Protein AF-A0AA36MRW6-F1 (afdb_monomer_lite)

Organism: NCBI:txid2562239

Foldseek 3Di:
DDDDPDPPPDDDDQQFKKFFDPDDDDPQDGHGWIFGFHAQDPVQQWTFTDTPVPVPVHTDIDHVVRIDGPPPVPDDPDDPPPPPVVVVVVVVVVVPPPPPPDPVNVVVVVVVVVVVVVVVVVVVVVVVVVVPPDDDDPCVVVVVVVVVVVVVVVVVVVVVVVVVVVVVVVVVVVVVVVVVVVVVVVVVVVVVVVVVVVVVVVVVVVVVVVVVVVVVVVVVVVVVVVVVVVVVVVVVVVVVVVVVVVVVVVVVVVVVVVVVVVVVVVVVVVVVVVVVVVVVVVVVVVVVVVVVVVPDDDDDDDCPVVVVVVVVVVVVVVVVVVVVVVVVVVVVVVVVVVVVVVVVVVVVVVVVVVVVVVVVVVVVVVVVVVVVVVVVVVVVVVVVVVVVVVVVVVVVVVVVVVVVVVVVVVVVVVVVVVVVVVPPDDDDDDDDDDDDDDDDDDDDPPPPVVVVVVVVVVVVVVVVPPDPDDDDDDDDDDDDDDDDDDVVVVVVVVVVVVVVVVVVPPDDDDDDDDDDDDDDDDDDDDDDDDDDDDDDDDDDDDDDDDDDDDDDDDDDDDDDDDDDDDDDDDPPPPPDDDDDDDDDDDDDDDDDDDDDDDDDDDDDDPPPDADKAKDFPDPPPPPGGQWIWMAHDNPPPRDHVLVVPDDDDPDDDDDDTDTDRDDPDDDDDDDDDDDDDDDDDDDDDDDDDFDADPVPRHGDDPPDQADPPPRDGDDDDDDD

Radius of gyration: 59.89 Å; chains: 1; bounding box: 138×117×206 Å

Secondary structure (DSSP, 8-state):
-----PPP-----TT-EEEEPTT--BTTB-TT-EEEEEEEETTTTEEEEEETT-GGG--EEEEGGGEEE---TTSS--SSSTTTHHHHHHHHHTTS------HHHHHHHHHHHHHHHHHHHHHHHHHHHHHHS---SS-HHHHHHHHHHHHHHHHHHHHHHHHHHHHHHHHHHHHHHHHHHHHHHHHHHHHHHHHHHHHHHHHHHHHHHHHHHHHHHHHHHHHHHHHHHHHHHHHHHHHHHHHHHHHHHHHHHHHHHHHHHHHHHHHHHHHHHHHHHHHHHHHHHHHHHHHHHH------S--HHHHHHHHHHHHHHHHHHHHHHHHHHHHHHHHHHHHHHHHHHHHHHHHHHHHHHHHHHHHHHHHHHHHHHHHHHHHHHHHHHHHHHHHHHHHHHHHHHHHHHHHHHHHHHHHHHHHHHHT---PPP-----------------SHHHHHHHHHHHHHHHHTT-PPPPPPP------------SHHHHHHHHHHHHHHHHHTT---PPPP------PPP---------------------------PPPPP-----------------TT-SS--------------------------------PPPPEEEEEE-SSSSSS-SEEEEEE-SS-SSS-HHHH-----TT-------EE---SS--------PPPPPPPP--------PPBPTTT-PBPPTT-SB-TTT--B-------

InterPro domains:
  IPR026870 Zinc-ribbon domain [PF13240] (693-712)

Sequence (720 aa):
MRPDASPPDVIVRPGTVVQVLPGRQFPAFSAGDMGVVKRVDTEGRTCDVLFDHNIAAGPLPVATRHLGLVNQDISVEASDGHARRMSDRSRALESLGAMSCSPNDVLEAQLASQQYTLNSFEARLAACEAALGGDNGKSGRLVAARVAALEAAHQAEANELKRALNEAVSVSREQETLHRKHRNTGRDLEQLSTGLEQRFHSLQETARRVEDLLPNLTNAINSQERRAQDLREVVTSSSNGISEIANLLESQERRTFDLAEAVSNARRDLAQLSSRLEDSGQSIQRLSEQLRRDREPREAPSLEAQEDAIWKSLRELQELVVHESEHRAAGLREVLSVIGRDTEQLRSELSRHEAEIEGRYKADSLKIKQHIGESQARLADHEQLSERLEKRLDALSNALTAERNARIEAFVWLEEKVRDSQTGPSTPPAPSSPPRITRIEPEDNRPVVAQSLSRLKVLEARFDHRKPPAISPGVSDSVSPRQGTTGETIEKLRGQLDGLRAELRLGGQPEAAFASPRQPIVRQAEARSISPSLAQATPPVQRRIVYSQPAIPVASAAMSQVSGTTVGVDPSKNGKGDFLVSGSELSDLEPPRVIYSYPVMAQSLPAQAAPTATVGLDLNRDGRADVLVSGVDLNYDGIPDCLQSEAAPPGMQTGKVTLCTGPAKGYIRPAEFSIATFGAEARPLEPQQALRCWNCNNEILADAKFCRMCGQRCQEQTIC

pLDDT: mean 71.83, std 24.37, range [27.7, 97.94]

Structure (mmCIF, N/CA/C/O backbone):
data_AF-A0AA36MRW6-F1
#
_entry.id   AF-A0AA36MRW6-F1
#
loop_
_atom_site.group_PDB
_atom_site.id
_atom_site.type_symbol
_atom_site.label_atom_id
_atom_site.label_alt_id
_atom_site.label_comp_id
_atom_site.label_asym_id
_atom_site.label_entity_id
_atom_site.label_seq_id
_atom_site.pdbx_PDB_ins_code
_atom_site.Cartn_x
_atom_site.Cartn_y
_atom_site.Cartn_z
_atom_site.occupancy
_atom_site.B_iso_or_equiv
_atom_site.auth_seq_id
_atom_site.auth_comp_id
_atom_site.auth_asym_id
_atom_site.auth_atom_id
_atom_site.pdbx_PDB_model_num
ATOM 1 N N . MET A 1 1 ? 31.304 56.339 -18.125 1.00 41.91 1 MET A N 1
ATOM 2 C CA . MET A 1 1 ? 30.936 55.708 -16.842 1.00 41.91 1 MET A CA 1
ATOM 3 C C . MET A 1 1 ? 29.672 56.380 -16.331 1.00 41.91 1 MET A C 1
ATOM 5 O O . MET A 1 1 ? 29.742 57.529 -15.920 1.00 41.91 1 MET A O 1
ATOM 9 N N . ARG A 1 2 ? 28.517 55.723 -16.482 1.00 35.09 2 ARG A N 1
ATOM 10 C CA . ARG A 1 2 ? 27.241 56.136 -15.875 1.00 35.09 2 ARG A CA 1
ATOM 11 C C . ARG A 1 2 ? 27.018 55.242 -14.646 1.00 35.09 2 ARG A C 1
ATOM 13 O O . ARG A 1 2 ? 27.186 54.035 -14.813 1.00 35.09 2 ARG A O 1
ATOM 20 N N . PRO A 1 3 ? 26.703 55.786 -13.463 1.00 51.41 3 PRO A N 1
ATOM 21 C CA . PRO A 1 3 ? 26.332 54.979 -12.312 1.00 51.41 3 PRO A CA 1
ATOM 22 C C . PRO A 1 3 ? 24.849 54.583 -12.396 1.00 51.41 3 PRO A C 1
ATOM 24 O O . PRO A 1 3 ? 24.037 55.309 -12.968 1.00 51.41 3 PRO A O 1
ATOM 27 N N . ASP A 1 4 ? 24.545 53.425 -11.819 1.00 47.94 4 ASP A N 1
ATOM 28 C CA . ASP A 1 4 ? 23.249 53.025 -11.266 1.00 47.94 4 ASP A CA 1
ATOM 29 C C . ASP A 1 4 ? 22.038 52.970 -12.208 1.00 47.94 4 ASP A C 1
ATOM 31 O O . ASP A 1 4 ? 21.118 53.781 -12.151 1.00 47.94 4 ASP A O 1
ATOM 35 N N . ALA A 1 5 ? 21.970 51.895 -12.997 1.00 44.19 5 ALA A N 1
ATOM 36 C CA . ALA A 1 5 ? 20.691 51.230 -13.221 1.00 44.19 5 ALA A CA 1
ATOM 37 C C . ALA A 1 5 ? 20.621 50.069 -12.220 1.00 44.19 5 ALA A C 1
ATOM 39 O O . ALA A 1 5 ? 21.314 49.065 -12.393 1.00 44.19 5 ALA A O 1
ATOM 40 N N . SER A 1 6 ? 19.851 50.226 -11.141 1.00 51.59 6 SER A N 1
ATOM 41 C CA . SER A 1 6 ? 19.559 49.117 -10.233 1.00 51.59 6 SER A CA 1
ATOM 42 C C . SER A 1 6 ? 18.949 47.972 -11.049 1.00 51.59 6 SER A C 1
ATOM 44 O O . SER A 1 6 ? 18.013 48.231 -11.815 1.00 51.59 6 SER A O 1
ATOM 46 N N . PRO A 1 7 ? 19.471 46.736 -10.943 1.00 61.78 7 PRO A N 1
ATOM 47 C CA . PRO A 1 7 ? 18.901 45.605 -11.659 1.00 61.78 7 PRO A CA 1
ATOM 48 C C . PRO A 1 7 ? 17.417 45.473 -11.280 1.00 61.78 7 PRO A C 1
ATOM 50 O O . PRO A 1 7 ? 17.075 45.721 -10.121 1.00 61.78 7 PRO A O 1
ATOM 53 N N . PRO A 1 8 ? 16.534 45.149 -12.240 1.00 66.81 8 PRO A N 1
ATOM 54 C CA . PRO A 1 8 ? 15.110 44.996 -11.968 1.00 66.81 8 PRO A CA 1
ATOM 55 C C . PRO A 1 8 ? 14.915 43.986 -10.835 1.00 66.81 8 PRO A C 1
ATOM 57 O O . PRO A 1 8 ? 15.537 42.924 -10.856 1.00 66.81 8 PRO A O 1
ATOM 60 N N . ASP A 1 9 ? 14.084 44.332 -9.848 1.00 74.62 9 ASP A N 1
ATOM 61 C CA . ASP A 1 9 ? 13.780 43.465 -8.709 1.00 74.62 9 ASP A CA 1
ATOM 62 C C . ASP A 1 9 ? 13.239 42.129 -9.223 1.00 74.62 9 ASP A C 1
ATOM 64 O O . ASP A 1 9 ? 12.131 42.017 -9.751 1.00 74.62 9 ASP A O 1
ATOM 68 N N . VAL A 1 10 ? 14.072 41.103 -9.100 1.00 79.75 10 VAL A N 1
ATOM 69 C CA . VAL A 1 10 ? 13.760 39.757 -9.546 1.00 79.75 10 VAL A CA 1
ATOM 70 C C . VAL A 1 10 ? 12.795 39.129 -8.538 1.00 79.75 10 VAL A C 1
ATOM 72 O O . VAL A 1 10 ? 13.164 38.854 -7.396 1.00 79.75 10 VAL A O 1
ATOM 75 N N . ILE A 1 11 ? 11.540 38.917 -8.945 1.00 89.81 11 ILE A N 1
ATOM 76 C CA . ILE A 1 11 ? 10.490 38.368 -8.075 1.00 89.81 11 ILE A CA 1
ATOM 77 C C . ILE A 1 11 ? 10.680 36.852 -7.933 1.00 89.81 11 ILE A C 1
ATOM 79 O O . ILE A 1 11 ? 10.279 36.078 -8.800 1.00 89.81 11 ILE A O 1
ATOM 83 N N . VAL A 1 12 ? 11.263 36.422 -6.815 1.00 95.00 12 VAL A N 1
ATOM 84 C CA . VAL A 1 12 ? 11.377 35.006 -6.430 1.00 95.00 12 VAL A CA 1
ATOM 85 C C . VAL A 1 12 ? 10.043 34.524 -5.842 1.00 95.00 12 VAL A C 1
ATOM 87 O O . VAL A 1 12 ? 9.495 35.174 -4.952 1.00 95.00 12 VAL A O 1
ATOM 90 N N . ARG A 1 13 ? 9.508 33.391 -6.318 1.00 96.12 13 ARG A N 1
ATOM 91 C CA . ARG A 1 13 ? 8.266 32.773 -5.810 1.00 96.12 13 ARG A CA 1
ATOM 92 C C . ARG A 1 13 ? 8.545 31.372 -5.237 1.00 96.12 13 ARG A C 1
ATOM 94 O O . ARG A 1 13 ? 9.530 30.742 -5.623 1.00 96.12 13 ARG A O 1
ATOM 101 N N . PRO A 1 14 ? 7.696 30.842 -4.336 1.00 96.69 14 PRO A N 1
ATOM 102 C CA . PRO A 1 14 ? 7.745 29.427 -3.976 1.00 96.69 14 PRO A CA 1
ATOM 103 C C . PRO A 1 14 ? 7.627 28.541 -5.227 1.00 96.69 14 PRO A C 1
ATOM 105 O O . PRO A 1 14 ? 6.790 28.792 -6.090 1.00 96.69 14 PRO A O 1
ATOM 108 N N . GLY A 1 15 ? 8.481 27.526 -5.333 1.00 95.19 15 GLY A N 1
ATOM 109 C CA . GLY A 1 15 ? 8.610 26.637 -6.490 1.00 95.19 15 GLY A CA 1
ATOM 110 C C . GLY A 1 15 ? 9.646 27.085 -7.523 1.00 95.19 15 GLY A C 1
ATOM 111 O O . GLY A 1 15 ? 10.000 26.299 -8.397 1.00 95.19 15 GLY A O 1
ATOM 112 N N . THR A 1 16 ? 10.172 28.309 -7.430 1.00 96.50 16 THR A N 1
ATOM 113 C CA . THR A 1 16 ? 11.193 28.777 -8.369 1.00 96.50 16 THR A CA 1
ATOM 114 C C . THR A 1 16 ? 12.553 28.133 -8.085 1.00 96.50 16 THR A C 1
ATOM 116 O O . THR A 1 16 ? 12.957 27.995 -6.928 1.00 96.50 16 THR A O 1
ATOM 119 N N . VAL A 1 17 ? 13.260 27.744 -9.150 1.00 96.88 17 VAL A N 1
ATOM 120 C CA . VAL A 1 17 ? 14.628 27.215 -9.074 1.00 96.88 17 VAL A CA 1
ATOM 121 C C . VAL A 1 17 ? 15.608 28.381 -9.028 1.00 96.88 17 VAL A C 1
ATOM 123 O O . VAL A 1 17 ? 15.592 29.273 -9.880 1.00 96.88 17 VAL A O 1
ATOM 126 N N . VAL A 1 18 ? 16.458 28.374 -8.013 1.00 96.94 18 VAL A N 1
ATOM 127 C CA . VAL A 1 18 ? 17.438 29.423 -7.745 1.00 96.94 18 VAL A CA 1
ATOM 128 C C . VAL A 1 18 ? 18.834 28.825 -7.649 1.00 96.94 18 VAL A C 1
ATOM 130 O O . VAL A 1 18 ? 19.000 27.673 -7.253 1.00 96.94 18 VAL A O 1
ATOM 133 N N . GLN A 1 19 ? 19.839 29.622 -7.995 1.00 97.06 19 GLN A N 1
ATOM 134 C CA . GLN A 1 19 ? 21.252 29.284 -7.870 1.00 97.06 19 GLN A CA 1
ATOM 135 C C . GLN A 1 19 ? 21.950 30.278 -6.944 1.00 97.06 19 GLN A C 1
ATOM 137 O O . GLN A 1 19 ? 21.727 31.486 -7.037 1.00 97.06 19 GLN A O 1
ATOM 142 N N . VAL A 1 20 ? 22.815 29.794 -6.056 1.00 96.81 20 VAL A N 1
ATOM 143 C CA . VAL A 1 20 ? 23.579 30.661 -5.149 1.00 96.81 20 VAL A CA 1
ATOM 144 C C . VAL A 1 20 ? 24.609 31.464 -5.942 1.00 96.81 20 VAL A C 1
ATOM 146 O O . VAL A 1 20 ? 25.475 30.894 -6.608 1.00 96.81 20 VAL A O 1
ATOM 149 N N . LEU A 1 21 ? 24.540 32.793 -5.855 1.00 96.12 21 LEU A N 1
ATOM 150 C CA . LEU A 1 21 ? 25.468 33.690 -6.544 1.00 96.12 21 LEU A CA 1
ATOM 151 C C . LEU A 1 21 ? 26.903 33.548 -5.994 1.00 96.12 21 LEU A C 1
ATOM 153 O O . LEU A 1 21 ? 27.093 33.373 -4.785 1.00 96.12 21 LEU A O 1
ATOM 157 N N . PRO A 1 22 ? 27.937 33.678 -6.845 1.00 92.81 22 PRO A N 1
ATOM 158 C CA . PRO A 1 22 ? 29.328 33.643 -6.407 1.00 92.81 22 PRO A CA 1
ATOM 159 C C . PRO A 1 22 ? 29.681 34.847 -5.524 1.00 92.81 22 PRO A C 1
ATOM 161 O O . PRO A 1 22 ? 29.254 35.970 -5.780 1.00 92.81 22 PRO A O 1
ATOM 164 N N . GLY A 1 23 ? 30.498 34.620 -4.488 1.00 85.50 23 GLY A N 1
ATOM 165 C CA . GLY A 1 23 ? 31.085 35.697 -3.675 1.00 85.50 23 GLY A CA 1
ATOM 166 C C . GLY A 1 23 ? 31.019 35.512 -2.158 1.00 85.50 23 GLY A C 1
ATOM 167 O O . GLY A 1 23 ? 31.618 36.309 -1.437 1.00 85.50 23 GLY A O 1
ATOM 168 N N . ARG A 1 24 ? 30.330 34.481 -1.648 1.00 80.25 24 ARG A N 1
ATOM 169 C CA . ARG A 1 24 ? 30.331 34.116 -0.219 1.00 80.25 24 ARG A CA 1
ATOM 170 C C . ARG A 1 24 ? 30.311 32.600 -0.043 1.00 80.25 24 ARG A C 1
ATOM 172 O O . ARG A 1 24 ? 29.683 31.901 -0.828 1.00 80.25 24 ARG A O 1
ATOM 179 N N . GLN A 1 25 ? 31.007 32.116 0.981 1.00 80.69 25 GLN A N 1
ATOM 180 C CA . GLN A 1 25 ? 30.971 30.716 1.399 1.00 80.69 25 GLN A CA 1
ATOM 181 C C . GLN A 1 25 ? 30.011 30.594 2.581 1.00 80.69 25 GLN A C 1
ATOM 183 O O . GLN A 1 25 ? 30.135 31.348 3.549 1.00 80.69 25 GLN A O 1
ATOM 188 N N . PHE A 1 26 ? 29.060 29.669 2.496 1.00 90.38 26 PHE A N 1
ATOM 189 C CA . PHE A 1 26 ? 28.199 29.306 3.614 1.00 90.38 26 PHE A CA 1
ATOM 190 C C . PHE A 1 26 ? 28.590 27.898 4.088 1.00 90.38 26 PHE A C 1
ATOM 192 O O . PHE A 1 26 ? 28.996 27.075 3.273 1.00 90.38 26 PHE A O 1
ATOM 199 N N . PRO A 1 27 ? 28.488 27.582 5.389 1.00 92.12 27 PRO A N 1
ATOM 200 C CA . PRO A 1 27 ? 28.874 26.258 5.888 1.00 92.12 27 PRO A CA 1
ATOM 201 C C . PRO A 1 27 ? 28.028 25.109 5.322 1.00 92.12 27 PRO A C 1
ATOM 203 O O . PRO A 1 27 ? 28.481 23.971 5.305 1.00 92.12 27 PRO A O 1
ATOM 206 N N . ALA A 1 28 ? 26.794 25.403 4.903 1.00 93.00 28 ALA A N 1
ATOM 207 C CA . ALA A 1 28 ? 25.793 24.405 4.532 1.00 93.00 28 ALA A CA 1
ATOM 208 C C . ALA A 1 28 ? 25.524 24.300 3.019 1.00 93.00 28 ALA A C 1
ATOM 210 O O . ALA A 1 28 ? 24.810 23.390 2.612 1.00 93.00 28 ALA A O 1
ATOM 211 N N . PHE A 1 29 ? 26.045 25.235 2.216 1.00 94.62 29 PHE A N 1
ATOM 212 C CA . PHE A 1 29 ? 25.910 25.281 0.757 1.00 94.62 29 PHE A CA 1
ATOM 213 C C . PHE A 1 29 ? 26.985 26.206 0.162 1.00 94.62 29 PHE A C 1
ATOM 215 O O . PHE A 1 29 ? 27.462 27.146 0.804 1.00 94.62 29 PHE A O 1
ATOM 222 N N . SER A 1 30 ? 27.370 25.953 -1.078 1.00 94.69 30 SER A N 1
ATOM 223 C CA . SER A 1 30 ? 28.417 26.651 -1.816 1.00 94.69 30 SER A CA 1
ATOM 224 C C . SER A 1 30 ? 27.849 27.534 -2.929 1.00 94.69 30 SER A C 1
ATOM 226 O O . SER A 1 30 ? 26.704 27.405 -3.359 1.00 94.69 30 SER A O 1
ATOM 228 N N . ALA A 1 31 ? 28.669 28.470 -3.411 1.00 95.44 31 ALA A N 1
ATOM 229 C CA . ALA A 1 31 ? 28.350 29.234 -4.612 1.00 95.44 31 ALA A CA 1
ATOM 230 C C . ALA A 1 31 ? 28.157 28.296 -5.814 1.00 95.44 31 ALA A C 1
ATOM 232 O O . ALA A 1 31 ? 28.983 27.416 -6.045 1.00 95.44 31 ALA A O 1
ATOM 233 N N . GLY A 1 32 ? 27.101 28.524 -6.594 1.00 94.06 32 GLY A N 1
ATOM 234 C CA . GLY A 1 32 ? 26.725 27.680 -7.726 1.00 94.06 32 GLY A CA 1
ATOM 235 C C . GLY A 1 32 ? 25.723 26.576 -7.390 1.00 94.06 32 GLY A C 1
ATOM 236 O O . GLY A 1 32 ? 25.147 26.016 -8.323 1.00 94.06 32 GLY A O 1
ATOM 237 N N . ASP A 1 33 ? 25.456 26.312 -6.107 1.00 96.19 33 ASP A N 1
ATOM 238 C CA . ASP A 1 33 ? 24.472 25.306 -5.714 1.00 96.19 33 ASP A CA 1
ATOM 239 C C . ASP A 1 33 ? 23.064 25.719 -6.135 1.00 96.19 33 ASP A C 1
ATOM 241 O O . ASP A 1 33 ? 22.664 26.881 -6.004 1.00 96.19 33 ASP A O 1
ATOM 245 N N . MET A 1 34 ? 22.317 24.743 -6.646 1.00 96.50 34 MET A N 1
ATOM 246 C CA . MET A 1 34 ? 20.938 24.903 -7.086 1.00 96.50 34 MET A CA 1
ATOM 247 C C . MET A 1 34 ? 19.972 24.367 -6.033 1.00 96.50 34 MET A C 1
ATOM 249 O O . MET A 1 34 ? 20.255 23.398 -5.321 1.00 96.50 34 MET A O 1
ATOM 253 N N . GLY A 1 35 ? 18.830 25.032 -5.916 1.00 97.06 35 GLY A N 1
ATOM 254 C CA . GLY A 1 35 ? 17.765 24.602 -5.029 1.00 97.06 35 GLY A CA 1
ATOM 255 C C . GLY A 1 35 ? 16.414 25.178 -5.414 1.00 97.06 35 GLY A C 1
ATOM 256 O O . GLY A 1 35 ? 16.306 26.123 -6.198 1.00 97.06 35 GLY A O 1
ATOM 257 N N . VAL A 1 36 ? 15.365 24.600 -4.837 1.00 97.56 36 VAL A N 1
ATOM 258 C CA . VAL A 1 36 ? 13.981 25.029 -5.046 1.00 97.56 36 VAL A CA 1
ATOM 259 C C . VAL A 1 36 ? 13.516 25.824 -3.837 1.00 97.56 36 VAL A C 1
ATOM 261 O O . VAL A 1 36 ? 13.593 25.361 -2.696 1.00 97.56 36 VAL A O 1
ATOM 264 N N . VAL A 1 37 ? 12.987 27.018 -4.081 1.00 97.75 37 VAL A N 1
ATOM 265 C CA . VAL A 1 37 ? 12.434 27.868 -3.025 1.00 97.75 37 VAL A CA 1
ATOM 266 C C . VAL A 1 37 ? 11.150 27.238 -2.483 1.00 97.75 37 VAL A C 1
ATOM 268 O O . VAL A 1 37 ? 10.189 27.046 -3.221 1.00 97.75 37 VAL A O 1
ATOM 271 N N . LYS A 1 38 ? 11.101 26.911 -1.192 1.00 97.88 38 LYS A N 1
ATOM 272 C CA . LYS A 1 38 ? 9.908 26.364 -0.523 1.00 97.88 38 LYS A CA 1
ATOM 273 C C . LYS A 1 38 ? 9.026 27.454 0.075 1.00 97.88 38 LYS A C 1
ATOM 275 O O . LYS A 1 38 ? 7.806 27.335 0.028 1.00 97.88 38 LYS A O 1
ATOM 280 N N . ARG A 1 39 ? 9.628 28.518 0.610 1.00 97.31 39 ARG A N 1
ATOM 281 C CA . ARG A 1 39 ? 8.919 29.648 1.229 1.00 97.31 39 ARG A CA 1
ATOM 282 C C . ARG A 1 39 ? 9.681 30.945 0.980 1.00 97.31 39 ARG A C 1
ATOM 284 O O . ARG A 1 39 ? 10.907 30.943 0.984 1.00 97.31 39 ARG A O 1
ATOM 291 N N . VAL A 1 40 ? 8.957 32.038 0.763 1.00 97.62 40 VAL A N 1
ATOM 292 C CA . VAL A 1 40 ? 9.517 33.382 0.563 1.00 97.62 40 VAL A CA 1
ATOM 293 C C . VAL A 1 40 ? 9.014 34.269 1.694 1.00 97.62 40 VAL A C 1
ATOM 295 O O . VAL A 1 40 ? 7.806 34.388 1.875 1.00 97.62 40 VAL A O 1
ATOM 298 N N . ASP A 1 41 ? 9.931 34.874 2.441 1.00 97.00 41 ASP A N 1
ATOM 299 C CA . ASP A 1 41 ? 9.643 35.915 3.424 1.00 97.00 41 ASP A CA 1
ATOM 300 C C . ASP A 1 41 ? 9.993 37.277 2.810 1.00 97.00 41 ASP A C 1
ATOM 302 O O . ASP A 1 41 ? 11.158 37.680 2.696 1.00 97.00 41 ASP A O 1
ATOM 306 N N . THR A 1 42 ? 8.955 37.976 2.355 1.00 94.12 42 THR A N 1
ATOM 307 C CA . THR A 1 42 ? 9.081 39.284 1.707 1.00 94.12 42 THR A CA 1
ATOM 308 C C . THR A 1 42 ? 9.511 40.381 2.675 1.00 94.12 42 THR A C 1
ATOM 310 O O . THR A 1 42 ? 10.186 41.319 2.251 1.00 94.12 42 THR A O 1
ATOM 313 N N . GLU A 1 43 ? 9.160 40.267 3.959 1.00 93.69 43 GLU A N 1
ATOM 314 C CA . GLU A 1 43 ? 9.519 41.254 4.982 1.00 93.69 43 GLU A CA 1
ATOM 315 C C . GLU A 1 43 ? 10.991 41.092 5.381 1.00 93.69 43 GLU A C 1
ATOM 317 O O . GLU A 1 43 ? 11.742 42.070 5.419 1.00 93.69 43 GLU A O 1
ATOM 322 N N . GLY A 1 44 ? 11.430 39.844 5.580 1.00 93.56 44 GLY A N 1
ATOM 323 C CA . GLY A 1 44 ? 12.810 39.497 5.928 1.00 93.56 44 GLY A CA 1
ATOM 324 C C . GLY A 1 44 ? 13.813 39.555 4.768 1.00 93.56 44 GLY A C 1
ATOM 325 O O . GLY A 1 44 ? 15.024 39.519 5.000 1.00 93.56 44 GLY A O 1
ATOM 326 N N . ARG A 1 45 ? 13.343 39.655 3.513 1.00 95.62 45 ARG A N 1
ATOM 327 C CA . ARG A 1 45 ? 14.156 39.469 2.289 1.00 95.62 45 ARG A CA 1
ATOM 328 C C . ARG A 1 45 ? 14.949 38.155 2.322 1.00 95.62 45 ARG A C 1
ATOM 330 O O . ARG A 1 45 ? 16.113 38.091 1.908 1.00 95.62 45 ARG A O 1
ATOM 337 N N . THR A 1 46 ? 14.310 37.105 2.821 1.00 97.00 46 THR A N 1
ATOM 338 C CA . THR A 1 46 ? 14.855 35.752 2.960 1.00 97.00 46 THR A CA 1
ATOM 339 C C . THR A 1 46 ? 13.927 34.744 2.294 1.00 97.00 46 THR A C 1
ATOM 341 O O . THR A 1 46 ? 12.740 34.979 2.088 1.00 97.00 46 THR A O 1
ATOM 344 N N . CYS A 1 47 ? 14.482 33.619 1.874 1.00 97.56 47 CYS A N 1
ATOM 345 C CA . CYS A 1 47 ? 13.759 32.515 1.267 1.00 97.56 47 CYS A CA 1
ATOM 346 C C . CYS A 1 47 ? 14.269 31.218 1.870 1.00 97.56 47 CYS A C 1
ATOM 348 O O . CYS A 1 47 ? 15.476 31.047 2.003 1.00 97.56 47 CYS A O 1
ATOM 350 N N . ASP A 1 48 ? 13.373 30.294 2.180 1.00 97.94 48 ASP A N 1
ATOM 351 C CA . ASP A 1 48 ? 13.765 28.944 2.558 1.00 97.94 48 ASP A CA 1
ATOM 352 C C . ASP A 1 48 ? 13.976 28.133 1.284 1.00 97.94 48 ASP A C 1
ATOM 354 O O . ASP A 1 48 ? 13.024 27.854 0.550 1.00 97.94 48 ASP A O 1
ATOM 358 N N . VAL A 1 49 ? 15.228 27.789 1.000 1.00 97.69 49 VAL A N 1
ATOM 359 C CA . VAL A 1 49 ? 15.649 27.068 -0.203 1.00 97.69 49 VAL A CA 1
ATOM 360 C C . VAL A 1 49 ? 16.002 25.637 0.175 1.00 97.69 49 VAL A C 1
ATOM 362 O O . VAL A 1 49 ? 16.783 25.401 1.094 1.00 97.69 49 VAL A O 1
ATOM 365 N N . LEU A 1 50 ? 15.425 24.671 -0.536 1.00 97.62 50 LEU A N 1
ATOM 366 C CA . LEU A 1 50 ? 15.821 23.270 -0.440 1.00 97.62 50 LEU A CA 1
ATOM 367 C C . LEU A 1 50 ? 16.844 22.983 -1.543 1.00 97.62 50 LEU A C 1
ATOM 369 O O . LEU A 1 50 ? 16.475 22.952 -2.716 1.00 97.62 50 LEU A O 1
ATOM 373 N N . PHE A 1 51 ? 18.112 22.821 -1.169 1.00 97.38 51 PHE A N 1
ATOM 374 C CA . PHE A 1 51 ? 19.207 22.553 -2.106 1.00 97.38 51 PHE A CA 1
ATOM 375 C C . PHE A 1 51 ? 19.259 21.081 -2.524 1.00 97.38 51 PHE A C 1
ATOM 377 O O . PHE A 1 51 ? 19.056 20.192 -1.695 1.00 97.38 51 PHE A O 1
ATOM 384 N N . ASP A 1 52 ? 19.597 20.822 -3.790 1.00 95.56 52 ASP A N 1
ATOM 385 C CA . ASP A 1 52 ? 19.541 19.478 -4.394 1.00 95.56 52 ASP A CA 1
ATOM 386 C C . ASP A 1 52 ? 20.466 18.464 -3.699 1.00 95.56 52 ASP A C 1
ATOM 388 O O . ASP A 1 52 ? 20.135 17.288 -3.560 1.00 95.56 52 ASP A 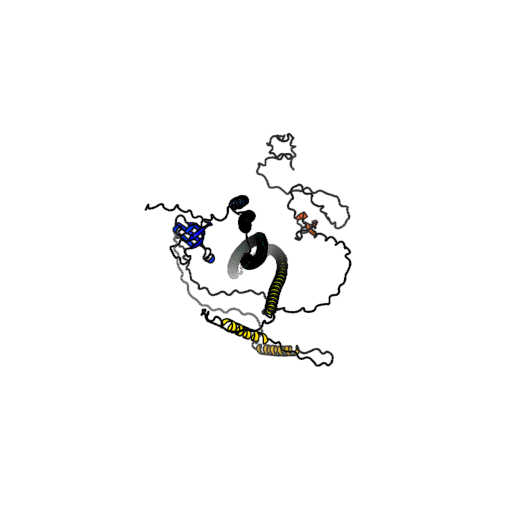O 1
ATOM 392 N N . HIS A 1 53 ? 21.614 18.924 -3.200 1.00 92.69 53 HIS A N 1
ATOM 393 C CA . HIS A 1 53 ? 22.596 18.087 -2.507 1.00 92.69 53 HIS A CA 1
ATOM 394 C C . HIS A 1 53 ? 22.304 17.918 -1.004 1.00 92.69 53 HIS A C 1
ATOM 396 O O . HIS A 1 53 ? 23.021 17.181 -0.329 1.00 92.69 53 HIS A O 1
ATOM 402 N N . ASN A 1 54 ? 21.279 18.590 -0.460 1.00 88.62 54 ASN A N 1
ATOM 403 C CA . ASN A 1 54 ? 21.022 18.639 0.981 1.00 88.62 54 ASN A CA 1
ATOM 404 C C . ASN A 1 54 ? 19.543 18.427 1.351 1.00 88.62 54 ASN A C 1
ATOM 406 O O . ASN A 1 54 ? 18.978 19.118 2.198 1.00 88.62 54 ASN A O 1
ATOM 410 N N . ILE A 1 55 ? 18.907 17.432 0.726 1.00 88.00 55 ILE A N 1
ATOM 411 C CA . ILE A 1 55 ? 17.496 17.090 0.976 1.00 88.00 55 ILE A CA 1
ATOM 412 C C . ILE A 1 55 ? 17.273 16.657 2.440 1.00 88.00 55 ILE A C 1
ATOM 414 O O . ILE A 1 55 ? 16.218 16.928 3.012 1.00 88.00 55 ILE A O 1
ATOM 418 N N . ALA A 1 56 ? 18.272 16.028 3.069 1.00 89.75 56 ALA A N 1
ATOM 419 C CA . ALA A 1 56 ? 18.165 15.489 4.426 1.00 89.75 56 ALA A CA 1
ATOM 420 C C . ALA A 1 56 ? 18.151 16.560 5.535 1.00 89.75 56 ALA A C 1
ATOM 422 O O . ALA A 1 56 ? 17.550 16.327 6.581 1.00 89.75 56 ALA A O 1
ATOM 423 N N . ALA A 1 57 ? 18.782 17.725 5.329 1.00 90.75 57 ALA A N 1
ATOM 424 C CA . ALA A 1 57 ? 18.828 18.791 6.339 1.00 90.75 57 ALA A CA 1
ATOM 425 C C . ALA A 1 57 ? 17.593 19.711 6.330 1.00 90.75 57 ALA A C 1
ATOM 427 O O . ALA A 1 57 ? 17.449 20.555 7.215 1.00 90.75 57 ALA A O 1
ATOM 428 N N . GLY A 1 58 ? 16.692 19.538 5.357 1.00 95.75 58 GLY A N 1
ATOM 429 C CA . GLY A 1 58 ? 15.511 20.379 5.184 1.00 95.75 58 GLY A CA 1
ATOM 430 C C . GLY A 1 58 ? 15.808 21.747 4.544 1.00 95.75 58 GLY A C 1
ATOM 431 O O . GLY A 1 58 ? 16.931 22.017 4.120 1.00 95.75 58 GLY A O 1
ATOM 432 N N . PRO A 1 59 ? 14.786 22.615 4.409 1.00 97.06 59 PRO A N 1
ATOM 433 C CA . PRO A 1 59 ? 14.925 23.932 3.787 1.00 97.06 59 PRO A CA 1
ATOM 434 C C . PRO A 1 59 ? 15.818 24.862 4.617 1.00 97.06 59 PRO A C 1
ATOM 436 O O . PRO A 1 59 ? 15.636 24.976 5.829 1.00 97.06 59 PRO A O 1
ATOM 439 N N . LEU A 1 60 ? 16.741 25.568 3.963 1.00 97.31 60 LEU A N 1
ATOM 440 C CA . LEU A 1 60 ? 17.657 26.511 4.604 1.00 97.31 60 LEU A CA 1
ATOM 441 C C . LEU A 1 60 ? 17.268 27.963 4.286 1.00 97.31 60 LEU A C 1
ATOM 443 O O . LEU A 1 60 ? 17.043 28.276 3.116 1.00 97.31 60 LEU A O 1
ATOM 447 N N . PRO A 1 61 ? 17.239 28.872 5.277 1.00 97.25 61 PRO A N 1
ATOM 448 C CA . PRO A 1 61 ? 16.955 30.281 5.040 1.00 97.25 61 PRO A CA 1
ATOM 449 C C . PRO A 1 61 ? 18.150 30.972 4.367 1.00 97.25 61 PRO A C 1
ATOM 451 O O . PRO A 1 61 ? 19.252 31.033 4.914 1.00 97.25 61 PRO A O 1
ATOM 454 N N . VAL A 1 62 ? 17.927 31.543 3.185 1.00 96.88 62 VAL A N 1
ATOM 455 C CA . VAL A 1 62 ? 18.927 32.253 2.378 1.00 96.88 62 VAL A CA 1
ATOM 456 C C . VAL A 1 62 ? 18.391 33.628 1.995 1.00 96.88 62 VAL A C 1
ATOM 458 O O . VAL A 1 62 ? 17.246 33.769 1.578 1.00 96.88 62 VAL A O 1
ATOM 461 N N . ALA A 1 63 ? 19.206 34.676 2.132 1.00 96.44 63 ALA A N 1
ATOM 462 C CA . ALA A 1 63 ? 18.786 36.018 1.727 1.00 96.44 63 ALA A CA 1
ATOM 463 C C . ALA A 1 63 ? 18.611 36.101 0.201 1.00 96.44 63 ALA A C 1
ATOM 465 O O . ALA A 1 63 ? 19.487 35.657 -0.541 1.00 96.44 63 ALA A O 1
ATOM 466 N N . THR A 1 64 ? 17.536 36.738 -0.271 1.00 95.38 64 THR A N 1
ATOM 467 C CA . THR A 1 64 ? 17.185 36.832 -1.705 1.00 95.38 64 THR A CA 1
ATOM 468 C C . THR A 1 64 ? 18.303 37.426 -2.561 1.00 95.38 64 THR A C 1
ATOM 470 O O . THR A 1 64 ? 18.538 36.979 -3.674 1.00 95.38 64 THR A O 1
ATOM 473 N N . ARG A 1 65 ? 19.078 38.367 -2.008 1.00 94.44 65 ARG A N 1
ATOM 474 C CA . ARG A 1 65 ? 20.261 38.972 -2.655 1.00 94.44 65 ARG A CA 1
ATOM 475 C C . ARG A 1 65 ? 21.409 37.997 -2.964 1.00 94.44 65 ARG A C 1
ATOM 477 O O . ARG A 1 65 ? 22.366 38.391 -3.620 1.00 94.44 65 ARG A O 1
ATOM 484 N N . HIS A 1 66 ? 21.379 36.781 -2.419 1.00 95.25 66 HIS A N 1
ATOM 485 C CA . HIS A 1 66 ? 22.385 35.739 -2.660 1.00 95.25 66 HIS A CA 1
ATOM 486 C C . HIS A 1 66 ? 21.904 34.678 -3.652 1.00 95.25 66 HIS A C 1
ATOM 488 O O . HIS A 1 66 ? 22.634 33.727 -3.914 1.00 95.25 66 HIS A O 1
ATOM 494 N N . LEU A 1 67 ? 20.704 34.842 -4.206 1.00 95.56 67 LEU A N 1
ATOM 495 C CA . LEU A 1 67 ? 20.081 33.908 -5.128 1.00 95.56 67 LEU A CA 1
ATOM 496 C C . LEU A 1 67 ? 19.954 34.567 -6.506 1.00 95.56 67 LEU A C 1
ATOM 498 O O . LEU A 1 67 ? 19.478 35.693 -6.625 1.00 95.56 67 LEU A O 1
ATOM 502 N N . GLY A 1 68 ? 20.388 33.865 -7.545 1.00 95.12 68 GLY A N 1
ATOM 503 C CA . GLY A 1 68 ? 20.096 34.172 -8.940 1.00 95.12 68 GLY A CA 1
ATOM 504 C C . GLY A 1 68 ? 18.988 33.255 -9.442 1.00 95.12 68 GLY A C 1
ATOM 505 O O . GLY A 1 68 ? 18.979 32.067 -9.119 1.00 95.12 68 GLY A O 1
ATOM 506 N N . LEU A 1 69 ? 18.046 33.784 -10.223 1.00 95.06 69 LEU A N 1
ATOM 507 C CA . LEU A 1 69 ? 17.093 32.933 -10.933 1.00 95.06 69 LEU A CA 1
ATOM 508 C C . LEU A 1 69 ? 17.828 32.123 -11.994 1.00 95.06 69 LEU A C 1
ATOM 510 O O . LEU A 1 69 ? 18.530 32.683 -12.837 1.00 95.06 69 LEU A O 1
ATOM 514 N N . VAL A 1 70 ? 17.626 30.810 -11.975 1.00 95.38 70 VAL A N 1
ATOM 515 C CA . VAL A 1 70 ? 18.017 29.959 -13.095 1.00 95.38 70 VAL A CA 1
ATOM 516 C C . VAL A 1 70 ? 16.880 30.062 -14.103 1.00 95.38 70 VAL A C 1
ATOM 518 O O . VAL A 1 70 ? 15.818 29.482 -13.885 1.00 95.38 70 VAL A O 1
ATOM 521 N N . ASN A 1 71 ? 17.059 30.865 -15.159 1.00 81.94 71 ASN A N 1
ATOM 522 C CA . ASN A 1 71 ? 16.059 30.991 -16.223 1.00 81.94 71 ASN A CA 1
ATOM 523 C C . ASN A 1 71 ? 15.705 29.593 -16.747 1.00 81.94 71 ASN A C 1
ATOM 525 O O . ASN A 1 71 ? 16.546 28.912 -17.331 1.00 81.94 71 ASN A O 1
ATOM 529 N N . GLN A 1 72 ? 14.451 29.182 -16.559 1.00 61.94 72 GLN A N 1
ATOM 530 C CA . GLN A 1 72 ? 13.907 27.917 -17.064 1.00 61.94 72 GLN A CA 1
ATOM 531 C C . GLN A 1 72 ? 13.619 27.948 -18.580 1.00 61.94 72 GLN A C 1
ATOM 533 O O . GLN A 1 72 ? 12.981 27.037 -19.103 1.00 61.94 72 GLN A O 1
ATOM 538 N N . ASP A 1 73 ? 14.121 28.949 -19.309 1.00 47.62 73 ASP A N 1
ATOM 539 C CA . ASP A 1 73 ? 13.814 29.220 -20.724 1.00 47.62 73 ASP A CA 1
ATOM 540 C C . ASP A 1 73 ? 14.354 28.173 -21.728 1.00 47.62 73 ASP A C 1
ATOM 542 O O . ASP A 1 73 ? 14.464 28.454 -22.918 1.00 47.62 73 ASP A O 1
ATOM 546 N N . ILE A 1 74 ? 14.698 26.953 -21.298 1.00 53.09 74 ILE A N 1
ATOM 547 C CA . ILE A 1 74 ? 15.199 25.889 -22.191 1.00 53.09 74 ILE A CA 1
ATOM 548 C C . ILE A 1 74 ? 14.276 24.661 -22.245 1.00 53.09 74 ILE A C 1
ATOM 550 O O . ILE A 1 74 ? 14.473 23.776 -23.073 1.00 53.09 74 ILE A O 1
ATOM 554 N N . SER A 1 75 ? 13.195 24.601 -21.473 1.00 47.84 75 SER A N 1
ATOM 555 C CA . SER A 1 75 ? 12.331 23.419 -21.512 1.00 47.84 75 SER A CA 1
ATOM 556 C C . SER A 1 75 ? 10.891 23.774 -21.192 1.00 47.84 75 SER A C 1
ATOM 558 O O . SER A 1 75 ? 10.580 23.927 -20.017 1.00 47.84 75 SER A O 1
ATOM 560 N N . VAL A 1 76 ? 10.054 23.909 -22.236 1.00 45.84 76 VAL A N 1
ATOM 561 C CA . VAL A 1 76 ? 8.624 23.493 -22.308 1.00 45.84 76 VAL A CA 1
ATOM 562 C C . VAL A 1 76 ? 7.875 24.061 -23.540 1.00 45.84 76 VAL A C 1
ATOM 564 O O . VAL A 1 76 ? 6.730 23.696 -23.761 1.00 45.84 76 VAL A O 1
ATOM 567 N N . GLU A 1 77 ? 8.501 24.801 -24.465 1.00 39.91 77 GLU A N 1
ATOM 568 C CA . GLU A 1 77 ? 7.857 25.110 -25.764 1.00 39.91 77 GLU A CA 1
ATOM 569 C C . GLU A 1 77 ? 8.598 24.531 -26.978 1.00 39.91 77 GLU A C 1
ATOM 571 O O . GLU A 1 77 ? 9.365 25.223 -27.642 1.00 39.91 77 GLU A O 1
ATOM 576 N N . ALA A 1 78 ? 8.339 23.254 -27.295 1.00 42.41 78 ALA A N 1
ATOM 577 C CA . ALA A 1 78 ? 8.391 22.724 -28.666 1.00 42.41 78 ALA A CA 1
ATOM 578 C C . ALA A 1 78 ? 7.831 21.288 -28.747 1.00 42.41 78 ALA A C 1
ATOM 580 O O . ALA A 1 78 ? 8.596 20.328 -28.690 1.00 42.41 78 ALA A O 1
ATOM 581 N N . SER A 1 79 ? 6.520 21.124 -28.971 1.00 43.97 79 SER A N 1
ATOM 582 C CA . SER A 1 79 ? 5.994 19.869 -29.545 1.00 43.97 79 SER A CA 1
ATOM 583 C C . SER A 1 79 ? 5.203 20.015 -30.848 1.00 43.97 79 SER A C 1
ATOM 585 O O . SER A 1 79 ? 4.868 18.986 -31.408 1.00 43.97 79 SER A O 1
ATOM 587 N N . ASP A 1 80 ? 4.984 21.217 -31.405 1.00 43.50 80 ASP A N 1
ATOM 588 C CA . ASP A 1 80 ? 4.196 21.343 -32.656 1.00 43.50 80 ASP A CA 1
ATOM 589 C C . ASP A 1 80 ? 4.807 22.216 -33.774 1.00 43.50 80 ASP A C 1
ATOM 591 O O . ASP A 1 80 ? 4.188 22.449 -34.810 1.00 43.50 80 ASP A O 1
ATOM 595 N N . GLY A 1 81 ? 6.060 22.671 -33.639 1.00 38.22 81 GLY A N 1
ATOM 596 C CA . GLY A 1 81 ? 6.660 23.614 -34.605 1.00 38.22 81 GLY A CA 1
ATOM 597 C C . GLY A 1 81 ? 7.793 23.099 -35.503 1.00 38.22 81 GLY A C 1
ATOM 598 O O . GLY A 1 81 ? 8.164 23.782 -36.459 1.00 38.22 81 GLY A O 1
ATOM 599 N N . HIS A 1 82 ? 8.398 21.938 -35.224 1.00 38.88 82 HIS A N 1
ATOM 600 C CA . HIS A 1 82 ? 9.716 21.593 -35.796 1.00 38.88 82 HIS A CA 1
ATOM 601 C C . HIS A 1 82 ? 9.703 20.722 -37.065 1.00 38.88 82 HIS A C 1
ATOM 603 O O . HIS A 1 82 ? 10.737 20.594 -37.720 1.00 38.88 82 HIS A O 1
ATOM 609 N N . ALA A 1 83 ? 8.544 20.217 -37.500 1.00 43.62 83 ALA A N 1
ATOM 610 C CA . ALA A 1 83 ? 8.442 19.435 -38.738 1.00 43.62 83 ALA A CA 1
ATOM 611 C C . ALA A 1 83 ? 8.535 20.282 -40.030 1.00 43.62 83 ALA A C 1
ATOM 613 O O . ALA A 1 83 ? 8.741 19.730 -41.107 1.00 43.62 83 ALA A O 1
ATOM 614 N N . ARG A 1 84 ? 8.440 21.622 -39.957 1.00 45.38 84 ARG A N 1
ATOM 615 C CA . ARG A 1 84 ? 8.553 22.504 -41.141 1.00 45.38 84 ARG A CA 1
ATOM 616 C C . ARG A 1 84 ? 9.917 23.176 -41.335 1.00 45.38 84 ARG A C 1
ATOM 618 O O . ARG A 1 84 ? 10.234 23.542 -42.458 1.00 45.38 84 ARG A O 1
ATOM 625 N N . ARG A 1 85 ? 10.772 23.283 -40.308 1.00 42.12 85 ARG A N 1
ATOM 626 C CA . ARG A 1 85 ? 12.061 24.010 -40.419 1.00 42.12 85 ARG A CA 1
ATOM 627 C C . ARG A 1 85 ? 13.260 23.176 -40.884 1.00 42.12 85 ARG A C 1
ATOM 629 O O . ARG A 1 85 ? 14.266 23.753 -41.285 1.00 42.12 85 ARG A O 1
ATOM 636 N N . MET A 1 86 ? 13.152 21.847 -40.901 1.00 44.19 86 MET A N 1
ATOM 637 C CA . MET A 1 86 ? 14.190 20.971 -41.473 1.00 44.19 86 MET A CA 1
ATOM 638 C C . MET A 1 86 ? 14.062 20.804 -43.000 1.00 44.19 86 MET A C 1
ATOM 640 O O . MET A 1 86 ? 15.054 20.490 -43.647 1.00 44.19 86 MET A O 1
ATOM 644 N N . SER A 1 87 ? 12.900 21.101 -43.603 1.00 49.47 87 SER A N 1
ATOM 645 C CA . SER A 1 87 ? 12.758 21.122 -45.075 1.00 49.47 87 SER A CA 1
ATOM 646 C C . SER A 1 87 ? 13.384 22.362 -45.729 1.00 49.47 87 SER A C 1
ATOM 648 O O . SER A 1 87 ? 13.926 22.262 -46.828 1.00 49.47 87 SER A O 1
ATOM 650 N N . ASP A 1 88 ? 13.403 23.511 -45.046 1.00 43.44 88 ASP A N 1
ATOM 651 C CA . ASP A 1 88 ? 13.980 24.743 -45.611 1.00 43.44 88 ASP A CA 1
ATOM 652 C C . ASP A 1 88 ? 15.508 24.818 -45.462 1.00 43.44 88 ASP A C 1
ATOM 654 O O . ASP A 1 88 ? 16.185 25.463 -46.264 1.00 43.44 88 ASP A O 1
ATOM 658 N N . ARG A 1 89 ? 16.089 24.101 -44.488 1.00 42.75 89 ARG A N 1
ATOM 659 C CA . ARG A 1 89 ? 17.549 24.041 -44.309 1.00 42.75 89 ARG A CA 1
ATOM 660 C C . ARG A 1 89 ? 18.227 23.057 -45.273 1.00 42.75 89 ARG A C 1
ATOM 662 O O . ARG A 1 89 ? 19.357 23.318 -45.678 1.00 42.75 89 ARG A O 1
ATOM 669 N N . SER A 1 90 ? 17.520 22.013 -45.718 1.00 47.62 90 SER A N 1
ATOM 670 C CA . SER A 1 90 ? 17.986 21.142 -46.808 1.00 47.62 90 SER A CA 1
ATOM 671 C C . SER A 1 90 ? 17.975 21.851 -48.170 1.00 47.62 90 SER A C 1
ATOM 673 O O . SER A 1 90 ? 18.894 21.652 -48.955 1.00 47.62 90 SER A O 1
ATOM 675 N N . ARG A 1 91 ? 17.035 22.777 -48.420 1.00 49.16 91 ARG A N 1
ATOM 676 C CA . ARG A 1 91 ? 17.026 23.593 -49.655 1.00 49.16 91 ARG A CA 1
ATOM 677 C C . ARG A 1 91 ? 18.092 24.693 -49.695 1.00 49.16 91 ARG A C 1
ATOM 679 O O . ARG A 1 91 ? 18.549 25.055 -50.773 1.00 49.16 91 ARG A O 1
ATOM 686 N N . ALA A 1 92 ? 18.522 25.216 -48.546 1.00 43.94 92 ALA A N 1
ATOM 687 C CA . ALA A 1 92 ? 19.569 26.243 -48.496 1.00 43.94 92 ALA A CA 1
ATOM 688 C C . ALA A 1 92 ? 20.992 25.680 -48.698 1.00 43.94 92 ALA A C 1
ATOM 690 O O . ALA A 1 92 ? 21.875 26.410 -49.147 1.00 43.94 92 ALA A O 1
ATOM 691 N N . LEU A 1 93 ? 21.221 24.391 -48.414 1.00 46.22 93 LEU A N 1
ATOM 692 C CA . LEU A 1 93 ? 22.511 23.727 -48.651 1.00 46.22 93 LEU A CA 1
ATOM 693 C C . LEU A 1 93 ? 22.650 23.133 -50.064 1.00 46.22 93 LEU A C 1
ATOM 695 O O . LEU A 1 93 ? 23.774 22.938 -50.518 1.00 46.22 93 LEU A O 1
ATOM 699 N N . GLU A 1 94 ? 21.553 22.954 -50.803 1.00 46.09 94 GLU A N 1
ATOM 700 C CA . GLU A 1 94 ? 21.592 22.620 -52.238 1.00 46.09 94 GLU A CA 1
ATOM 701 C C . GLU A 1 94 ? 21.982 23.822 -53.127 1.00 46.09 94 GLU A C 1
ATOM 703 O O . GLU A 1 94 ? 22.399 23.638 -54.266 1.00 46.09 94 GLU A O 1
ATOM 708 N N . SER A 1 95 ? 21.934 25.058 -52.610 1.00 42.38 95 SER A N 1
ATOM 709 C CA . SER A 1 95 ? 22.226 26.279 -53.385 1.00 42.38 95 SER A CA 1
ATOM 710 C C . SER A 1 95 ? 23.701 26.725 -53.377 1.00 42.38 95 SER A C 1
ATOM 712 O O . SER A 1 95 ? 24.033 27.701 -54.048 1.00 42.38 95 SER A O 1
ATOM 714 N N . LEU A 1 96 ? 24.594 26.056 -52.637 1.00 44.88 96 LEU A N 1
ATOM 715 C CA . LEU A 1 96 ? 26.025 26.418 -52.554 1.00 44.88 96 LEU A CA 1
ATOM 716 C C . LEU A 1 96 ? 26.970 25.382 -53.192 1.00 44.88 96 LEU A C 1
ATOM 718 O O . LEU A 1 96 ? 28.187 25.535 -53.131 1.00 44.88 96 LEU A O 1
ATOM 722 N N . GLY A 1 97 ? 26.424 24.359 -53.853 1.00 47.19 97 GLY A N 1
ATOM 723 C CA . GLY A 1 97 ? 27.177 23.331 -54.574 1.00 47.19 97 GLY A CA 1
ATOM 724 C C . GLY A 1 97 ? 27.106 23.495 -56.091 1.00 47.19 97 GLY A C 1
ATOM 725 O O . GLY A 1 97 ? 26.572 22.625 -56.765 1.00 47.19 97 GLY A O 1
ATOM 726 N N . ALA A 1 98 ? 27.613 24.598 -56.645 1.00 46.50 98 ALA A N 1
ATOM 727 C CA . ALA A 1 98 ? 27.663 24.791 -58.099 1.00 46.50 98 ALA A CA 1
ATOM 728 C C . ALA A 1 98 ? 28.926 25.543 -58.546 1.00 46.50 98 ALA A C 1
ATOM 730 O O . ALA A 1 98 ? 28.858 26.610 -59.142 1.00 46.50 98 ALA A O 1
ATOM 731 N N . MET A 1 99 ? 30.092 24.963 -58.263 1.00 48.19 99 MET A N 1
ATOM 732 C CA . MET A 1 99 ? 31.281 25.090 -59.119 1.00 48.19 99 MET A CA 1
ATOM 733 C C . MET A 1 99 ? 32.018 23.744 -59.164 1.00 48.19 99 MET A C 1
ATOM 735 O O . MET A 1 99 ? 33.223 23.661 -58.954 1.00 48.19 99 MET A O 1
ATOM 739 N N . SER A 1 100 ? 31.286 22.651 -59.391 1.00 45.34 100 SER A N 1
ATOM 740 C CA . SER A 1 100 ? 31.907 21.413 -59.855 1.00 45.34 100 SER A CA 1
ATOM 741 C C . SER A 1 100 ? 32.039 21.523 -61.369 1.00 45.34 100 SER A C 1
ATOM 743 O O . SER A 1 100 ? 31.058 21.310 -62.082 1.00 45.34 100 SER A O 1
ATOM 745 N N . CYS A 1 101 ? 33.225 21.886 -61.866 1.00 45.22 101 CYS A N 1
ATOM 746 C CA . CYS A 1 101 ? 33.561 21.589 -63.256 1.00 45.22 101 CYS A CA 1
ATOM 747 C C . CYS A 1 101 ? 33.303 20.094 -63.449 1.00 45.22 101 CYS A C 1
ATOM 749 O O . CYS A 1 101 ? 33.812 19.271 -62.680 1.00 45.22 101 CYS A O 1
ATOM 751 N N . SER A 1 102 ? 32.436 19.757 -64.399 1.00 53.97 102 SER A N 1
ATOM 752 C CA . SER A 1 102 ? 32.118 18.369 -64.684 1.00 53.97 102 SER A CA 1
ATOM 753 C C . SER A 1 102 ? 33.429 17.663 -65.047 1.00 53.97 102 SER A C 1
ATOM 755 O O . SER A 1 102 ? 34.236 18.240 -65.779 1.00 53.97 102 SER A O 1
ATOM 757 N N . PRO A 1 103 ? 33.685 16.429 -64.578 1.00 62.03 103 PRO A N 1
ATOM 758 C CA . PRO A 1 103 ? 34.844 15.649 -65.017 1.00 62.03 103 PRO A CA 1
ATOM 759 C C . PRO A 1 103 ? 34.965 15.575 -66.549 1.00 62.03 103 PRO A C 1
ATOM 761 O O . PRO A 1 103 ? 36.070 15.433 -67.068 1.00 62.03 103 PRO A O 1
ATOM 764 N N . ASN A 1 104 ? 33.845 15.736 -67.268 1.00 68.44 104 ASN A N 1
ATOM 765 C CA . ASN A 1 104 ? 33.828 15.812 -68.725 1.00 68.44 104 ASN A CA 1
ATOM 766 C C . ASN A 1 104 ? 34.468 17.095 -69.273 1.00 68.44 104 ASN A C 1
ATOM 768 O O . ASN A 1 104 ? 35.180 17.000 -70.264 1.00 68.44 104 ASN A O 1
ATOM 772 N N . ASP A 1 105 ? 34.316 18.250 -68.619 1.00 70.31 105 ASP A N 1
ATOM 773 C CA . ASP A 1 105 ? 34.871 19.527 -69.106 1.00 70.31 105 ASP A CA 1
ATOM 774 C C . ASP A 1 105 ? 36.409 19.518 -69.048 1.00 70.31 105 ASP A C 1
ATOM 776 O O . ASP A 1 105 ? 37.094 20.072 -69.909 1.00 70.31 105 ASP A O 1
ATOM 780 N N . VAL A 1 106 ? 36.971 18.833 -68.044 1.00 70.75 106 VAL A N 1
ATOM 781 C CA . VAL A 1 106 ? 38.424 18.640 -67.905 1.00 70.75 106 VAL A CA 1
ATOM 782 C C . VAL A 1 106 ? 38.953 17.675 -68.971 1.00 70.75 106 VAL A C 1
ATOM 784 O O . VAL A 1 106 ? 40.026 17.909 -69.531 1.00 70.75 106 VAL A O 1
ATOM 787 N N . LEU A 1 107 ? 38.194 16.621 -69.290 1.00 74.69 107 LEU A N 1
ATOM 788 C CA . LEU A 1 107 ? 38.557 15.659 -70.332 1.00 74.69 107 LEU A CA 1
ATOM 789 C C . LEU A 1 107 ? 38.503 16.294 -71.732 1.00 74.69 107 LEU A C 1
ATOM 791 O O . LEU A 1 107 ? 39.385 16.058 -72.557 1.00 74.69 107 LEU A O 1
ATOM 795 N N . GLU A 1 108 ? 37.498 17.134 -71.987 1.00 78.12 108 GLU A N 1
ATOM 796 C CA . GLU A 1 108 ? 37.308 17.828 -73.263 1.00 78.12 108 GLU A CA 1
ATOM 797 C C . GLU A 1 108 ? 38.405 18.879 -73.497 1.00 78.12 108 GLU A C 1
ATOM 799 O O . GLU A 1 108 ? 38.977 18.956 -74.587 1.00 78.12 108 GLU A O 1
ATOM 804 N N . ALA A 1 109 ? 38.798 19.613 -72.448 1.00 73.44 109 ALA A N 1
ATOM 805 C CA . ALA A 1 109 ? 39.934 20.531 -72.499 1.00 73.44 109 ALA A CA 1
ATOM 806 C C . ALA A 1 109 ? 41.273 19.804 -72.745 1.00 73.44 109 ALA A C 1
ATOM 808 O O . ALA A 1 109 ? 42.120 20.301 -73.495 1.00 73.44 109 ALA A O 1
ATOM 809 N N . GLN A 1 110 ? 41.470 18.613 -72.165 1.00 78.00 110 GLN A N 1
ATOM 810 C CA . GLN A 1 110 ? 42.655 17.788 -72.432 1.00 78.00 110 GLN A CA 1
ATOM 811 C C . GLN A 1 110 ? 42.685 17.254 -73.869 1.00 78.00 110 GLN A C 1
ATOM 813 O O . GLN A 1 110 ? 43.736 17.314 -74.510 1.00 78.00 110 GLN A O 1
ATOM 818 N N . LEU A 1 111 ? 41.552 16.791 -74.404 1.00 83.56 111 LEU A N 1
ATOM 819 C CA . LEU A 1 111 ? 41.454 16.334 -75.794 1.00 83.56 111 LEU A CA 1
ATOM 820 C C . LEU A 1 111 ? 41.715 17.474 -76.785 1.00 83.56 111 LEU A C 1
ATOM 822 O O . LEU A 1 111 ? 42.489 17.300 -77.724 1.00 83.56 111 LEU A O 1
ATOM 826 N N . ALA A 1 112 ? 41.160 18.666 -76.542 1.00 80.06 112 ALA A N 1
ATOM 827 C CA . ALA A 1 112 ? 41.417 19.841 -77.376 1.00 80.06 112 ALA A CA 1
ATOM 828 C C . ALA A 1 112 ? 42.905 20.245 -77.372 1.00 80.06 112 ALA A C 1
ATOM 830 O O . ALA A 1 112 ? 43.465 20.595 -78.414 1.00 80.06 112 ALA A O 1
ATOM 831 N N . SER A 1 113 ? 43.571 20.142 -76.217 1.00 82.25 113 SER A N 1
ATOM 832 C CA . SER A 1 113 ? 45.009 20.399 -76.097 1.00 82.25 113 SER A CA 1
ATOM 833 C C . SER A 1 113 ? 45.857 19.364 -76.850 1.00 82.25 113 SER A C 1
ATOM 835 O O . SER A 1 113 ? 46.802 19.751 -77.541 1.00 82.25 113 SER A O 1
ATOM 837 N N . GLN A 1 114 ? 45.505 18.074 -76.778 1.00 84.12 114 GLN A N 1
ATOM 838 C CA . GLN A 1 114 ? 46.191 17.009 -77.523 1.00 84.12 114 GLN A CA 1
ATOM 839 C C . GLN A 1 114 ? 45.973 17.117 -79.040 1.00 84.12 114 GLN A C 1
ATOM 841 O O . GLN A 1 114 ? 46.891 16.871 -79.822 1.00 84.12 114 GLN A O 1
ATOM 846 N N . GLN A 1 115 ? 44.788 17.544 -79.478 1.00 87.00 115 GLN A N 1
ATOM 847 C CA . GLN A 1 115 ? 44.509 17.758 -80.898 1.00 87.00 115 GLN A CA 1
ATOM 848 C C . GLN A 1 115 ? 45.375 18.891 -81.478 1.00 87.00 115 GLN A C 1
ATOM 850 O O . GLN A 1 115 ? 45.889 18.788 -82.592 1.00 87.00 115 GLN A O 1
ATOM 855 N N . TYR A 1 116 ? 45.582 19.968 -80.712 1.00 85.88 116 TYR A N 1
ATOM 856 C CA . TYR A 1 116 ? 46.424 21.091 -81.132 1.00 85.88 116 TYR A CA 1
ATOM 857 C C . TYR A 1 116 ? 47.900 20.697 -81.289 1.00 85.88 116 TYR A C 1
ATOM 859 O O . TYR A 1 116 ? 48.559 21.120 -82.244 1.00 85.88 116 TYR A O 1
ATOM 867 N N . THR A 1 117 ? 48.434 19.867 -80.386 1.00 83.38 117 THR A N 1
ATOM 868 C CA . THR A 1 117 ? 49.823 19.399 -80.492 1.00 83.38 117 THR A CA 1
ATOM 869 C C . THR A 1 117 ? 50.021 18.473 -81.688 1.00 83.38 117 THR A C 1
ATOM 871 O O . THR A 1 117 ? 51.012 18.638 -82.399 1.00 83.38 117 THR A O 1
ATOM 874 N N . LEU A 1 118 ? 49.072 17.578 -81.984 1.00 85.00 118 LEU A N 1
ATOM 875 C CA . LEU A 1 118 ? 49.126 16.721 -83.177 1.00 85.00 118 LEU A CA 1
ATOM 876 C C . LEU A 1 118 ? 49.136 17.534 -84.479 1.00 85.00 118 LEU A C 1
ATOM 878 O O . LEU A 1 118 ? 50.015 17.327 -85.314 1.00 85.00 118 LEU A O 1
ATOM 882 N N . ASN A 1 119 ? 48.255 18.531 -84.603 1.00 84.81 119 ASN A N 1
ATOM 883 C CA . ASN A 1 119 ? 48.222 19.412 -85.777 1.00 84.81 119 ASN A CA 1
ATOM 884 C C . ASN A 1 119 ? 49.544 20.188 -85.962 1.00 84.81 119 ASN A C 1
ATOM 886 O O . ASN A 1 119 ? 49.992 20.431 -87.083 1.00 84.81 119 ASN A O 1
ATOM 890 N N . SER A 1 120 ? 50.202 20.561 -84.860 1.00 84.88 120 SER A N 1
ATOM 891 C CA . SER A 1 120 ? 51.524 21.202 -84.885 1.00 84.88 120 SER A CA 1
ATOM 892 C C . SER A 1 120 ? 52.627 20.250 -85.370 1.00 84.88 120 SER A C 1
ATOM 894 O O . SER A 1 120 ? 53.504 20.655 -86.141 1.00 84.88 120 SER A O 1
ATOM 896 N N . PHE A 1 121 ? 52.582 18.974 -84.974 1.00 78.44 121 PHE A N 1
ATOM 897 C CA . PHE A 1 121 ? 53.521 17.962 -85.465 1.00 78.44 121 PHE A CA 1
ATOM 898 C C . PHE A 1 121 ? 53.327 17.663 -86.954 1.00 78.44 121 PHE A C 1
ATOM 900 O O . PHE A 1 121 ? 54.321 17.620 -87.680 1.00 78.44 121 PHE A O 1
ATOM 907 N N . GLU A 1 122 ? 52.084 17.539 -87.427 1.00 81.50 122 GLU A N 1
ATOM 908 C CA . GLU A 1 122 ? 51.789 17.351 -88.855 1.00 81.50 122 GLU A CA 1
ATOM 909 C C . GLU A 1 122 ? 52.316 18.515 -89.704 1.00 81.50 122 GLU A C 1
ATOM 911 O O . GLU A 1 122 ? 52.992 18.294 -90.710 1.00 81.50 122 GLU A O 1
ATOM 916 N N . ALA A 1 123 ? 52.114 19.762 -89.262 1.00 77.50 123 ALA A N 1
ATOM 917 C CA . ALA A 1 123 ? 52.635 20.937 -89.961 1.00 77.50 123 ALA A CA 1
ATOM 918 C C . ALA A 1 123 ? 54.176 20.953 -90.032 1.00 77.50 123 ALA A C 1
ATOM 920 O O . ALA A 1 123 ? 54.761 21.335 -91.049 1.00 77.50 123 ALA A O 1
ATOM 921 N N . ARG A 1 124 ? 54.857 20.512 -88.965 1.00 75.44 124 ARG A N 1
ATOM 922 C CA . ARG A 1 124 ? 56.326 20.411 -88.932 1.00 75.44 124 ARG A CA 1
ATOM 923 C C . ARG A 1 124 ? 56.853 19.276 -89.809 1.00 75.44 124 ARG A C 1
ATOM 925 O O . ARG A 1 124 ? 57.887 19.461 -90.450 1.00 75.44 124 ARG A O 1
ATOM 932 N N . LEU A 1 125 ? 56.160 18.138 -89.858 1.00 72.38 125 LEU A N 1
ATOM 933 C CA . LEU A 1 125 ? 56.501 17.020 -90.742 1.00 72.38 125 LEU A CA 1
ATOM 934 C C . LEU A 1 125 ? 56.356 17.415 -92.212 1.00 72.38 125 LEU A C 1
ATOM 936 O O . LEU A 1 125 ? 57.308 17.234 -92.966 1.00 72.38 125 LEU A O 1
ATOM 940 N N . ALA A 1 126 ? 55.255 18.071 -92.586 1.00 75.06 126 ALA A N 1
ATOM 941 C CA . ALA A 1 126 ? 55.055 18.585 -93.941 1.00 75.06 126 ALA A CA 1
ATOM 942 C C . ALA A 1 126 ? 56.161 19.577 -94.360 1.00 75.06 126 ALA A C 1
ATOM 944 O O . ALA A 1 126 ? 56.665 19.530 -95.484 1.00 75.06 126 ALA A O 1
ATOM 945 N N . ALA A 1 127 ? 56.609 20.443 -93.442 1.00 73.38 127 ALA A N 1
ATOM 946 C CA . ALA A 1 127 ? 57.730 21.352 -93.689 1.00 73.38 127 ALA A CA 1
ATOM 947 C C . ALA A 1 127 ? 59.078 20.617 -93.842 1.00 73.38 127 ALA A C 1
ATOM 949 O O . ALA A 1 127 ? 59.921 21.021 -94.646 1.00 73.38 127 ALA A O 1
ATOM 950 N N . CYS A 1 128 ? 59.298 19.533 -93.091 1.00 69.31 128 CYS A N 1
ATOM 951 C CA . CYS A 1 128 ? 60.485 18.688 -93.233 1.00 69.31 128 CYS A CA 1
ATOM 952 C C . CYS A 1 128 ? 60.481 17.881 -94.539 1.00 69.31 128 CYS A C 1
ATOM 954 O O . CYS A 1 128 ? 61.527 17.783 -95.177 1.00 69.31 128 CYS A O 1
ATOM 956 N N . GLU A 1 129 ? 59.334 17.354 -94.970 1.00 70.00 129 GLU A N 1
ATOM 957 C CA . GLU A 1 129 ? 59.195 16.650 -96.252 1.00 70.00 129 GLU A CA 1
ATOM 958 C C . GLU A 1 129 ? 59.462 17.583 -97.439 1.00 70.00 129 GLU A C 1
ATOM 960 O O . GLU A 1 129 ? 60.209 17.223 -98.351 1.00 70.00 129 GLU A O 1
ATOM 965 N N . ALA A 1 130 ? 58.970 18.825 -97.382 1.00 67.62 130 ALA A N 1
ATOM 966 C CA . ALA A 1 130 ? 59.269 19.846 -98.387 1.00 67.62 130 ALA A CA 1
ATOM 967 C C . ALA A 1 130 ? 60.772 20.183 -98.472 1.00 67.62 130 ALA A C 1
ATOM 969 O O . ALA A 1 130 ? 61.292 20.437 -99.559 1.00 67.62 130 ALA A O 1
ATOM 970 N N . ALA A 1 131 ? 61.493 20.146 -97.347 1.00 62.97 131 ALA A N 1
ATOM 971 C CA . ALA A 1 131 ? 62.933 20.408 -97.299 1.00 62.97 131 ALA A CA 1
ATOM 972 C C . ALA A 1 131 ? 63.796 19.237 -97.814 1.00 62.97 131 ALA A C 1
ATOM 974 O O . ALA A 1 131 ? 64.955 19.444 -98.172 1.00 62.97 131 ALA A O 1
ATOM 975 N N . LEU A 1 132 ? 63.253 18.015 -97.861 1.00 62.84 132 LEU A N 1
ATOM 976 C CA . LEU A 1 132 ? 63.967 16.809 -98.304 1.00 62.84 132 LEU A CA 1
ATOM 977 C C . LEU A 1 132 ? 63.850 16.541 -99.816 1.00 62.84 132 LEU A C 1
ATOM 979 O O . LEU A 1 132 ? 64.564 15.683 -100.331 1.00 62.84 132 LEU A O 1
ATOM 983 N N . GLY A 1 133 ? 63.020 17.296 -100.544 1.00 56.50 133 GLY A N 1
ATOM 984 C CA . GLY A 1 133 ? 62.855 17.183 -102.000 1.00 56.50 133 GLY A CA 1
ATOM 985 C C . GLY A 1 133 ? 64.010 17.737 -102.855 1.00 56.50 133 GLY A C 1
ATOM 986 O O . GLY A 1 133 ? 63.899 17.744 -104.079 1.00 56.50 133 GLY A O 1
ATOM 987 N N . GLY A 1 134 ? 65.105 18.212 -102.248 1.00 54.28 134 GLY A N 1
ATOM 988 C CA . GLY A 1 134 ? 66.233 18.855 -102.935 1.00 54.28 134 GLY A CA 1
ATOM 989 C C . GLY A 1 134 ? 67.532 18.035 -102.949 1.00 54.28 134 GLY A C 1
ATOM 990 O O . GLY A 1 134 ? 68.318 18.112 -102.015 1.00 54.28 134 GLY A O 1
ATOM 991 N N . ASP A 1 135 ? 67.740 17.310 -104.047 1.00 50.31 135 ASP A N 1
ATOM 992 C CA . ASP A 1 135 ? 68.993 17.039 -104.781 1.00 50.31 135 ASP A CA 1
ATOM 993 C C . ASP A 1 135 ? 70.266 16.419 -104.111 1.00 50.31 135 ASP A C 1
ATOM 995 O O . ASP A 1 135 ? 70.836 16.900 -103.135 1.00 50.31 135 ASP A O 1
ATOM 999 N N . ASN A 1 136 ? 70.790 15.389 -104.798 1.00 51.03 136 ASN A N 1
ATOM 1000 C CA . ASN A 1 136 ? 72.162 14.836 -104.847 1.00 51.03 136 ASN A CA 1
ATOM 1001 C C . ASN A 1 136 ? 72.834 14.095 -103.650 1.00 51.03 136 ASN A C 1
ATOM 1003 O O . ASN A 1 136 ? 73.596 14.625 -102.843 1.00 51.03 136 ASN A O 1
ATOM 1007 N N . GLY A 1 137 ? 72.753 12.755 -103.691 1.00 57.25 137 GLY A N 1
ATOM 1008 C CA . GLY A 1 137 ? 73.919 11.861 -103.886 1.00 57.25 137 GLY A CA 1
ATOM 1009 C C . GLY A 1 137 ? 74.913 11.569 -102.743 1.00 57.25 137 GLY A C 1
ATOM 1010 O O . GLY A 1 137 ? 75.581 10.538 -102.791 1.00 57.25 137 GLY A O 1
ATOM 1011 N N . LYS A 1 138 ? 75.022 12.395 -101.693 1.00 55.44 138 LYS A N 1
ATOM 1012 C CA . LYS A 1 138 ? 75.877 12.116 -100.502 1.00 55.44 138 LYS A CA 1
ATOM 1013 C C . LYS A 1 138 ? 75.100 12.102 -99.176 1.00 55.44 138 LYS A C 1
ATOM 1015 O O . LYS A 1 138 ? 75.686 12.068 -98.097 1.00 55.44 138 LYS A O 1
ATOM 1020 N N . SER A 1 139 ? 73.772 12.072 -99.276 1.00 53.97 139 SER A N 1
ATOM 1021 C CA . SER A 1 139 ? 72.803 12.202 -98.179 1.00 53.97 139 SER A CA 1
ATOM 1022 C C . SER A 1 139 ? 72.562 10.900 -97.385 1.00 53.97 139 SER A C 1
ATOM 1024 O O . SER A 1 139 ? 72.208 10.942 -96.211 1.00 53.97 139 SER A O 1
ATOM 1026 N N . GLY A 1 140 ? 72.845 9.723 -97.959 1.00 59.38 140 GLY A N 1
ATOM 1027 C CA . GLY A 1 140 ? 72.440 8.429 -97.379 1.00 59.38 140 GLY A CA 1
ATOM 1028 C C . GLY A 1 140 ? 72.989 8.109 -95.978 1.00 59.38 140 GLY A C 1
ATOM 1029 O O . GLY A 1 140 ? 72.273 7.530 -95.169 1.00 59.38 140 GLY A O 1
ATOM 1030 N N . ARG A 1 141 ? 74.224 8.518 -95.640 1.00 59.03 141 ARG A N 1
ATOM 1031 C CA . ARG A 1 141 ? 74.796 8.268 -94.296 1.00 59.03 141 ARG A CA 1
ATOM 1032 C C . ARG A 1 141 ? 74.278 9.228 -93.223 1.00 59.03 141 ARG A C 1
ATOM 1034 O O . ARG A 1 141 ? 74.078 8.807 -92.090 1.00 59.03 141 ARG A O 1
ATOM 1041 N N . LEU A 1 142 ? 74.052 10.496 -93.569 1.00 66.06 142 LEU A N 1
ATOM 1042 C CA . LEU A 1 142 ? 73.479 11.496 -92.659 1.00 66.06 142 LEU A CA 1
ATOM 1043 C C . LEU A 1 142 ? 71.988 11.237 -92.427 1.00 66.06 142 LEU A C 1
ATOM 1045 O O . LEU A 1 142 ? 71.525 11.339 -91.295 1.00 66.06 142 LEU A O 1
ATOM 1049 N N . VAL A 1 143 ? 71.265 10.824 -93.471 1.00 70.44 143 VAL A N 1
ATOM 1050 C CA . VAL A 1 143 ? 69.880 10.356 -93.358 1.00 70.44 143 VAL A CA 1
ATOM 1051 C C . VAL A 1 143 ? 69.818 9.100 -92.493 1.00 70.44 143 VAL A C 1
ATOM 1053 O O . VAL A 1 143 ? 69.042 9.087 -91.551 1.00 70.44 143 VAL A O 1
ATOM 1056 N N . ALA A 1 144 ? 70.686 8.104 -92.702 1.00 72.38 144 ALA A N 1
ATOM 1057 C CA . ALA A 1 144 ? 70.716 6.909 -91.852 1.00 72.38 144 ALA A CA 1
ATOM 1058 C C . ALA A 1 144 ? 71.036 7.220 -90.376 1.00 72.38 144 ALA A C 1
ATOM 1060 O O . ALA A 1 144 ? 70.376 6.694 -89.487 1.00 72.38 144 ALA A O 1
ATOM 1061 N N . ALA A 1 145 ? 71.998 8.108 -90.093 1.00 76.06 145 ALA A N 1
ATOM 1062 C CA . ALA A 1 145 ? 72.311 8.518 -88.720 1.00 76.06 145 ALA A CA 1
ATOM 1063 C C . ALA A 1 145 ? 71.167 9.313 -88.066 1.00 76.06 145 ALA A C 1
ATOM 1065 O O . ALA A 1 145 ? 70.891 9.141 -86.881 1.00 76.06 145 ALA A O 1
ATOM 1066 N N . ARG A 1 146 ? 70.476 10.164 -88.834 1.00 77.06 146 ARG A N 1
ATOM 1067 C CA . ARG A 1 146 ? 69.320 10.930 -88.353 1.00 77.06 146 ARG A CA 1
ATOM 1068 C C . ARG A 1 146 ? 68.096 10.039 -88.148 1.00 77.06 146 ARG A C 1
ATOM 1070 O O . ARG A 1 146 ? 67.397 10.234 -87.165 1.00 77.06 146 ARG A O 1
ATOM 1077 N N . VAL A 1 147 ? 67.883 9.046 -89.012 1.00 79.56 147 VAL A N 1
ATOM 1078 C CA . VAL A 1 147 ? 66.856 8.007 -88.844 1.00 79.56 147 VAL A CA 1
ATOM 1079 C C . VAL A 1 147 ? 67.149 7.180 -87.596 1.00 79.56 147 VAL A C 1
ATOM 1081 O O . VAL A 1 147 ? 66.273 7.074 -86.755 1.00 79.56 147 VAL A O 1
ATOM 1084 N N . ALA A 1 148 ? 68.383 6.717 -87.385 1.00 78.62 148 ALA A N 1
ATOM 1085 C CA . ALA A 1 148 ? 68.746 5.975 -86.175 1.00 78.62 148 ALA A CA 1
ATOM 1086 C C . ALA A 1 148 ? 68.593 6.813 -84.887 1.00 78.62 148 ALA A C 1
ATOM 1088 O O . ALA A 1 148 ? 68.144 6.305 -83.862 1.00 78.62 148 ALA A O 1
ATOM 1089 N N . ALA A 1 149 ? 68.934 8.107 -84.924 1.00 79.94 149 ALA A N 1
ATOM 1090 C CA . ALA A 1 149 ? 68.721 9.014 -83.795 1.00 79.94 149 ALA A CA 1
ATOM 1091 C C . ALA A 1 149 ? 67.228 9.281 -83.531 1.00 79.94 149 ALA A C 1
ATOM 1093 O O . ALA A 1 149 ? 66.820 9.346 -82.373 1.00 79.94 149 ALA A O 1
ATOM 1094 N N . LEU A 1 150 ? 66.414 9.404 -84.585 1.00 84.75 150 LEU A N 1
ATOM 1095 C CA . LEU A 1 150 ? 64.959 9.534 -84.478 1.00 84.75 150 LEU A CA 1
ATOM 1096 C C . LEU A 1 150 ? 64.313 8.242 -83.968 1.00 84.75 150 LEU A C 1
ATOM 1098 O O . LEU A 1 150 ? 63.460 8.307 -83.095 1.00 84.75 150 LEU A O 1
ATOM 1102 N N . GLU A 1 151 ? 64.753 7.076 -84.436 1.00 87.00 151 GLU A N 1
ATOM 1103 C CA . GLU A 1 151 ? 64.311 5.773 -83.931 1.00 87.00 151 GLU A CA 1
ATOM 1104 C C . GLU A 1 151 ? 64.661 5.606 -82.449 1.00 87.00 151 GLU A C 1
ATOM 1106 O O . GLU A 1 151 ? 63.817 5.185 -81.661 1.00 87.00 151 GLU A O 1
ATOM 1111 N N . ALA A 1 152 ? 65.872 5.994 -82.034 1.00 85.94 152 ALA A N 1
ATOM 1112 C CA . ALA A 1 152 ? 66.274 5.964 -80.630 1.00 85.94 152 ALA A CA 1
ATOM 1113 C C . ALA A 1 152 ? 65.456 6.940 -79.764 1.00 85.94 152 ALA A C 1
ATOM 1115 O O . ALA A 1 152 ? 65.053 6.578 -78.658 1.00 85.94 152 ALA A O 1
ATOM 1116 N N . ALA A 1 153 ? 65.178 8.150 -80.263 1.00 87.12 153 ALA A N 1
ATOM 1117 C CA . ALA A 1 153 ? 64.330 9.127 -79.581 1.00 87.12 153 ALA A CA 1
ATOM 1118 C C . ALA A 1 153 ? 62.879 8.632 -79.460 1.00 87.12 153 ALA A C 1
ATOM 1120 O O . ALA A 1 153 ? 62.336 8.614 -78.359 1.00 87.12 153 ALA A O 1
ATOM 1121 N N . HIS A 1 154 ? 62.289 8.122 -80.546 1.00 88.50 154 HIS A N 1
ATOM 1122 C CA . HIS A 1 154 ? 60.953 7.522 -80.532 1.00 88.50 154 HIS A CA 1
ATOM 1123 C C . HIS A 1 154 ? 60.879 6.321 -79.585 1.00 88.50 154 HIS A C 1
ATOM 1125 O O . HIS A 1 154 ? 59.889 6.149 -78.879 1.00 88.50 154 HIS A O 1
ATOM 1131 N N . GLN A 1 155 ? 61.924 5.493 -79.523 1.00 90.94 155 GLN A N 1
ATOM 1132 C CA . GLN A 1 155 ? 61.966 4.365 -78.597 1.00 90.94 155 GLN A CA 1
ATOM 1133 C C . GLN A 1 155 ? 62.058 4.829 -77.134 1.00 90.94 155 GLN A C 1
ATOM 1135 O O . GLN A 1 155 ? 61.450 4.210 -76.257 1.00 90.94 155 GLN A O 1
ATOM 1140 N N . ALA A 1 156 ? 62.795 5.907 -76.851 1.00 89.38 156 ALA A N 1
ATOM 1141 C CA . ALA A 1 156 ? 62.855 6.510 -75.521 1.00 89.38 156 ALA A CA 1
ATOM 1142 C C . ALA A 1 156 ? 61.495 7.095 -75.107 1.00 89.38 156 ALA A C 1
ATOM 1144 O O . ALA A 1 156 ? 61.009 6.766 -74.025 1.00 89.38 156 ALA A O 1
ATOM 1145 N N . GLU A 1 157 ? 60.843 7.853 -75.991 1.00 93.19 157 GLU A N 1
ATOM 1146 C CA . GLU A 1 157 ? 59.491 8.386 -75.777 1.00 93.19 157 GLU A CA 1
ATOM 1147 C C . GLU A 1 157 ? 58.465 7.259 -75.591 1.00 93.19 157 GLU A C 1
ATOM 1149 O O . GLU A 1 157 ? 57.659 7.295 -74.663 1.00 93.19 157 GLU A O 1
ATOM 1154 N N . ALA A 1 158 ? 58.532 6.192 -76.392 1.00 90.62 158 ALA A N 1
ATOM 1155 C CA . ALA A 1 158 ? 57.663 5.027 -76.237 1.00 90.62 158 ALA A CA 1
ATOM 1156 C C . ALA A 1 158 ? 57.863 4.328 -74.882 1.00 90.62 158 ALA A C 1
ATOM 1158 O O . ALA A 1 158 ? 56.903 3.838 -74.284 1.00 90.62 158 ALA A O 1
ATOM 1159 N N . ASN A 1 159 ? 59.097 4.271 -74.377 1.00 92.56 159 ASN A N 1
ATOM 1160 C CA . ASN A 1 159 ? 59.385 3.715 -73.057 1.00 92.56 159 ASN A CA 1
ATOM 1161 C C . ASN A 1 159 ? 58.900 4.632 -71.924 1.00 92.56 159 ASN A C 1
ATOM 1163 O O . ASN A 1 159 ? 58.406 4.132 -70.912 1.00 92.56 159 ASN A O 1
ATOM 1167 N N . GLU A 1 160 ? 59.005 5.951 -72.085 1.00 94.44 160 GLU A N 1
ATOM 1168 C CA . GLU A 1 160 ? 58.484 6.930 -71.129 1.00 94.44 160 GLU A CA 1
ATOM 1169 C C . GLU A 1 160 ? 56.953 6.900 -71.075 1.00 94.44 160 GLU A C 1
ATOM 1171 O O . GLU A 1 160 ? 56.391 6.773 -69.989 1.00 94.44 160 GLU A O 1
ATOM 1176 N N . LEU A 1 161 ? 56.276 6.865 -72.228 1.00 93.56 161 LEU A N 1
ATOM 1177 C CA . LEU A 1 161 ? 54.823 6.696 -72.312 1.00 93.56 161 LEU A CA 1
ATOM 1178 C C . LEU A 1 161 ? 54.363 5.371 -71.695 1.00 93.56 161 LEU A C 1
ATOM 1180 O O . LEU A 1 161 ? 53.360 5.340 -70.987 1.00 93.56 161 LEU A O 1
ATOM 1184 N N . LYS A 1 162 ? 55.108 4.275 -71.896 1.00 94.12 162 LYS A N 1
ATOM 1185 C CA . LYS A 1 162 ? 54.827 2.998 -71.218 1.00 94.12 162 LYS A CA 1
ATOM 1186 C C . LYS A 1 162 ? 54.981 3.103 -69.701 1.00 94.12 162 LYS A C 1
ATOM 1188 O O . LYS A 1 162 ? 54.158 2.544 -68.980 1.00 94.12 162 LYS A O 1
ATOM 1193 N N . ARG A 1 163 ? 56.011 3.800 -69.203 1.00 95.19 163 ARG A N 1
ATOM 1194 C CA . ARG A 1 163 ? 56.185 4.038 -67.761 1.00 95.19 163 ARG A CA 1
ATOM 1195 C C . ARG A 1 163 ? 55.029 4.877 -67.212 1.00 95.19 163 ARG A C 1
ATOM 1197 O O . ARG A 1 163 ? 54.411 4.450 -66.243 1.00 95.19 163 ARG A O 1
ATOM 1204 N N . ALA A 1 164 ? 54.690 5.984 -67.869 1.00 93.81 164 ALA A N 1
ATOM 1205 C CA . ALA A 1 164 ? 53.579 6.849 -67.484 1.00 93.81 164 ALA A CA 1
ATOM 1206 C C . ALA A 1 164 ? 52.235 6.099 -67.492 1.00 93.81 164 ALA A C 1
ATOM 1208 O O . ALA A 1 164 ? 51.446 6.236 -66.561 1.00 93.81 164 ALA A O 1
ATOM 1209 N N . LEU A 1 165 ? 51.991 5.239 -68.489 1.00 94.12 165 LEU A N 1
ATOM 1210 C CA . LEU A 1 165 ? 50.801 4.387 -68.537 1.00 94.12 165 LEU A CA 1
ATOM 1211 C C . LEU A 1 165 ? 50.769 3.396 -67.365 1.00 94.12 165 LEU A C 1
ATOM 1213 O O . LEU A 1 165 ? 49.728 3.226 -66.735 1.00 94.12 165 LEU A O 1
ATOM 1217 N N . ASN A 1 166 ? 51.898 2.763 -67.038 1.00 95.06 166 ASN A N 1
ATOM 1218 C CA . ASN A 1 166 ? 51.983 1.846 -65.900 1.00 95.06 166 ASN A CA 1
ATOM 1219 C C . ASN A 1 166 ? 51.767 2.564 -64.556 1.00 95.06 166 ASN A C 1
ATOM 1221 O O . ASN A 1 166 ? 51.076 2.029 -63.689 1.00 95.06 166 ASN A O 1
ATOM 1225 N N . GLU A 1 167 ? 52.308 3.773 -64.387 1.00 95.38 167 GLU A N 1
ATOM 1226 C CA . GLU A 1 167 ? 52.072 4.617 -63.208 1.00 95.38 167 GLU A CA 1
ATOM 1227 C C . GLU A 1 167 ? 50.600 5.030 -63.106 1.00 95.38 167 GLU A C 1
ATOM 1229 O O . GLU A 1 167 ? 49.991 4.861 -62.050 1.00 95.38 167 GLU A O 1
ATOM 1234 N N . ALA A 1 168 ? 49.981 5.462 -64.208 1.00 92.62 168 ALA A N 1
ATOM 1235 C CA . ALA A 1 168 ? 48.558 5.793 -64.248 1.00 92.62 168 ALA A CA 1
ATOM 1236 C C . ALA A 1 168 ? 47.672 4.584 -63.893 1.00 92.62 168 ALA A C 1
ATOM 1238 O O . ALA A 1 168 ? 46.721 4.712 -63.120 1.00 92.62 168 ALA A O 1
ATOM 1239 N N . VAL A 1 169 ? 48.010 3.387 -64.388 1.00 95.06 169 VAL A N 1
ATOM 1240 C CA . VAL A 1 169 ? 47.320 2.138 -64.021 1.00 95.06 169 VAL A CA 1
ATOM 1241 C C . VAL A 1 169 ? 47.521 1.803 -62.538 1.00 95.06 169 VAL A C 1
ATOM 1243 O O . VAL A 1 169 ? 46.581 1.345 -61.888 1.00 95.06 169 VAL A O 1
ATOM 1246 N N . SER A 1 170 ? 48.710 2.044 -61.976 1.00 95.00 170 SER A N 1
ATOM 1247 C CA . SER A 1 170 ? 48.978 1.860 -60.542 1.00 95.00 170 SER A CA 1
ATOM 1248 C C . SER A 1 170 ? 48.115 2.784 -59.685 1.00 95.00 170 SER A C 1
ATOM 1250 O O . SER A 1 170 ? 47.416 2.312 -58.789 1.00 95.00 170 SER A O 1
ATOM 1252 N N . VAL A 1 171 ? 48.093 4.081 -60.005 1.00 94.19 171 VAL A N 1
ATOM 1253 C CA . VAL A 1 171 ? 47.275 5.081 -59.301 1.00 94.19 171 VAL A CA 1
ATOM 1254 C C . VAL A 1 171 ? 45.787 4.748 -59.420 1.00 94.19 171 VAL A C 1
ATOM 1256 O O . VAL A 1 171 ? 45.063 4.813 -58.430 1.00 94.19 171 VAL A O 1
ATOM 1259 N N . SER A 1 172 ? 45.326 4.310 -60.596 1.00 94.69 172 SER A N 1
ATOM 1260 C CA . SER A 1 172 ? 43.939 3.876 -60.797 1.00 94.69 172 SER A CA 1
ATOM 1261 C C . SER A 1 172 ? 43.567 2.688 -59.897 1.00 94.69 172 SER A C 1
ATOM 1263 O O . SER A 1 172 ? 42.512 2.698 -59.260 1.00 94.69 172 SER A O 1
ATOM 1265 N N . ARG A 1 173 ? 44.459 1.698 -59.746 1.00 95.50 173 ARG A N 1
ATOM 1266 C CA . ARG A 1 173 ? 44.253 0.574 -58.814 1.00 95.50 173 ARG A CA 1
ATOM 1267 C C . ARG A 1 173 ? 44.229 1.032 -57.359 1.00 95.50 173 ARG A C 1
ATOM 1269 O O . ARG A 1 173 ? 43.365 0.594 -56.603 1.00 95.50 173 ARG A O 1
ATOM 1276 N N . GLU A 1 174 ? 45.140 1.912 -56.954 1.00 95.19 174 GLU A N 1
ATOM 1277 C CA . GLU A 1 174 ? 45.138 2.479 -55.601 1.00 95.19 174 GLU A CA 1
ATOM 1278 C C . GLU A 1 174 ? 43.836 3.237 -55.320 1.00 95.19 174 GLU A C 1
ATOM 1280 O O . GLU A 1 174 ? 43.199 3.005 -54.288 1.00 95.19 174 GLU A O 1
ATOM 1285 N N . GLN A 1 175 ? 43.371 4.049 -56.271 1.00 94.31 175 GLN A N 1
ATOM 1286 C CA . GLN A 1 175 ? 42.100 4.757 -56.183 1.00 94.31 175 GLN A CA 1
ATOM 1287 C C . GLN A 1 175 ? 40.916 3.786 -56.050 1.00 94.31 175 GLN A C 1
ATOM 1289 O O . GLN A 1 175 ? 40.050 3.987 -55.195 1.00 94.31 175 GLN A O 1
ATOM 1294 N N . GLU A 1 176 ? 40.889 2.686 -56.809 1.00 95.88 176 GLU A N 1
ATOM 1295 C CA . GLU A 1 176 ? 39.882 1.636 -56.624 1.00 95.88 176 GLU A CA 1
ATOM 1296 C C . GLU A 1 176 ? 39.937 1.015 -55.224 1.00 95.88 176 GLU A C 1
ATOM 1298 O O . GLU A 1 176 ? 38.889 0.790 -54.609 1.00 95.88 176 GLU A O 1
ATOM 1303 N N . THR A 1 177 ? 41.132 0.741 -54.689 1.00 96.38 177 THR A N 1
ATOM 1304 C CA . THR A 1 177 ? 41.259 0.184 -53.333 1.00 96.38 177 THR A CA 1
ATOM 1305 C C . THR A 1 177 ? 40.774 1.161 -52.265 1.00 96.38 177 THR A C 1
ATOM 1307 O O . THR A 1 177 ? 40.087 0.741 -51.333 1.00 96.38 177 THR A O 1
ATOM 1310 N N . LEU A 1 178 ? 41.055 2.459 -52.413 1.00 95.12 178 LEU A N 1
ATOM 1311 C CA . LEU A 1 178 ? 40.552 3.501 -51.519 1.00 95.12 178 LEU A CA 1
ATOM 1312 C C . LEU A 1 178 ? 39.032 3.630 -51.615 1.00 95.12 178 LEU A C 1
ATOM 1314 O O . LEU A 1 178 ? 38.365 3.648 -50.583 1.00 95.12 178 LEU A O 1
ATOM 1318 N N . HIS A 1 179 ? 38.458 3.605 -52.820 1.00 94.75 179 HIS A N 1
ATOM 1319 C CA . HIS A 1 179 ? 37.004 3.596 -52.988 1.00 94.75 179 HIS A CA 1
ATOM 1320 C C . HIS A 1 179 ? 36.351 2.359 -52.364 1.00 94.75 179 HIS A C 1
ATOM 1322 O O . HIS A 1 179 ? 35.296 2.477 -51.740 1.00 94.75 179 HIS A O 1
ATOM 1328 N N . ARG A 1 180 ? 36.966 1.174 -52.475 1.00 95.62 180 ARG A N 1
ATOM 1329 C CA . ARG A 1 180 ? 36.479 -0.036 -51.789 1.00 95.62 180 ARG A CA 1
ATOM 1330 C C . ARG A 1 180 ? 36.549 0.115 -50.270 1.00 95.62 180 ARG A C 1
ATOM 1332 O O . ARG A 1 180 ? 35.571 -0.205 -49.601 1.00 95.62 180 ARG A O 1
ATOM 1339 N N . LYS A 1 181 ? 37.652 0.651 -49.732 1.00 95.44 181 LYS A N 1
ATOM 1340 C CA . LYS A 1 181 ? 37.788 0.938 -48.295 1.00 95.44 181 LYS A CA 1
ATOM 1341 C C . LYS A 1 181 ? 36.721 1.923 -47.821 1.00 95.44 181 LYS A C 1
ATOM 1343 O O . LYS A 1 181 ? 36.039 1.616 -46.856 1.00 95.44 181 LYS A O 1
ATOM 1348 N N . HIS A 1 182 ? 36.516 3.035 -48.527 1.00 94.81 182 HIS A N 1
ATOM 1349 C CA . HIS A 1 182 ? 35.483 4.020 -48.189 1.00 94.81 182 HIS A CA 1
ATOM 1350 C C . HIS A 1 182 ? 34.065 3.446 -48.248 1.00 94.81 182 HIS A C 1
ATOM 1352 O O . HIS A 1 182 ? 33.256 3.730 -47.368 1.00 94.81 182 HIS A O 1
ATOM 1358 N N . ARG A 1 183 ? 33.758 2.595 -49.236 1.00 96.19 183 ARG A N 1
ATOM 1359 C CA . ARG A 1 183 ? 32.464 1.893 -49.286 1.00 96.19 183 ARG A CA 1
ATOM 1360 C C . ARG A 1 183 ? 32.279 0.945 -48.105 1.00 96.19 183 ARG A C 1
ATOM 1362 O O . ARG A 1 183 ? 31.186 0.887 -47.558 1.00 96.19 183 ARG A O 1
ATOM 1369 N N . ASN A 1 184 ? 33.322 0.219 -47.709 1.00 95.44 184 ASN A N 1
ATOM 1370 C CA . ASN A 1 184 ? 33.247 -0.677 -46.557 1.00 95.44 184 ASN A CA 1
ATOM 1371 C C . ASN A 1 184 ? 33.074 0.109 -45.252 1.00 95.44 184 ASN A C 1
ATOM 1373 O O . ASN A 1 184 ? 32.131 -0.166 -44.524 1.00 95.44 184 ASN A O 1
ATOM 1377 N N . THR A 1 185 ? 33.871 1.159 -45.021 1.00 95.38 185 THR A N 1
ATOM 1378 C CA . THR A 1 185 ? 33.704 2.019 -43.836 1.00 95.38 185 THR A CA 1
ATOM 1379 C C . THR A 1 185 ? 32.339 2.704 -43.807 1.00 95.38 185 THR A C 1
ATOM 1381 O O . THR A 1 185 ? 31.777 2.889 -42.735 1.00 95.38 185 THR A O 1
ATOM 1384 N N . GLY A 1 186 ? 31.782 3.060 -44.972 1.00 96.38 186 GLY A N 1
ATOM 1385 C CA . GLY A 1 186 ? 30.417 3.581 -45.078 1.00 96.38 186 GLY A CA 1
ATOM 1386 C C . GLY A 1 186 ? 29.374 2.574 -44.588 1.00 96.38 186 GLY A C 1
ATOM 1387 O O . GLY A 1 186 ? 28.555 2.917 -43.743 1.00 96.38 186 GLY A O 1
ATOM 1388 N N . ARG A 1 187 ? 29.459 1.313 -45.034 1.00 96.62 187 ARG A N 1
ATOM 1389 C CA . ARG A 1 187 ? 28.564 0.239 -44.563 1.00 96.62 187 ARG A CA 1
ATOM 1390 C C . ARG A 1 187 ? 28.724 -0.044 -43.072 1.00 96.62 187 ARG A C 1
ATOM 1392 O O . ARG A 1 187 ? 27.725 -0.253 -42.396 1.00 96.62 187 ARG A O 1
ATOM 1399 N N . ASP A 1 188 ? 29.952 -0.036 -42.559 1.00 94.69 188 ASP A N 1
ATOM 1400 C CA . ASP A 1 188 ? 30.209 -0.258 -41.133 1.00 94.69 188 ASP A CA 1
ATOM 1401 C C . ASP A 1 188 ? 29.574 0.859 -40.285 1.00 94.69 188 ASP A C 1
ATOM 1403 O O . ASP A 1 188 ? 28.954 0.590 -39.256 1.00 94.69 188 ASP A O 1
ATOM 1407 N N . LEU A 1 189 ? 29.657 2.116 -40.739 1.00 94.00 189 LEU A N 1
ATOM 1408 C CA . LEU A 1 189 ? 29.000 3.249 -40.082 1.00 94.00 189 LEU A CA 1
ATOM 1409 C C . LEU A 1 189 ? 27.469 3.170 -40.166 1.00 94.00 189 LEU A C 1
ATOM 1411 O O . LEU A 1 189 ? 26.801 3.445 -39.172 1.00 94.00 189 LEU A O 1
ATOM 1415 N N . GLU A 1 190 ? 26.903 2.754 -41.300 1.00 96.19 190 GLU A N 1
ATOM 1416 C CA . GLU A 1 190 ? 25.457 2.518 -41.440 1.00 96.19 190 GLU A CA 1
ATOM 1417 C C . GLU A 1 190 ? 24.970 1.398 -40.504 1.00 96.19 190 GLU A C 1
ATOM 1419 O O . GLU A 1 190 ? 23.936 1.531 -39.843 1.00 96.19 190 GLU A O 1
ATOM 1424 N N . GLN A 1 191 ? 25.736 0.312 -40.372 1.00 95.69 191 GLN A N 1
ATOM 1425 C CA . GLN A 1 191 ? 25.441 -0.770 -39.427 1.00 95.69 191 GLN A CA 1
ATOM 1426 C C . GLN A 1 191 ? 25.512 -0.299 -37.970 1.00 95.69 191 GLN A C 1
ATOM 1428 O O . GLN A 1 191 ? 24.654 -0.648 -37.159 1.00 95.69 191 GLN A O 1
ATOM 1433 N N . LEU A 1 192 ? 26.498 0.531 -37.624 1.00 96.44 192 LEU A N 1
ATOM 1434 C CA . LEU A 1 192 ? 26.579 1.123 -36.288 1.00 96.44 192 LEU A CA 1
ATOM 1435 C C . LEU A 1 192 ? 25.415 2.084 -36.019 1.00 96.44 192 LEU A C 1
ATOM 1437 O O . LEU A 1 192 ? 24.849 2.046 -34.928 1.00 96.44 192 LEU A O 1
ATOM 1441 N N . SER A 1 193 ? 25.023 2.899 -37.002 1.00 96.25 193 SER A N 1
ATOM 1442 C CA . SER A 1 193 ? 23.882 3.816 -36.885 1.00 96.25 193 SER A CA 1
ATOM 1443 C C . SER A 1 193 ? 22.581 3.055 -36.644 1.00 96.25 193 SER A C 1
ATOM 1445 O O . SER A 1 193 ? 21.883 3.318 -35.668 1.00 96.25 193 SER A O 1
ATOM 1447 N N . THR A 1 194 ? 22.298 2.043 -37.465 1.00 96.56 194 THR A N 1
ATOM 1448 C CA . THR A 1 194 ? 21.100 1.201 -37.310 1.00 96.56 194 THR A CA 1
ATOM 1449 C C . THR A 1 194 ? 21.101 0.437 -35.982 1.00 96.56 194 THR A C 1
ATOM 1451 O O . THR A 1 194 ? 20.066 0.334 -35.323 1.00 96.56 194 THR A O 1
ATOM 1454 N N . GLY A 1 195 ? 22.264 -0.035 -35.520 1.00 95.62 195 GLY A N 1
ATOM 1455 C CA . GLY A 1 195 ? 22.406 -0.644 -34.196 1.00 95.62 195 GLY A CA 1
ATOM 1456 C C . GLY A 1 195 ? 22.124 0.328 -33.042 1.00 95.62 195 GLY A C 1
ATOM 1457 O O . GLY A 1 195 ? 21.514 -0.058 -32.041 1.00 95.62 195 GLY A O 1
ATOM 1458 N N . LEU A 1 196 ? 22.530 1.596 -33.164 1.00 94.88 196 LEU A N 1
ATOM 1459 C CA . LEU A 1 196 ? 22.225 2.635 -32.176 1.00 94.88 196 LEU A CA 1
ATOM 1460 C C . LEU A 1 196 ? 20.741 3.020 -32.182 1.00 94.88 196 LEU A C 1
ATOM 1462 O O . LEU A 1 196 ? 20.159 3.159 -31.108 1.00 94.88 196 LEU A O 1
ATOM 1466 N N . GLU A 1 197 ? 20.111 3.123 -33.351 1.00 96.62 197 GLU A N 1
ATOM 1467 C CA . GLU A 1 197 ? 18.672 3.392 -33.484 1.00 96.62 197 GLU A CA 1
ATOM 1468 C C . GLU A 1 197 ? 17.823 2.293 -32.834 1.00 96.62 197 GLU A C 1
ATOM 1470 O O . GLU A 1 197 ? 16.898 2.582 -32.074 1.00 96.62 197 GLU A O 1
ATOM 1475 N N . GLN A 1 198 ? 18.180 1.022 -33.043 1.00 96.31 198 GLN A N 1
ATOM 1476 C CA . GLN A 1 198 ? 17.506 -0.105 -32.391 1.00 96.31 198 GLN A CA 1
ATOM 1477 C C . GLN A 1 198 ? 17.641 -0.053 -30.864 1.00 96.31 198 GLN A C 1
ATOM 1479 O O . GLN A 1 198 ? 16.666 -0.273 -30.143 1.00 96.31 198 GLN A O 1
ATOM 1484 N N . ARG A 1 199 ? 18.834 0.280 -30.351 1.00 96.25 199 ARG A N 1
ATOM 1485 C CA . ARG A 1 199 ? 19.049 0.456 -28.906 1.00 96.25 199 ARG A CA 1
ATOM 1486 C C . ARG A 1 199 ? 18.247 1.628 -28.354 1.00 96.25 199 ARG A C 1
ATOM 1488 O O . ARG A 1 199 ? 17.677 1.501 -27.274 1.00 96.25 199 ARG A O 1
ATOM 1495 N N . PHE A 1 200 ? 18.168 2.736 -29.087 1.00 96.44 200 PHE A N 1
ATOM 1496 C CA . PHE A 1 200 ? 17.366 3.889 -28.692 1.00 96.44 200 PHE A CA 1
ATOM 1497 C C . PHE A 1 200 ? 15.877 3.535 -28.620 1.00 96.44 200 PHE A C 1
ATOM 1499 O O . PHE A 1 200 ? 15.231 3.841 -27.621 1.00 96.44 200 PHE A O 1
ATOM 1506 N N . HIS A 1 201 ? 15.350 2.807 -29.607 1.00 95.56 201 HIS A N 1
ATOM 1507 C CA . HIS A 1 201 ? 13.975 2.310 -29.561 1.00 95.56 201 HIS A CA 1
ATOM 1508 C C . HIS A 1 201 ? 13.727 1.355 -28.391 1.00 95.56 201 HIS A C 1
ATOM 1510 O O . HIS A 1 201 ? 12.719 1.499 -27.701 1.00 95.56 201 HIS A O 1
ATOM 1516 N N . SER A 1 202 ? 14.655 0.436 -28.108 1.00 93.81 202 SER A N 1
ATOM 1517 C CA . SER A 1 202 ? 14.543 -0.446 -26.942 1.00 93.81 202 SER A CA 1
ATOM 1518 C C . SER A 1 202 ? 14.533 0.341 -25.629 1.00 93.81 202 SER A C 1
ATOM 1520 O O . SER A 1 202 ? 13.726 0.040 -24.753 1.00 93.81 202 SER A O 1
ATOM 1522 N N . LEU A 1 203 ? 15.393 1.356 -25.489 1.00 94.81 203 LEU A N 1
ATOM 1523 C CA . LEU A 1 203 ? 15.411 2.223 -24.309 1.00 94.81 203 LEU A CA 1
ATOM 1524 C C . LEU A 1 203 ? 14.108 3.018 -24.184 1.00 94.81 203 LEU A C 1
ATOM 1526 O O . LEU A 1 203 ? 13.536 3.088 -23.098 1.00 94.81 203 LEU A O 1
ATOM 1530 N N . GLN A 1 204 ? 13.596 3.554 -25.290 1.00 97.06 204 GLN A N 1
ATOM 1531 C CA . GLN A 1 204 ? 12.328 4.276 -25.317 1.00 97.06 204 GLN A CA 1
ATOM 1532 C C . GLN A 1 204 ? 11.145 3.378 -24.926 1.00 97.06 204 GLN A C 1
ATOM 1534 O O . GLN A 1 204 ? 10.264 3.811 -24.187 1.00 97.06 204 GLN A O 1
ATOM 1539 N N . GLU A 1 205 ? 11.127 2.120 -25.366 1.00 97.06 205 GLU A N 1
ATOM 1540 C CA . GLU A 1 205 ? 10.104 1.158 -24.956 1.00 97.06 205 GLU A CA 1
ATOM 1541 C C . GLU A 1 205 ? 10.207 0.828 -23.460 1.00 97.06 205 GLU A C 1
ATOM 1543 O O . GLU A 1 205 ? 9.190 0.788 -22.768 1.00 97.06 205 GLU A O 1
ATOM 1548 N N . THR A 1 206 ? 11.421 0.650 -22.925 1.00 95.50 206 THR A N 1
ATOM 1549 C CA . THR A 1 206 ? 11.598 0.448 -21.478 1.00 95.50 206 THR A CA 1
ATOM 1550 C C . THR A 1 206 ? 11.180 1.668 -20.663 1.00 95.50 206 THR A C 1
ATOM 1552 O O . THR A 1 206 ? 10.544 1.499 -19.627 1.00 95.50 206 THR A O 1
ATOM 1555 N N . ALA A 1 207 ? 11.459 2.883 -21.146 1.00 94.94 207 ALA A N 1
ATOM 1556 C CA . ALA A 1 207 ? 11.026 4.118 -20.502 1.00 94.94 207 ALA A CA 1
ATOM 1557 C C . ALA A 1 207 ? 9.495 4.210 -20.456 1.00 94.94 207 ALA A C 1
ATOM 1559 O O . ALA A 1 207 ? 8.944 4.434 -19.384 1.00 94.94 207 ALA A O 1
ATOM 1560 N N . ARG A 1 208 ? 8.806 3.909 -21.567 1.00 96.12 208 ARG A N 1
ATOM 1561 C CA . ARG A 1 208 ? 7.333 3.850 -21.605 1.00 96.12 208 ARG A CA 1
ATOM 1562 C C . ARG A 1 208 ? 6.760 2.821 -20.633 1.00 96.12 208 ARG A C 1
ATOM 1564 O O . ARG A 1 208 ? 5.823 3.120 -19.910 1.00 96.12 208 ARG A O 1
ATOM 1571 N N . ARG A 1 209 ? 7.361 1.629 -20.540 1.00 95.94 209 ARG A N 1
ATOM 1572 C CA . ARG A 1 209 ? 6.932 0.613 -19.560 1.00 95.94 209 ARG A CA 1
ATOM 1573 C C . ARG A 1 209 ? 7.082 1.102 -18.119 1.00 95.94 209 ARG A C 1
ATOM 1575 O O . ARG A 1 209 ? 6.243 0.787 -17.284 1.00 95.94 209 ARG A O 1
ATOM 1582 N N . VAL A 1 210 ? 8.143 1.850 -17.813 1.00 95.62 210 VAL A N 1
ATOM 1583 C CA . VAL A 1 210 ? 8.320 2.463 -16.487 1.00 95.62 210 VAL A CA 1
ATOM 1584 C C . VAL A 1 210 ? 7.279 3.562 -16.258 1.00 95.62 210 VAL A C 1
ATOM 1586 O O . VAL A 1 210 ? 6.678 3.597 -15.187 1.00 95.62 210 VAL A O 1
ATOM 1589 N N . GLU A 1 211 ? 7.016 4.404 -17.259 1.00 96.94 211 GLU A N 1
ATOM 1590 C CA . GLU A 1 211 ? 5.958 5.422 -17.215 1.00 96.94 211 GLU A CA 1
ATOM 1591 C C . GLU A 1 211 ? 4.574 4.805 -16.970 1.00 96.94 211 GLU A C 1
ATOM 1593 O O . GLU A 1 211 ? 3.832 5.336 -16.153 1.00 96.94 211 GLU A O 1
ATOM 1598 N N . ASP A 1 212 ? 4.258 3.654 -17.566 1.00 94.25 212 ASP A N 1
ATOM 1599 C CA . ASP A 1 212 ? 2.987 2.945 -17.351 1.00 94.25 212 ASP A CA 1
ATOM 1600 C C . ASP A 1 212 ? 2.884 2.307 -15.949 1.00 94.25 212 ASP A C 1
ATOM 1602 O O . ASP A 1 212 ? 1.792 2.159 -15.391 1.00 94.25 212 ASP A O 1
ATOM 1606 N N . LEU A 1 213 ? 4.013 1.931 -15.338 1.00 96.31 213 LEU A N 1
ATOM 1607 C CA . LEU A 1 213 ? 4.047 1.336 -13.996 1.00 96.31 213 LEU A CA 1
ATOM 1608 C C . LEU A 1 213 ? 3.924 2.375 -12.871 1.00 96.31 213 LEU A C 1
ATOM 1610 O O . LEU A 1 213 ? 3.390 2.058 -11.803 1.00 96.31 213 LEU A O 1
ATOM 1614 N N . LEU A 1 214 ? 4.385 3.609 -13.087 1.00 96.38 214 LEU A N 1
ATOM 1615 C CA . LEU A 1 214 ? 4.351 4.674 -12.076 1.00 96.38 214 LEU A CA 1
ATOM 1616 C C . LEU A 1 214 ? 2.923 5.029 -11.595 1.00 96.38 214 LEU A C 1
ATOM 1618 O O . LEU A 1 214 ? 2.725 5.123 -10.378 1.00 96.38 214 LEU A O 1
ATOM 1622 N N . PRO A 1 215 ? 1.902 5.169 -12.466 1.00 94.50 215 PRO A N 1
ATOM 1623 C CA . PRO A 1 215 ? 0.514 5.362 -12.050 1.00 94.50 215 PRO A CA 1
ATOM 1624 C C . PRO A 1 215 ? -0.021 4.205 -11.207 1.00 94.50 215 PRO A C 1
ATOM 1626 O O . PRO A 1 215 ? -0.698 4.437 -10.208 1.00 94.50 215 PRO A O 1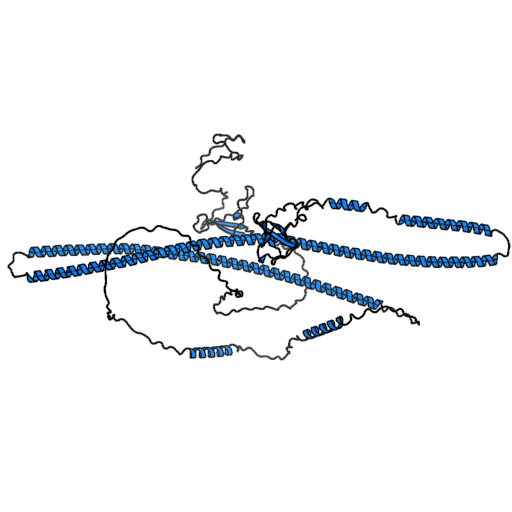
ATOM 1629 N N . ASN A 1 216 ? 0.325 2.961 -11.553 1.00 92.88 216 ASN A N 1
ATOM 1630 C CA . ASN A 1 216 ? -0.113 1.784 -10.801 1.00 92.88 216 ASN A CA 1
ATOM 1631 C C . ASN A 1 216 ? 0.478 1.769 -9.387 1.00 92.88 216 ASN A C 1
ATOM 1633 O O . ASN A 1 216 ? -0.247 1.533 -8.421 1.00 92.88 216 ASN A O 1
ATOM 1637 N N . LEU A 1 217 ? 1.769 2.093 -9.248 1.00 94.19 217 LEU A N 1
ATOM 1638 C CA . LEU A 1 217 ? 2.407 2.252 -7.938 1.00 94.19 217 LEU A CA 1
ATOM 1639 C C . LEU A 1 217 ? 1.796 3.410 -7.144 1.00 94.19 217 LEU A C 1
ATOM 1641 O O . LEU A 1 217 ? 1.528 3.260 -5.954 1.00 94.19 217 LEU A O 1
ATOM 1645 N N . THR A 1 218 ? 1.509 4.534 -7.798 1.00 95.62 218 THR A N 1
ATOM 1646 C CA . THR A 1 218 ? 0.860 5.691 -7.163 1.00 95.62 218 THR A CA 1
ATOM 1647 C C . THR A 1 218 ? -0.534 5.327 -6.644 1.00 95.62 218 THR A C 1
ATOM 1649 O O . THR A 1 218 ? -0.870 5.621 -5.499 1.00 95.62 218 THR A O 1
ATOM 1652 N N . ASN A 1 219 ? -1.331 4.609 -7.438 1.00 93.38 219 ASN A N 1
ATOM 1653 C CA . ASN A 1 219 ? -2.648 4.121 -7.030 1.00 93.38 219 ASN A CA 1
ATOM 1654 C C . ASN A 1 219 ? -2.556 3.112 -5.877 1.00 93.38 219 ASN A C 1
ATOM 1656 O O . ASN A 1 219 ? -3.362 3.169 -4.946 1.00 93.38 219 ASN A O 1
ATOM 1660 N N . ALA A 1 220 ? -1.557 2.225 -5.896 1.00 92.12 220 ALA A N 1
ATOM 1661 C CA . ALA A 1 220 ? -1.310 1.284 -4.809 1.00 92.12 220 ALA A CA 1
ATOM 1662 C C . ALA A 1 220 ? -0.929 2.000 -3.502 1.00 92.12 220 ALA A C 1
ATOM 1664 O O . ALA A 1 220 ? -1.448 1.645 -2.443 1.00 92.12 220 ALA A O 1
ATOM 1665 N N . ILE A 1 221 ? -0.083 3.035 -3.569 1.00 94.56 221 ILE A N 1
ATOM 1666 C CA . ILE A 1 221 ? 0.283 3.869 -2.415 1.00 94.56 221 ILE A CA 1
ATOM 1667 C C . ILE A 1 221 ? -0.946 4.612 -1.882 1.00 94.56 221 ILE A C 1
ATOM 1669 O O . ILE A 1 221 ? -1.227 4.524 -0.691 1.00 94.56 221 ILE A O 1
ATOM 1673 N N . ASN A 1 222 ? -1.737 5.245 -2.750 1.00 94.69 222 ASN A N 1
ATOM 1674 C CA . ASN A 1 222 ? -2.963 5.941 -2.347 1.00 94.69 222 ASN A CA 1
ATOM 1675 C C . ASN A 1 222 ? -3.986 4.983 -1.707 1.00 94.69 222 ASN A C 1
ATOM 1677 O O . ASN A 1 222 ? -4.670 5.339 -0.751 1.00 94.69 222 ASN A O 1
ATOM 1681 N N . SER A 1 223 ? -4.087 3.746 -2.202 1.00 93.12 223 SER A N 1
ATOM 1682 C CA . SER A 1 223 ? -4.920 2.702 -1.593 1.00 93.12 223 SER A CA 1
ATOM 1683 C C . SER A 1 223 ? -4.399 2.280 -0.214 1.00 93.12 223 SER A C 1
ATOM 1685 O O . SER A 1 223 ? -5.187 2.108 0.716 1.00 93.12 223 SER A O 1
ATOM 1687 N N . GLN A 1 224 ? -3.079 2.138 -0.049 1.00 93.50 224 GLN A N 1
ATOM 1688 C CA . GLN A 1 224 ? -2.468 1.882 1.260 1.00 93.50 224 GLN A CA 1
ATOM 1689 C C . GLN A 1 224 ? -2.693 3.043 2.235 1.00 93.50 224 GLN A C 1
ATOM 1691 O O . GLN A 1 224 ? -2.993 2.799 3.399 1.00 93.50 224 GLN A O 1
ATOM 1696 N N . GLU A 1 225 ? -2.608 4.288 1.770 1.00 97.12 225 GLU A N 1
ATOM 1697 C CA . GLU A 1 225 ? -2.852 5.472 2.593 1.00 97.12 225 GLU A CA 1
ATOM 1698 C C . GLU A 1 225 ? -4.306 5.544 3.075 1.00 97.12 225 GLU A C 1
ATOM 1700 O O . GLU A 1 225 ? -4.534 5.755 4.265 1.00 97.12 225 GLU A O 1
ATOM 1705 N N . ARG A 1 226 ? -5.283 5.255 2.201 1.00 94.62 226 ARG A N 1
ATOM 1706 C CA . ARG A 1 226 ? -6.700 5.144 2.597 1.00 94.62 226 ARG A CA 1
ATOM 1707 C C . ARG A 1 226 ? -6.915 4.050 3.639 1.00 94.62 226 ARG A C 1
ATOM 1709 O O . ARG A 1 226 ? -7.471 4.327 4.691 1.00 94.62 226 ARG A O 1
ATOM 1716 N N . ARG A 1 227 ? -6.374 2.845 3.419 1.00 94.75 227 ARG A N 1
ATOM 1717 C CA . ARG A 1 227 ? -6.453 1.759 4.415 1.00 94.75 227 ARG A CA 1
ATOM 1718 C C . ARG A 1 227 ? -5.810 2.139 5.747 1.00 94.75 227 ARG A C 1
ATOM 1720 O O . ARG A 1 227 ? -6.328 1.792 6.803 1.00 94.75 227 ARG A O 1
ATOM 1727 N N . ALA A 1 228 ? -4.682 2.847 5.716 1.00 91.00 228 ALA A N 1
ATOM 1728 C CA . ALA A 1 228 ? -4.032 3.337 6.925 1.00 91.00 228 ALA A CA 1
ATOM 1729 C C . ALA A 1 228 ? -4.886 4.392 7.646 1.00 91.00 228 ALA A C 1
ATOM 1731 O O . ALA A 1 228 ? -4.890 4.428 8.876 1.00 91.00 228 ALA A O 1
ATOM 1732 N N . GLN A 1 229 ? -5.612 5.233 6.907 1.00 96.12 229 GLN A N 1
ATOM 1733 C CA . GLN A 1 229 ? -6.555 6.192 7.471 1.00 96.12 229 GLN A CA 1
ATOM 1734 C C . GLN A 1 229 ? -7.770 5.495 8.097 1.00 96.12 229 GLN A C 1
ATOM 1736 O O . GLN A 1 229 ? -8.066 5.770 9.258 1.00 96.12 229 GLN A O 1
ATOM 1741 N N . ASP A 1 230 ? -8.375 4.526 7.411 1.00 93.81 230 ASP A N 1
ATOM 1742 C CA . ASP A 1 230 ? -9.488 3.729 7.943 1.00 93.81 230 ASP A CA 1
ATOM 1743 C C . ASP A 1 230 ? -9.081 3.013 9.244 1.00 93.81 230 ASP A C 1
ATOM 1745 O O . ASP A 1 230 ? -9.797 3.039 10.245 1.00 93.81 230 ASP A O 1
ATOM 1749 N N . LEU A 1 231 ? -7.875 2.432 9.283 1.00 94.12 231 LEU A N 1
ATOM 1750 C CA . LEU A 1 231 ? -7.334 1.814 10.499 1.00 94.12 231 LEU A CA 1
ATOM 1751 C C . LEU A 1 231 ? -7.134 2.827 11.633 1.00 94.12 231 LEU A C 1
ATOM 1753 O O . LEU A 1 231 ? -7.398 2.499 12.790 1.00 94.12 231 LEU A O 1
ATOM 1757 N N . ARG A 1 232 ? -6.692 4.057 11.337 1.00 96.12 232 ARG A N 1
ATOM 1758 C CA . ARG A 1 232 ? -6.599 5.116 12.356 1.00 96.12 232 ARG A CA 1
ATOM 1759 C C . ARG A 1 232 ? -7.976 5.473 12.909 1.00 96.12 232 ARG A C 1
ATOM 1761 O O . ARG A 1 232 ? -8.085 5.643 14.118 1.00 96.12 232 ARG A O 1
ATOM 1768 N N . GLU A 1 233 ? -9.005 5.548 12.069 1.00 95.25 233 GLU A N 1
ATOM 1769 C CA . GLU A 1 233 ? -10.385 5.818 12.499 1.00 95.25 233 GLU A CA 1
ATOM 1770 C C . GLU A 1 233 ? -10.952 4.694 13.381 1.00 95.25 233 GLU A C 1
ATOM 1772 O O . GLU A 1 233 ? -11.589 4.954 14.403 1.00 95.25 233 GLU A O 1
ATOM 1777 N N . VAL A 1 234 ? -10.648 3.433 13.063 1.00 94.75 234 VAL A N 1
ATOM 1778 C CA . VAL A 1 234 ? -11.016 2.291 13.917 1.00 94.75 234 VAL A CA 1
ATOM 1779 C C . VAL A 1 234 ? -10.298 2.351 15.269 1.00 94.75 234 VAL A C 1
ATOM 1781 O O . VAL A 1 234 ? -10.915 2.104 16.310 1.00 94.75 234 VAL A O 1
ATOM 1784 N N . VAL A 1 235 ? -9.010 2.708 15.290 1.00 96.25 235 VAL A N 1
ATOM 1785 C CA . VAL A 1 235 ? -8.236 2.844 16.535 1.00 96.25 235 VAL A CA 1
ATOM 1786 C C . VAL A 1 235 ? -8.755 4.001 17.391 1.00 96.25 235 VAL A C 1
ATOM 1788 O O . VAL A 1 235 ? -8.895 3.835 18.602 1.00 96.25 235 VAL A O 1
ATOM 1791 N N . THR A 1 236 ? -9.088 5.152 16.800 1.00 95.00 236 THR A N 1
ATOM 1792 C CA . THR A 1 236 ? -9.657 6.282 17.552 1.00 95.00 236 THR A CA 1
ATOM 1793 C C . THR A 1 236 ? -11.046 5.952 18.091 1.00 95.00 236 THR A C 1
ATOM 1795 O O . THR A 1 236 ? -11.318 6.222 19.260 1.00 95.00 236 THR A O 1
ATOM 1798 N N . SER A 1 237 ? -11.897 5.291 17.301 1.00 94.00 237 SER A N 1
ATOM 1799 C CA . SER A 1 237 ? -13.197 4.786 17.761 1.00 94.00 237 SER A CA 1
ATOM 1800 C C . SER A 1 237 ? -13.045 3.806 18.932 1.00 94.00 237 SER A C 1
ATOM 1802 O O . SER A 1 237 ? -13.701 3.962 19.963 1.00 94.00 237 SER A O 1
ATOM 1804 N N . SER A 1 238 ? -12.102 2.864 18.834 1.00 93.69 238 SER A N 1
ATOM 1805 C CA . SER A 1 238 ? -11.811 1.899 19.902 1.00 93.69 238 SER A CA 1
ATOM 1806 C C . SER A 1 238 ? -11.278 2.581 21.167 1.00 93.69 238 SER A C 1
ATOM 1808 O O . SER A 1 238 ? -11.698 2.247 22.272 1.00 93.69 238 SER A O 1
ATOM 1810 N N . SER A 1 239 ? -10.399 3.578 21.024 1.00 95.12 239 SER A N 1
ATOM 1811 C CA . SER A 1 239 ? -9.880 4.378 22.142 1.00 95.12 239 SER A CA 1
ATOM 1812 C C . SER A 1 239 ? -10.988 5.151 22.860 1.00 95.12 239 SER A C 1
ATOM 1814 O O . SER A 1 239 ? -10.970 5.262 24.088 1.00 95.12 239 SER A O 1
ATOM 1816 N N . ASN A 1 240 ? -11.971 5.664 22.117 1.00 93.31 240 ASN A N 1
ATOM 1817 C CA . ASN A 1 240 ? -13.136 6.327 22.698 1.00 93.31 240 ASN A CA 1
ATOM 1818 C C . ASN A 1 240 ? -14.014 5.326 23.461 1.00 93.31 240 ASN A C 1
ATOM 1820 O O . ASN A 1 240 ? -14.383 5.600 24.599 1.00 93.31 240 ASN A O 1
ATOM 1824 N N . GLY A 1 241 ? -14.266 4.141 22.891 1.00 93.81 241 GLY A N 1
ATOM 1825 C CA . GLY A 1 241 ? -15.013 3.074 23.565 1.00 93.81 241 GLY A CA 1
ATOM 1826 C C . GLY A 1 241 ? -14.343 2.588 24.857 1.00 93.81 241 GLY A C 1
ATOM 1827 O O . GLY A 1 241 ? -15.004 2.438 25.881 1.00 93.81 241 GLY A O 1
ATOM 1828 N N . ILE A 1 242 ? -13.015 2.421 24.861 1.00 94.19 242 ILE A N 1
ATOM 1829 C CA . ILE A 1 242 ? -12.253 2.080 26.078 1.00 94.19 242 ILE A CA 1
ATOM 1830 C C . ILE A 1 242 ? -12.381 3.190 27.130 1.00 94.19 242 ILE A C 1
ATOM 1832 O O . ILE A 1 242 ? -12.530 2.900 28.316 1.00 94.19 242 ILE A O 1
ATOM 1836 N N . SER A 1 243 ? -12.359 4.454 26.702 1.00 95.06 243 SER A N 1
ATOM 1837 C CA . SER A 1 243 ? -12.519 5.604 27.601 1.00 95.06 243 SER A CA 1
ATOM 1838 C C . SER A 1 243 ? -13.926 5.657 28.212 1.00 95.06 243 SER A C 1
ATOM 1840 O O . SER A 1 243 ? -14.079 5.975 29.389 1.00 95.06 243 SER A O 1
ATOM 1842 N N . GLU A 1 244 ? -14.961 5.297 27.449 1.00 95.56 244 GLU A N 1
ATOM 1843 C CA . GLU A 1 244 ? -16.336 5.176 27.946 1.00 95.56 244 GLU A CA 1
ATOM 1844 C C . GLU A 1 244 ? -16.475 4.039 28.969 1.00 95.56 244 GLU A C 1
ATOM 1846 O O . GLU A 1 244 ? -17.039 4.246 30.044 1.00 95.56 244 GLU A O 1
ATOM 1851 N N . ILE A 1 245 ? -15.881 2.871 28.694 1.00 94.44 245 ILE A N 1
ATOM 1852 C CA . ILE A 1 245 ? -15.833 1.752 29.647 1.00 94.44 245 ILE A CA 1
ATOM 1853 C C . ILE A 1 245 ? -15.100 2.164 30.930 1.00 94.44 245 ILE A C 1
ATOM 1855 O O . ILE A 1 245 ? -15.577 1.863 32.022 1.00 94.44 245 ILE A O 1
ATOM 1859 N N . ALA A 1 246 ? -13.983 2.888 30.825 1.00 94.56 246 ALA A N 1
ATOM 1860 C CA . ALA A 1 246 ? -13.256 3.394 31.987 1.00 94.56 246 ALA A CA 1
ATOM 1861 C C . ALA A 1 246 ? -14.126 4.329 32.848 1.00 94.56 246 ALA A C 1
ATOM 1863 O O . ALA A 1 246 ? -14.182 4.160 34.064 1.00 94.56 246 ALA A O 1
ATOM 1864 N N . ASN A 1 247 ? -14.878 5.243 32.225 1.00 94.69 247 ASN A N 1
ATOM 1865 C CA . ASN A 1 247 ? -15.808 6.130 32.933 1.00 94.69 247 ASN A CA 1
ATOM 1866 C C . ASN A 1 247 ? -16.964 5.361 33.599 1.00 94.69 247 ASN A C 1
ATOM 1868 O O . ASN A 1 247 ? -17.388 5.703 34.706 1.00 94.69 247 ASN A O 1
ATOM 1872 N N . LEU A 1 248 ? -17.487 4.316 32.947 1.00 95.56 248 LEU A N 1
ATOM 1873 C CA . LEU A 1 248 ? -18.519 3.450 33.524 1.00 95.56 248 LEU A CA 1
ATOM 1874 C C . LEU A 1 248 ? -17.990 2.672 34.732 1.00 95.56 248 LEU A C 1
ATOM 1876 O O . LEU A 1 248 ? -18.687 2.586 35.744 1.00 95.56 248 LEU A O 1
ATOM 1880 N N . LEU A 1 249 ? -16.765 2.149 34.649 1.00 94.12 249 LEU A N 1
ATOM 1881 C CA . LEU A 1 249 ? -16.104 1.476 35.766 1.00 94.12 249 LEU A CA 1
ATOM 1882 C C . LEU A 1 249 ? -15.861 2.439 36.931 1.00 94.12 249 LEU A C 1
ATOM 1884 O O . LEU A 1 249 ? -16.197 2.097 38.060 1.00 94.12 249 LEU A O 1
ATOM 1888 N N . GLU A 1 250 ? -15.391 3.661 36.668 1.00 96.94 250 GLU A N 1
ATOM 1889 C CA . GLU A 1 250 ? -15.229 4.689 37.705 1.00 96.94 250 GLU A CA 1
ATOM 1890 C C . GLU A 1 250 ? -16.580 5.056 38.350 1.00 96.94 250 GLU A C 1
ATOM 1892 O O . GLU A 1 250 ? -16.689 5.213 39.568 1.00 96.94 250 GLU A O 1
ATOM 1897 N N . SER A 1 251 ? -17.654 5.143 37.556 1.00 95.19 251 SER A N 1
ATOM 1898 C CA . SER A 1 251 ? -19.005 5.365 38.082 1.00 95.19 251 SER A CA 1
ATOM 1899 C C . SER A 1 251 ? -19.493 4.197 38.942 1.00 95.19 251 SER A C 1
ATOM 1901 O O . SER A 1 251 ? -20.098 4.431 39.992 1.00 95.19 251 SER A O 1
ATOM 1903 N N . GLN A 1 252 ? -19.230 2.949 38.538 1.00 94.75 252 GLN A N 1
ATOM 1904 C CA . GLN A 1 252 ? -19.562 1.778 39.348 1.00 94.75 252 GLN A CA 1
ATOM 1905 C C . GLN A 1 252 ? -18.755 1.738 40.644 1.00 94.75 252 GLN A C 1
ATOM 1907 O O . GLN A 1 252 ? -19.341 1.494 41.696 1.00 94.75 252 GLN A O 1
ATOM 1912 N N . GLU A 1 253 ? -17.460 2.046 40.601 1.00 96.69 253 GLU A N 1
ATOM 1913 C CA . GLU A 1 253 ? -16.607 2.110 41.788 1.00 96.69 253 GLU A CA 1
ATOM 1914 C C . GLU A 1 253 ? -17.156 3.125 42.802 1.00 96.69 253 GLU A C 1
ATOM 1916 O O . GLU A 1 253 ? -17.366 2.783 43.968 1.00 96.69 253 GLU A O 1
ATOM 1921 N N . ARG A 1 254 ? -17.540 4.326 42.345 1.00 95.56 254 ARG A N 1
ATOM 1922 C CA . ARG A 1 254 ? -18.208 5.331 43.194 1.00 95.56 254 ARG A CA 1
ATOM 1923 C C . ARG A 1 254 ? -19.515 4.812 43.797 1.00 95.56 254 ARG A C 1
ATOM 1925 O O . ARG A 1 254 ? -19.711 4.929 45.000 1.00 95.56 254 ARG A O 1
ATOM 1932 N N . ARG A 1 255 ? -20.377 4.158 43.010 1.00 94.31 255 ARG A N 1
ATOM 1933 C CA . ARG A 1 255 ? -21.623 3.562 43.536 1.00 94.31 255 ARG A CA 1
ATOM 1934 C C . ARG A 1 255 ? -21.353 2.476 44.575 1.00 94.31 255 ARG A C 1
ATOM 1936 O O . ARG A 1 255 ? -22.079 2.395 45.561 1.00 94.31 255 ARG A O 1
ATOM 1943 N N . THR A 1 256 ? -20.336 1.635 44.371 1.00 93.12 256 THR A N 1
ATOM 1944 C CA . THR A 1 256 ? -19.962 0.607 45.357 1.00 93.12 256 THR A CA 1
ATOM 1945 C C . THR A 1 256 ? -19.435 1.222 46.648 1.00 93.12 256 THR A C 1
ATOM 1947 O O . THR A 1 256 ? -19.749 0.719 47.726 1.00 93.12 256 THR A O 1
ATOM 1950 N N . PHE A 1 257 ? -18.705 2.336 46.552 1.00 96.62 257 PHE A N 1
ATOM 1951 C CA . PHE A 1 257 ? -18.264 3.113 47.703 1.00 96.62 257 PHE A CA 1
ATOM 1952 C C . PHE A 1 257 ? -19.455 3.709 48.470 1.00 96.62 257 PHE A C 1
ATOM 1954 O O . PHE A 1 257 ? -19.566 3.485 49.676 1.00 96.62 257 PHE A O 1
ATOM 1961 N N . ASP A 1 258 ? -20.396 4.358 47.776 1.00 94.44 258 ASP A N 1
ATOM 1962 C CA . ASP A 1 258 ? -21.610 4.929 48.379 1.00 94.44 258 ASP A CA 1
ATOM 1963 C C . ASP A 1 258 ? -22.467 3.848 49.071 1.00 94.44 258 ASP A C 1
ATOM 1965 O O . ASP A 1 258 ? -22.975 4.041 50.177 1.00 94.44 258 ASP A O 1
ATOM 1969 N N . LEU A 1 259 ? -22.597 2.667 48.452 1.00 93.25 259 LEU A N 1
ATOM 1970 C CA . LEU A 1 259 ? -23.271 1.503 49.041 1.00 93.25 259 LEU A CA 1
ATOM 1971 C C . LEU A 1 259 ? -22.552 0.992 50.294 1.00 93.25 259 LEU A C 1
ATOM 1973 O O . LEU A 1 259 ? -23.206 0.686 51.292 1.00 93.25 259 LEU A O 1
ATOM 1977 N N . ALA A 1 260 ? -21.221 0.903 50.269 1.00 92.12 260 ALA A N 1
ATOM 1978 C CA . ALA A 1 260 ? -20.438 0.496 51.431 1.00 92.12 260 ALA A CA 1
ATOM 1979 C C . ALA A 1 260 ? -20.598 1.489 52.596 1.00 92.12 260 ALA A C 1
ATOM 1981 O O . ALA A 1 260 ? -20.750 1.072 53.750 1.00 92.12 260 ALA A O 1
ATOM 1982 N N . GLU A 1 261 ? -20.634 2.792 52.304 1.00 97.25 261 GLU A N 1
ATOM 1983 C CA . GLU A 1 261 ? -20.913 3.835 53.291 1.00 97.25 261 GLU A CA 1
ATOM 1984 C C . GLU A 1 261 ? -22.337 3.715 53.855 1.00 97.25 261 GLU A C 1
ATOM 1986 O O . GLU A 1 261 ? -22.519 3.705 55.076 1.00 97.25 261 GLU A O 1
ATOM 1991 N N . ALA A 1 262 ? -23.343 3.526 52.997 1.00 92.88 262 ALA A N 1
ATOM 1992 C CA . ALA A 1 262 ? -24.729 3.325 53.414 1.00 92.88 262 ALA A CA 1
ATOM 1993 C C . ALA A 1 262 ? -24.894 2.090 54.318 1.00 92.88 262 ALA A C 1
ATOM 1995 O O . ALA A 1 262 ? -25.560 2.165 55.352 1.00 92.88 262 ALA A O 1
ATOM 1996 N N . VAL A 1 263 ? -24.240 0.969 53.991 1.00 93.44 263 VAL A N 1
ATOM 1997 C CA . VAL A 1 263 ? -24.234 -0.247 54.825 1.00 93.44 263 VAL A CA 1
ATOM 1998 C C . VAL A 1 263 ? -23.541 0.001 56.167 1.00 93.44 263 VAL A C 1
ATOM 2000 O O . VAL A 1 263 ? -24.025 -0.455 57.206 1.00 93.44 263 VAL A O 1
ATOM 2003 N N . SER A 1 264 ? -22.432 0.743 56.178 1.00 95.31 264 SER A N 1
ATOM 2004 C CA . SER A 1 264 ? -21.736 1.135 57.410 1.00 95.31 264 SER A CA 1
ATOM 2005 C C . SER A 1 264 ? -22.625 1.998 58.314 1.00 95.31 264 SER A C 1
ATOM 2007 O O . SER A 1 264 ? -22.699 1.767 59.525 1.00 95.31 264 SER A O 1
ATOM 2009 N N . ASN A 1 265 ? -23.367 2.940 57.724 1.00 94.19 265 ASN A N 1
ATOM 2010 C CA . ASN A 1 265 ? -24.336 3.775 58.430 1.00 94.19 265 ASN A CA 1
ATOM 2011 C C . ASN A 1 265 ? -25.500 2.944 58.984 1.00 94.19 265 ASN A C 1
ATOM 2013 O O . ASN A 1 265 ? -25.753 3.000 60.185 1.00 94.19 265 ASN A O 1
ATOM 2017 N N . ALA A 1 266 ? -26.105 2.072 58.174 1.00 90.50 266 ALA A N 1
ATOM 2018 C CA . ALA A 1 266 ? -27.167 1.170 58.622 1.00 90.50 266 ALA A CA 1
ATOM 2019 C C . ALA A 1 266 ? -26.709 0.251 59.770 1.00 90.50 266 ALA A C 1
ATOM 2021 O O . ALA A 1 266 ? -27.445 0.022 60.730 1.00 90.50 266 ALA A O 1
ATOM 2022 N N . ARG A 1 267 ? -25.466 -0.246 59.722 1.00 95.31 267 ARG A N 1
ATOM 2023 C CA . ARG A 1 267 ? -24.881 -1.039 60.812 1.00 95.31 267 ARG A CA 1
ATOM 2024 C C . ARG A 1 267 ? -24.723 -0.220 62.096 1.00 95.31 267 ARG A C 1
ATOM 2026 O O . ARG A 1 267 ? -24.937 -0.757 63.182 1.00 95.31 267 ARG A O 1
ATOM 2033 N N . ARG A 1 268 ? -24.357 1.061 61.986 1.00 95.56 268 ARG A N 1
ATOM 2034 C CA . ARG A 1 268 ? -24.262 1.981 63.129 1.00 95.56 268 ARG A CA 1
ATOM 2035 C C . ARG A 1 268 ? -25.639 2.253 63.737 1.00 95.56 268 ARG A C 1
ATOM 2037 O O . ARG A 1 268 ? -25.769 2.192 64.956 1.00 95.56 268 ARG A O 1
ATOM 2044 N N . ASP A 1 269 ? -26.655 2.465 62.909 1.00 93.06 269 ASP A N 1
ATOM 2045 C CA . ASP A 1 269 ? -28.034 2.686 63.358 1.00 93.06 269 ASP A CA 1
ATOM 2046 C C . ASP A 1 269 ? -28.610 1.440 64.045 1.00 93.06 269 ASP A C 1
ATOM 2048 O O . ASP A 1 269 ? -29.216 1.539 65.111 1.00 93.06 269 ASP A O 1
ATOM 2052 N N . LEU A 1 270 ? -28.348 0.244 63.501 1.00 92.69 270 LEU A N 1
ATOM 2053 C CA . LEU A 1 270 ? -28.713 -1.023 64.145 1.00 92.69 270 LEU A CA 1
ATOM 2054 C C . LEU A 1 270 ? -28.026 -1.197 65.504 1.00 92.69 270 LEU A C 1
ATOM 2056 O O . LEU A 1 270 ? -28.669 -1.637 66.456 1.00 92.69 270 LEU A O 1
ATOM 2060 N N . ALA A 1 271 ? -26.749 -0.823 65.624 1.00 93.50 271 ALA A N 1
ATOM 2061 C CA . ALA A 1 271 ? -26.045 -0.859 66.904 1.00 93.50 271 ALA A CA 1
ATOM 2062 C C . ALA A 1 271 ? -26.665 0.109 67.930 1.00 93.50 271 ALA A C 1
ATOM 2064 O O . ALA A 1 271 ? -26.831 -0.260 69.091 1.00 93.50 271 ALA A O 1
ATOM 2065 N N . GLN A 1 272 ? -27.072 1.311 67.504 1.00 95.25 272 GLN A N 1
ATOM 2066 C CA . GLN A 1 272 ? -27.782 2.270 68.363 1.00 95.25 272 GLN A CA 1
ATOM 2067 C C . GLN A 1 272 ? -29.177 1.776 68.770 1.00 95.25 272 GLN A C 1
ATOM 2069 O O . GLN A 1 272 ? -29.606 1.978 69.904 1.00 95.25 272 GLN A O 1
ATOM 2074 N N . LEU A 1 273 ? -29.913 1.124 67.868 1.00 94.19 273 LEU A N 1
ATOM 2075 C CA . LEU A 1 273 ? -31.206 0.522 68.202 1.00 94.19 273 LEU A CA 1
ATOM 2076 C C . LEU A 1 273 ? -31.043 -0.630 69.197 1.00 94.19 273 LEU A C 1
ATOM 2078 O O . LEU A 1 273 ? -31.808 -0.705 70.157 1.00 94.19 273 LEU A O 1
ATOM 2082 N N . SER A 1 274 ? -30.024 -1.476 69.010 1.00 95.31 274 SER A N 1
ATOM 2083 C CA . SER A 1 274 ? -29.683 -2.548 69.950 1.00 95.31 274 SER A CA 1
ATOM 2084 C C . SER A 1 274 ? -29.415 -1.994 71.348 1.00 95.31 274 SER A C 1
ATOM 2086 O O . SER A 1 274 ? -30.010 -2.473 72.310 1.00 95.31 274 SER A O 1
ATOM 2088 N N . SER A 1 275 ? -28.609 -0.931 71.471 1.00 94.44 275 SER A N 1
ATOM 2089 C CA . SER A 1 275 ? -28.324 -0.329 72.780 1.00 94.44 275 SER A CA 1
ATOM 2090 C C . SER A 1 275 ? -29.575 0.271 73.431 1.00 94.44 275 SER A C 1
ATOM 2092 O O . SER A 1 275 ? -29.786 0.102 74.626 1.00 94.44 275 SER A O 1
ATOM 2094 N N . ARG A 1 276 ? -30.467 0.909 72.656 1.00 93.62 276 ARG A N 1
ATOM 2095 C CA . ARG A 1 276 ? -31.744 1.432 73.183 1.00 93.62 276 ARG A CA 1
ATOM 2096 C C . ARG A 1 276 ? -32.680 0.322 73.662 1.00 93.62 276 ARG A C 1
ATOM 2098 O O . ARG A 1 276 ? -33.397 0.518 74.643 1.00 93.62 276 ARG A O 1
ATOM 2105 N N . LEU A 1 277 ? -32.698 -0.824 72.980 1.00 91.88 277 LEU A N 1
ATOM 2106 C CA . LEU A 1 277 ? -33.468 -1.995 73.407 1.00 91.88 277 LEU A CA 1
ATOM 2107 C C . LEU A 1 277 ? -32.890 -2.607 74.686 1.00 91.88 277 LEU A C 1
ATOM 2109 O O . LEU A 1 277 ? -33.658 -2.956 75.579 1.00 91.88 277 LEU A O 1
ATOM 2113 N N . GLU A 1 278 ? -31.565 -2.681 74.812 1.00 94.06 278 GLU A N 1
ATOM 2114 C CA . GLU A 1 278 ? -30.897 -3.105 76.048 1.00 94.06 278 GLU A CA 1
ATOM 2115 C C . GLU A 1 278 ? -31.216 -2.157 77.215 1.00 94.06 278 GLU A C 1
ATOM 2117 O O . GLU A 1 278 ? -31.613 -2.619 78.286 1.00 94.06 278 GLU A O 1
ATOM 2122 N N . ASP A 1 279 ? -31.143 -0.839 77.000 1.00 91.56 279 ASP A N 1
ATOM 2123 C CA . ASP A 1 279 ? -31.512 0.177 77.995 1.00 91.56 279 ASP A CA 1
ATOM 2124 C C . ASP A 1 279 ? -32.987 0.061 78.412 1.00 91.56 279 ASP A C 1
ATOM 2126 O O . ASP A 1 279 ? -33.325 0.131 79.599 1.00 91.56 279 ASP A O 1
ATOM 2130 N N . SER A 1 280 ? -33.885 -0.148 77.442 1.00 91.50 280 SER A N 1
ATOM 2131 C CA . SER A 1 280 ? -35.310 -0.375 77.698 1.00 91.50 280 SER A CA 1
ATOM 2132 C C . SER A 1 280 ? -35.536 -1.660 78.497 1.00 91.50 280 SER A C 1
ATOM 2134 O O . SER A 1 280 ? -36.262 -1.637 79.491 1.00 91.50 280 SER A O 1
ATOM 2136 N N . GLY A 1 281 ? -34.850 -2.751 78.141 1.00 90.38 281 GLY A N 1
ATOM 2137 C CA . GLY A 1 281 ? -34.880 -4.017 78.871 1.00 90.38 281 GLY A CA 1
ATOM 2138 C C . GLY A 1 281 ? -34.409 -3.872 80.320 1.00 90.38 281 GLY A C 1
ATOM 2139 O O . GLY A 1 281 ? -35.072 -4.366 81.234 1.00 90.38 281 GLY A O 1
ATOM 2140 N N . GLN A 1 282 ? -33.329 -3.123 80.562 1.00 92.06 282 GLN A N 1
ATOM 2141 C CA . GLN A 1 282 ? -32.872 -2.801 81.918 1.00 92.06 282 GLN A CA 1
ATOM 2142 C C . GLN A 1 282 ? -33.894 -1.958 82.690 1.00 92.06 282 GLN A C 1
ATOM 2144 O O . GLN A 1 282 ? -34.102 -2.181 83.882 1.00 92.06 282 GLN A O 1
ATOM 2149 N N . SER A 1 283 ? -34.541 -0.989 82.037 1.00 91.81 283 SER A N 1
ATOM 2150 C CA . SER A 1 283 ? -35.590 -0.170 82.656 1.00 91.81 283 SER A CA 1
ATOM 2151 C C . SER A 1 283 ? -36.800 -1.017 83.072 1.00 91.81 283 SER A C 1
ATOM 2153 O O . SER A 1 283 ? -37.276 -0.902 84.201 1.00 91.81 283 SER A O 1
ATOM 2155 N N . ILE A 1 284 ? -37.240 -1.937 82.204 1.00 88.62 284 ILE A N 1
ATOM 2156 C CA . ILE A 1 284 ? -38.307 -2.903 82.505 1.00 88.62 284 ILE A CA 1
ATOM 2157 C C . ILE A 1 284 ? -37.902 -3.805 83.674 1.00 88.62 284 ILE A C 1
ATOM 2159 O O . ILE A 1 284 ? -38.700 -3.998 84.589 1.00 88.62 284 ILE A O 1
ATOM 2163 N N . GLN A 1 285 ? -36.663 -4.310 83.701 1.00 89.88 285 GLN A N 1
ATOM 2164 C CA . GLN A 1 285 ? -36.163 -5.090 84.838 1.00 89.88 285 GLN A CA 1
ATOM 2165 C C . GLN A 1 285 ? -36.213 -4.289 86.143 1.00 89.88 285 GLN A C 1
ATOM 2167 O O . GLN A 1 285 ? -36.734 -4.795 87.135 1.00 89.88 285 GLN A O 1
ATOM 2172 N N . ARG A 1 286 ? -35.758 -3.027 86.146 1.00 89.62 286 ARG A N 1
ATOM 2173 C CA . ARG A 1 286 ? -35.837 -2.153 87.331 1.00 89.62 286 ARG A CA 1
ATOM 2174 C C . ARG A 1 286 ? -37.278 -1.966 87.799 1.00 89.62 286 ARG A C 1
ATOM 2176 O O . ARG A 1 286 ? -37.534 -2.144 88.984 1.00 89.62 286 ARG A O 1
ATOM 2183 N N . LEU A 1 287 ? -38.206 -1.667 86.887 1.00 87.19 287 LEU A N 1
ATOM 2184 C CA . LEU A 1 287 ? -39.634 -1.543 87.201 1.00 87.19 287 LEU A CA 1
ATOM 2185 C C . LEU A 1 287 ? -40.212 -2.850 87.754 1.00 87.19 287 LEU A C 1
ATOM 2187 O O . LEU A 1 287 ? -40.968 -2.815 88.720 1.00 87.19 287 LEU A O 1
ATOM 2191 N N . SER A 1 288 ? -39.835 -4.001 87.190 1.00 85.88 288 SER A N 1
ATOM 2192 C CA . SER A 1 288 ? -40.285 -5.313 87.670 1.00 85.88 288 SER A CA 1
ATOM 2193 C C . SER A 1 288 ? -39.784 -5.616 89.086 1.00 85.88 288 SER A C 1
ATOM 2195 O O . SER A 1 288 ? -40.547 -6.096 89.922 1.00 85.88 288 SER A O 1
ATOM 2197 N N . GLU A 1 289 ? -38.534 -5.259 89.391 1.00 85.00 289 GLU A N 1
ATOM 2198 C CA . GLU A 1 289 ? -37.940 -5.400 90.720 1.00 85.00 289 GLU A CA 1
ATOM 2199 C C . GLU A 1 289 ? -38.616 -4.453 91.727 1.00 85.00 289 GLU A C 1
ATOM 2201 O O . GLU A 1 289 ? -38.840 -4.819 92.880 1.00 85.00 289 GLU A O 1
ATOM 2206 N N . GLN A 1 290 ? -38.982 -3.247 91.283 1.00 84.81 290 GLN A N 1
ATOM 2207 C CA . GLN A 1 290 ? -39.696 -2.243 92.072 1.00 84.81 290 GLN A CA 1
ATOM 2208 C C . GLN A 1 290 ? -41.121 -2.708 92.408 1.00 84.81 290 GLN A C 1
ATOM 2210 O O . GLN A 1 290 ? -41.486 -2.759 93.577 1.00 84.81 290 GLN A O 1
ATOM 2215 N N . LEU A 1 291 ? -41.873 -3.187 91.410 1.00 82.06 291 LEU A N 1
ATOM 2216 C CA . LEU A 1 291 ? -43.185 -3.824 91.586 1.00 82.06 291 LEU A CA 1
ATOM 2217 C C . LEU A 1 291 ? -43.119 -5.054 92.499 1.00 82.06 291 LEU A C 1
ATOM 2219 O O . LEU A 1 291 ? -44.024 -5.284 93.296 1.00 82.06 291 LEU A O 1
ATOM 2223 N N . ARG A 1 292 ? -42.047 -5.849 92.406 1.00 81.50 292 ARG A N 1
ATOM 2224 C CA . ARG A 1 292 ? -41.829 -7.006 93.282 1.00 81.50 292 ARG A CA 1
ATOM 2225 C C . ARG A 1 292 ? -41.560 -6.588 94.732 1.00 81.50 292 ARG A C 1
ATOM 2227 O O . ARG A 1 292 ? -41.947 -7.327 95.633 1.00 81.50 292 ARG A O 1
ATOM 2234 N N . ARG A 1 293 ? -40.925 -5.434 94.964 1.00 77.56 293 ARG A N 1
ATOM 2235 C CA . ARG A 1 293 ? -40.723 -4.860 96.308 1.00 77.56 293 ARG A CA 1
ATOM 2236 C C . ARG A 1 293 ? -41.990 -4.227 96.879 1.00 77.56 293 ARG A C 1
ATOM 2238 O O . ARG A 1 293 ? -42.230 -4.387 98.068 1.00 77.56 293 ARG A O 1
ATOM 2245 N N . ASP A 1 294 ? -42.802 -3.583 96.046 1.00 69.44 294 ASP A N 1
ATOM 2246 C CA . ASP A 1 294 ? -44.048 -2.923 96.467 1.00 69.44 294 ASP A CA 1
ATOM 2247 C C . ASP A 1 294 ? -45.218 -3.906 96.674 1.00 69.44 294 ASP A C 1
ATOM 2249 O O . ASP A 1 294 ? -46.289 -3.524 97.148 1.00 69.44 294 ASP A O 1
ATOM 2253 N N . ARG A 1 295 ? -45.027 -5.193 96.354 1.00 54.94 295 ARG A N 1
ATOM 2254 C CA . ARG A 1 295 ? -46.012 -6.259 96.572 1.00 54.94 295 ARG A CA 1
ATOM 2255 C C . ARG A 1 295 ? -46.047 -6.681 98.049 1.00 54.94 295 ARG A C 1
ATOM 2257 O O . ARG A 1 295 ? -45.634 -7.783 98.401 1.00 54.94 295 ARG A O 1
ATOM 2264 N N . GLU A 1 296 ? -46.561 -5.810 98.915 1.00 49.88 296 GLU A N 1
ATOM 2265 C CA . GLU A 1 296 ? -47.086 -6.217 100.225 1.00 49.88 296 GLU A CA 1
ATOM 2266 C C . GLU A 1 296 ? -48.416 -6.984 100.060 1.00 49.88 296 GLU A C 1
ATOM 2268 O O . GLU A 1 296 ? -49.211 -6.674 99.166 1.00 49.88 296 GLU A O 1
ATOM 2273 N N . PRO A 1 297 ? -48.695 -7.993 100.908 1.00 46.53 297 PRO A N 1
ATOM 2274 C CA . PRO A 1 297 ? -49.898 -8.806 100.806 1.00 46.53 297 PRO A CA 1
ATOM 2275 C C . PRO A 1 297 ? -51.102 -8.021 101.340 1.00 46.53 297 PRO A C 1
ATOM 2277 O O . PRO A 1 297 ? -51.360 -7.993 102.542 1.00 46.53 297 PRO A O 1
ATOM 2280 N N . ARG A 1 298 ? -51.859 -7.378 100.448 1.00 44.03 298 ARG A N 1
ATOM 2281 C CA . ARG A 1 298 ? -53.185 -6.828 100.759 1.00 44.03 298 ARG A CA 1
ATOM 2282 C C . ARG A 1 298 ? -54.259 -7.529 99.940 1.00 44.03 298 ARG A C 1
ATOM 2284 O O . ARG A 1 298 ? -54.131 -7.687 98.730 1.00 44.03 298 ARG A O 1
ATOM 2291 N N . GLU A 1 299 ? -55.282 -7.977 100.661 1.00 42.38 299 GLU A N 1
ATOM 2292 C CA . GLU A 1 299 ? -56.405 -8.785 100.192 1.00 42.38 299 GLU A CA 1
ATOM 2293 C C . GLU A 1 299 ? -57.140 -8.132 99.014 1.00 42.38 299 GLU A C 1
ATOM 2295 O O . GLU A 1 299 ? -57.465 -6.943 99.020 1.00 42.38 299 GLU A O 1
ATOM 2300 N N . ALA A 1 300 ? -57.346 -8.950 97.984 1.00 45.03 300 ALA A N 1
ATOM 2301 C CA . ALA A 1 300 ? -57.853 -8.591 96.670 1.00 45.03 300 ALA A CA 1
ATOM 2302 C C . ALA A 1 300 ? -59.383 -8.456 96.626 1.00 45.03 300 ALA A C 1
ATOM 2304 O O . ALA A 1 300 ? -60.101 -9.101 97.394 1.00 45.03 300 ALA A O 1
ATOM 2305 N N . PRO A 1 301 ? -59.884 -7.761 95.592 1.00 45.69 301 PRO A N 1
ATOM 2306 C CA . PRO A 1 301 ? -60.914 -8.382 94.767 1.00 45.69 301 PRO A CA 1
ATOM 2307 C C . PRO A 1 301 ? -60.578 -8.386 93.258 1.00 45.69 301 PRO A C 1
ATOM 2309 O O . PRO A 1 301 ? -60.018 -7.440 92.714 1.00 45.69 301 PRO A O 1
ATOM 2312 N N . SER A 1 302 ? -60.944 -9.504 92.616 1.00 53.53 302 SER A N 1
ATOM 2313 C CA . SER A 1 302 ? -61.168 -9.764 91.175 1.00 53.53 302 SER A CA 1
ATOM 2314 C C . SER A 1 302 ? -60.140 -9.279 90.128 1.00 53.53 302 SER A C 1
ATOM 2316 O O . SER A 1 302 ? -60.513 -8.644 89.141 1.00 53.53 302 SER A O 1
ATOM 2318 N N . LEU A 1 303 ? -58.863 -9.644 90.291 1.00 55.53 303 LEU A N 1
ATOM 2319 C CA . LEU A 1 303 ? -57.773 -9.419 89.318 1.00 55.53 303 LEU A CA 1
ATOM 2320 C C . LEU A 1 303 ? -57.791 -10.347 88.081 1.00 55.53 303 LEU A C 1
ATOM 2322 O O . LEU A 1 303 ? -57.154 -10.026 87.080 1.00 55.53 303 LEU A O 1
ATOM 2326 N N . GLU A 1 304 ? -58.537 -11.457 88.106 1.00 59.94 304 GLU A N 1
ATOM 2327 C CA . GLU A 1 304 ? -58.522 -12.463 87.023 1.00 59.94 304 GLU A CA 1
ATOM 2328 C C . GLU A 1 304 ? -58.995 -11.901 85.670 1.00 59.94 304 GLU A C 1
ATOM 2330 O O . GLU A 1 304 ? -58.380 -12.159 84.639 1.00 59.94 304 GLU A O 1
ATOM 2335 N N . ALA A 1 305 ? -60.016 -11.034 85.659 1.00 61.72 305 ALA A N 1
ATOM 2336 C CA . ALA A 1 305 ? -60.516 -10.439 84.414 1.00 61.72 305 ALA A CA 1
ATOM 2337 C C . ALA A 1 305 ? -59.511 -9.469 83.760 1.00 61.72 305 ALA A C 1
ATOM 2339 O O . ALA A 1 305 ? -59.530 -9.270 82.543 1.00 61.72 305 ALA A O 1
ATOM 2340 N N . GLN A 1 306 ? -58.635 -8.851 84.558 1.00 71.38 306 GLN A N 1
ATOM 2341 C CA . GLN A 1 306 ? -57.615 -7.933 84.057 1.00 71.38 306 GLN A CA 1
ATOM 2342 C C . GLN A 1 306 ? -56.392 -8.691 83.530 1.00 71.38 306 GLN A C 1
ATOM 2344 O O . GLN A 1 306 ? -55.831 -8.290 82.510 1.00 71.38 306 GLN A O 1
ATOM 2349 N N . GLU A 1 307 ? -56.008 -9.802 84.165 1.00 75.75 307 GLU A N 1
ATOM 2350 C CA . GLU A 1 307 ? -54.955 -10.681 83.644 1.00 75.75 307 GLU A CA 1
ATOM 2351 C C . GLU A 1 307 ? -55.354 -11.284 82.291 1.00 75.75 307 GLU A C 1
ATOM 2353 O O . GLU A 1 307 ? -54.554 -11.242 81.356 1.00 75.75 307 GLU A O 1
ATOM 2358 N N . ASP A 1 308 ? -56.605 -11.722 82.125 1.00 77.69 308 ASP A N 1
ATOM 2359 C CA . ASP A 1 308 ? -57.096 -12.244 80.842 1.00 77.69 308 ASP A CA 1
ATOM 2360 C C . ASP A 1 308 ? -57.074 -11.189 79.722 1.00 77.69 308 ASP A C 1
ATOM 2362 O O . ASP A 1 308 ? -56.692 -11.484 78.585 1.00 77.69 308 ASP A O 1
ATOM 2366 N N . ALA A 1 309 ? -57.422 -9.934 80.029 1.00 77.50 309 ALA A N 1
ATOM 2367 C CA . ALA A 1 309 ? -57.355 -8.834 79.065 1.00 77.50 309 ALA A CA 1
ATOM 2368 C C . ALA A 1 309 ? -55.907 -8.499 78.655 1.00 77.50 309 ALA A C 1
ATOM 2370 O O . ALA A 1 309 ? -55.636 -8.208 77.483 1.00 77.50 309 ALA A O 1
ATOM 2371 N N . ILE A 1 310 ? -54.962 -8.579 79.596 1.00 81.88 310 ILE A N 1
ATOM 2372 C CA . ILE A 1 310 ? -53.532 -8.382 79.326 1.00 81.88 310 ILE A CA 1
ATOM 2373 C C . ILE A 1 310 ? -52.992 -9.530 78.470 1.00 81.88 310 ILE A C 1
ATOM 2375 O O . ILE A 1 310 ? -52.355 -9.282 77.451 1.00 81.88 310 ILE A O 1
ATOM 2379 N N . TRP A 1 311 ? -53.290 -10.785 78.810 1.00 89.06 311 TRP A N 1
ATOM 2380 C CA . TRP A 1 311 ? -52.849 -11.934 78.014 1.00 89.06 311 TRP A CA 1
ATOM 2381 C C . TRP A 1 311 ? -53.436 -11.937 76.605 1.00 89.06 311 TRP A C 1
ATOM 2383 O O . TRP A 1 311 ? -52.744 -12.304 75.653 1.00 89.06 311 TRP A O 1
ATOM 2393 N N . LYS A 1 312 ? -54.687 -11.493 76.454 1.00 89.62 312 LYS A N 1
ATOM 2394 C CA . LYS A 1 312 ? -55.322 -11.348 75.144 1.00 89.62 312 LYS A CA 1
ATOM 2395 C C . LYS A 1 312 ? -54.634 -10.279 74.295 1.00 89.62 312 LYS A C 1
ATOM 2397 O O . LYS A 1 312 ? -54.254 -10.567 73.165 1.00 89.62 312 LYS A O 1
ATOM 2402 N N . SER A 1 313 ? -54.411 -9.088 74.849 1.00 85.81 313 SER A N 1
ATOM 2403 C CA . SER A 1 313 ? -53.723 -8.004 74.132 1.00 85.81 313 SER A CA 1
ATOM 2404 C C . SER A 1 313 ? -52.271 -8.357 73.790 1.00 85.81 313 SER A C 1
ATOM 2406 O O . SER A 1 313 ? -51.806 -8.039 72.699 1.00 85.81 313 SER A O 1
ATOM 2408 N N . LEU A 1 314 ? -51.565 -9.094 74.654 1.00 88.88 314 LEU A N 1
ATOM 2409 C CA . LEU A 1 314 ? -50.205 -9.571 74.380 1.00 88.88 314 LEU A CA 1
ATOM 2410 C C . LEU A 1 314 ? -50.171 -10.596 73.234 1.00 88.88 314 LEU A C 1
ATOM 2412 O O . LEU A 1 314 ? -49.247 -10.580 72.422 1.00 88.88 314 LEU A O 1
ATOM 2416 N N . ARG A 1 315 ? -51.201 -11.447 73.133 1.00 92.31 315 ARG A N 1
ATOM 2417 C CA . ARG A 1 315 ? -51.360 -12.409 72.035 1.00 92.31 315 ARG A CA 1
ATOM 2418 C C . ARG A 1 315 ? -51.680 -11.714 70.710 1.00 92.31 315 ARG A C 1
ATOM 2420 O O . ARG A 1 315 ? -51.030 -12.012 69.717 1.00 92.31 315 ARG A O 1
ATOM 2427 N N . GLU A 1 316 ? -52.593 -10.742 70.714 1.00 90.38 316 GLU A N 1
ATOM 2428 C CA . GLU A 1 316 ? -52.905 -9.918 69.533 1.00 90.38 316 GLU A CA 1
ATOM 2429 C C . GLU A 1 316 ? -51.663 -9.154 69.033 1.00 90.38 316 GLU A C 1
ATOM 2431 O O . GLU A 1 316 ? -51.400 -9.087 67.832 1.00 90.38 316 GLU A O 1
ATOM 2436 N N . LEU A 1 317 ? -50.842 -8.626 69.946 1.00 90.19 317 LEU A N 1
ATOM 2437 C CA . LEU A 1 317 ? -49.608 -7.916 69.598 1.00 90.19 317 LEU A CA 1
ATOM 2438 C C . LEU A 1 317 ? -48.535 -8.873 69.052 1.00 90.19 317 LEU A C 1
ATOM 2440 O O . LEU A 1 317 ? -47.837 -8.534 68.098 1.00 90.19 317 LEU A O 1
ATOM 2444 N N . GLN A 1 318 ? -48.434 -10.086 69.604 1.00 94.44 318 GLN A N 1
ATOM 2445 C CA . GLN A 1 318 ? -47.565 -11.134 69.071 1.00 94.44 318 GLN A CA 1
ATOM 2446 C C . GLN A 1 318 ? -47.996 -11.566 67.661 1.00 94.44 318 GLN A C 1
ATOM 2448 O O . GLN A 1 318 ? -47.140 -11.691 66.787 1.00 94.44 318 GLN A O 1
ATOM 2453 N N . GLU A 1 319 ? -49.297 -11.741 67.414 1.00 93.38 319 GLU A N 1
ATOM 2454 C CA . GLU A 1 319 ? -49.839 -12.053 66.085 1.00 93.38 319 GLU A CA 1
ATOM 2455 C C . GLU A 1 319 ? -49.534 -10.940 65.075 1.00 93.38 319 GLU A C 1
ATOM 2457 O O . GLU A 1 319 ? -49.055 -11.229 63.981 1.00 93.38 319 GLU A O 1
ATOM 2462 N N . LEU A 1 320 ? -49.705 -9.667 65.453 1.00 93.25 320 LEU A N 1
ATOM 2463 C CA . LEU A 1 320 ? -49.345 -8.529 64.600 1.00 93.25 320 LEU A CA 1
ATOM 2464 C C . LEU A 1 320 ? -47.848 -8.494 64.266 1.00 93.25 320 LEU A C 1
ATOM 2466 O O . LEU A 1 320 ? -47.487 -8.259 63.115 1.00 93.25 320 LEU A O 1
ATOM 2470 N N . VAL A 1 321 ? -46.970 -8.749 65.243 1.00 93.44 321 VAL A N 1
ATOM 2471 C CA . VAL A 1 321 ? -45.515 -8.792 65.012 1.00 93.44 321 VAL A CA 1
ATOM 2472 C C . VAL A 1 321 ? -45.139 -9.942 64.081 1.00 93.44 321 VAL A C 1
ATOM 2474 O O . VAL A 1 321 ? -44.325 -9.749 63.176 1.00 93.44 321 VAL A O 1
ATOM 2477 N N . VAL A 1 322 ? -45.738 -11.123 64.266 1.00 95.62 322 VAL A N 1
ATOM 2478 C CA . VAL A 1 322 ? -45.530 -12.261 63.362 1.00 95.62 322 VAL A CA 1
ATOM 2479 C C . VAL A 1 322 ? -45.989 -11.891 61.955 1.00 95.62 322 VAL A C 1
ATOM 2481 O O . VAL A 1 322 ? -45.206 -12.033 61.018 1.00 95.62 322 VAL A O 1
ATOM 2484 N N . HIS A 1 323 ? -47.184 -11.321 61.807 1.00 92.62 323 HIS A N 1
ATOM 2485 C CA . HIS A 1 323 ? -47.738 -11.003 60.496 1.00 92.62 323 HIS A CA 1
ATOM 2486 C C . HIS A 1 323 ? -46.936 -9.918 59.760 1.00 92.62 323 HIS A C 1
ATOM 2488 O O . HIS A 1 323 ? -46.631 -10.061 58.576 1.00 92.62 323 HIS A O 1
ATOM 2494 N N . GLU A 1 324 ? -46.491 -8.881 60.472 1.00 92.75 324 GLU A N 1
ATOM 2495 C CA . GLU A 1 324 ? -45.594 -7.851 59.935 1.00 92.75 324 GLU A CA 1
ATOM 2496 C C . GLU A 1 324 ? -44.230 -8.444 59.535 1.00 92.75 324 GLU A C 1
ATOM 2498 O O . GLU A 1 324 ? -43.680 -8.109 58.483 1.00 92.75 324 GLU A O 1
ATOM 2503 N N . SER A 1 325 ? -43.677 -9.363 60.337 1.00 91.31 325 SER A N 1
ATOM 2504 C CA . SER A 1 325 ? -42.411 -10.032 60.012 1.00 91.31 325 SER A CA 1
ATOM 2505 C C . SER A 1 325 ? -42.527 -10.930 58.775 1.00 91.31 325 SER A C 1
ATOM 2507 O O . SER A 1 325 ? -41.637 -10.921 57.922 1.00 91.31 325 SER A O 1
ATOM 2509 N N . GLU A 1 326 ? -43.647 -11.640 58.623 1.00 93.62 326 GLU A N 1
ATOM 2510 C CA . GLU A 1 326 ? -43.953 -12.450 57.445 1.00 93.62 326 GLU A CA 1
ATOM 2511 C C . GLU A 1 326 ? -44.142 -11.580 56.203 1.00 93.62 326 GLU A C 1
ATOM 2513 O O . GLU A 1 326 ? -43.623 -11.921 55.137 1.00 93.62 326 GLU A O 1
ATOM 2518 N N . HIS A 1 327 ? -44.818 -10.436 56.343 1.00 93.44 327 HIS A N 1
ATOM 2519 C CA . HIS A 1 327 ? -45.010 -9.481 55.257 1.00 93.44 327 HIS A CA 1
ATOM 2520 C C . HIS A 1 327 ? -43.673 -8.890 54.782 1.00 93.44 327 HIS A C 1
ATOM 2522 O O . HIS A 1 327 ? -43.381 -8.899 53.585 1.00 93.44 327 HIS A O 1
ATOM 2528 N N . ARG A 1 328 ? -42.789 -8.484 55.705 1.00 93.06 328 ARG A N 1
ATOM 2529 C CA . ARG A 1 328 ? -41.427 -8.027 55.367 1.00 93.06 328 ARG A CA 1
ATOM 2530 C C . ARG A 1 328 ? -40.583 -9.128 54.732 1.00 93.06 328 ARG A C 1
ATOM 2532 O O . ARG A 1 328 ? -39.871 -8.871 53.762 1.00 93.06 328 ARG A O 1
ATOM 2539 N N . ALA A 1 329 ? -40.671 -10.356 55.243 1.00 93.25 329 ALA A N 1
ATOM 2540 C CA . ALA A 1 329 ? -39.977 -11.499 54.659 1.00 93.25 329 ALA A CA 1
ATOM 2541 C C . ALA A 1 329 ? -40.483 -11.808 53.240 1.00 93.25 329 ALA A C 1
ATOM 2543 O O . ALA A 1 329 ? -39.687 -12.161 52.370 1.00 93.25 329 ALA A O 1
ATOM 2544 N N . ALA A 1 330 ? -41.785 -11.653 52.984 1.00 92.75 330 ALA A N 1
ATOM 2545 C CA . ALA A 1 330 ? -42.357 -11.774 51.647 1.00 92.75 330 ALA A CA 1
ATOM 2546 C C . ALA A 1 330 ? -41.826 -10.682 50.704 1.00 92.75 330 ALA A C 1
ATOM 2548 O O . ALA A 1 330 ? -41.341 -11.020 49.626 1.00 92.75 330 ALA A O 1
ATOM 2549 N N . GLY A 1 331 ? -41.807 -9.419 51.143 1.00 92.88 331 GLY A N 1
ATOM 2550 C CA . GLY A 1 331 ? -41.247 -8.312 50.360 1.00 92.88 331 GLY A CA 1
ATOM 2551 C C . GLY A 1 331 ? -39.764 -8.505 50.018 1.00 92.88 331 GLY A C 1
ATOM 2552 O O . GLY A 1 331 ? -39.357 -8.314 48.875 1.00 92.88 331 GLY A O 1
ATOM 2553 N N . LEU A 1 332 ? -38.945 -8.977 50.966 1.00 92.19 332 LEU A N 1
ATOM 2554 C CA . LEU A 1 332 ? -37.533 -9.286 50.703 1.00 92.19 332 LEU A CA 1
ATOM 2555 C C . LEU A 1 332 ? -37.355 -10.422 49.687 1.00 92.19 332 LEU A C 1
ATOM 2557 O O . LEU A 1 332 ? -36.470 -10.340 48.835 1.00 92.19 332 LEU A O 1
ATOM 2561 N N . ARG A 1 333 ? -38.190 -11.469 49.740 1.00 94.56 333 ARG A N 1
ATOM 2562 C CA . ARG A 1 333 ? -38.159 -12.553 48.743 1.00 94.56 333 ARG A CA 1
ATOM 2563 C C . ARG A 1 333 ? -38.507 -12.050 47.343 1.00 94.56 333 ARG A C 1
ATOM 2565 O O . ARG A 1 333 ? -37.893 -12.501 46.380 1.00 94.56 333 ARG A O 1
ATOM 2572 N N . GLU A 1 334 ? -39.448 -11.119 47.226 1.00 95.19 334 GLU A N 1
ATOM 2573 C CA . GLU A 1 334 ? -39.807 -10.510 45.944 1.00 95.19 334 GLU A CA 1
ATOM 2574 C C . GLU A 1 334 ? -38.654 -9.675 45.373 1.00 95.19 334 GLU A C 1
ATOM 2576 O O . GLU A 1 334 ? -38.259 -9.885 44.226 1.00 95.19 334 GLU A O 1
ATOM 2581 N N . VAL A 1 335 ? -38.038 -8.811 46.187 1.00 94.56 335 VAL A N 1
ATOM 2582 C CA . VAL A 1 335 ? -36.880 -8.002 45.766 1.00 94.56 335 VAL A CA 1
ATOM 2583 C C . VAL A 1 335 ? -35.702 -8.889 45.350 1.00 94.56 335 VAL A C 1
ATOM 2585 O O . VAL A 1 335 ? -35.117 -8.675 44.289 1.00 94.56 335 VAL A O 1
ATOM 2588 N N . LEU A 1 336 ? -35.381 -9.928 46.129 1.00 92.25 336 LEU A N 1
ATOM 2589 C CA . LEU A 1 336 ? -34.326 -10.884 45.774 1.00 92.25 336 LEU A CA 1
ATOM 2590 C C . LEU A 1 336 ? -34.651 -11.664 44.491 1.00 92.25 336 LEU A C 1
ATOM 2592 O O . LEU A 1 336 ? -33.742 -11.966 43.722 1.00 92.25 336 LEU A O 1
ATOM 2596 N N . SER A 1 337 ? -35.926 -11.960 44.229 1.00 95.00 337 SER A N 1
ATOM 2597 C CA . SER A 1 337 ? -36.372 -12.600 42.985 1.00 95.00 337 SER A CA 1
ATOM 2598 C C . SER A 1 337 ? -36.215 -11.684 41.767 1.00 95.00 337 SER A C 1
ATOM 2600 O O . SER A 1 337 ? -35.786 -12.138 40.707 1.00 95.00 337 SER A O 1
ATOM 2602 N N . VAL A 1 338 ? -36.520 -10.389 41.901 1.00 94.06 338 VAL A N 1
ATOM 2603 C CA . VAL A 1 338 ? -36.289 -9.396 40.835 1.00 94.06 338 VAL A CA 1
ATOM 2604 C C . VAL A 1 338 ? -34.793 -9.265 40.546 1.00 94.06 338 VAL A C 1
ATOM 2606 O O . VAL A 1 338 ? -34.383 -9.467 39.409 1.00 94.06 338 VAL A O 1
ATOM 2609 N N . ILE A 1 339 ? -33.965 -9.067 41.578 1.00 92.88 339 ILE A N 1
ATOM 2610 C CA . ILE A 1 339 ? -32.501 -8.991 41.424 1.00 92.88 339 ILE A CA 1
ATOM 2611 C C . ILE A 1 339 ? -31.943 -10.291 40.820 1.00 92.88 339 ILE A C 1
ATOM 2613 O O . ILE A 1 339 ? -31.062 -10.259 39.962 1.00 92.88 339 ILE A O 1
ATOM 2617 N N . GLY A 1 340 ? -32.467 -11.451 41.224 1.00 94.62 340 GLY A N 1
ATOM 2618 C CA . GLY A 1 340 ? -32.096 -12.747 40.655 1.00 94.62 340 GLY A CA 1
ATOM 2619 C C . GLY A 1 340 ? -32.403 -12.856 39.158 1.00 94.62 340 GLY A C 1
ATOM 2620 O O . GLY A 1 340 ? -31.578 -13.355 38.399 1.00 94.62 340 GLY A O 1
ATOM 2621 N N . ARG A 1 341 ? -33.556 -12.344 38.712 1.00 94.88 341 ARG A N 1
ATOM 2622 C CA . ARG A 1 341 ? -33.910 -12.306 37.284 1.00 94.88 341 ARG A CA 1
ATOM 2623 C C . ARG A 1 341 ? -33.025 -11.346 36.495 1.00 94.88 341 ARG A C 1
ATOM 2625 O O . ARG A 1 341 ? -32.512 -11.743 35.455 1.00 94.88 341 ARG A O 1
ATOM 2632 N N . ASP A 1 342 ? -32.792 -10.142 37.009 1.00 91.19 342 ASP A N 1
ATOM 2633 C CA . ASP A 1 342 ? -31.970 -9.135 36.326 1.00 91.19 342 ASP A CA 1
ATOM 2634 C C . ASP A 1 342 ? -30.505 -9.588 36.214 1.00 91.19 342 ASP A C 1
ATOM 2636 O O . ASP A 1 342 ? -29.864 -9.413 35.179 1.00 91.19 342 ASP A O 1
ATOM 2640 N N . THR A 1 343 ? -29.971 -10.233 37.256 1.00 92.00 343 THR A N 1
ATOM 2641 C CA . THR A 1 343 ? -28.609 -10.793 37.223 1.00 92.00 343 THR A CA 1
ATOM 2642 C C . THR A 1 343 ? -28.471 -11.935 36.219 1.00 92.00 343 THR A C 1
ATOM 2644 O O . THR A 1 343 ? -27.452 -12.013 35.533 1.00 92.00 343 THR A O 1
ATOM 2647 N N . GLU A 1 344 ? -29.481 -12.794 36.084 1.00 93.75 344 GLU A N 1
ATOM 2648 C CA . GLU A 1 344 ? -29.472 -13.862 35.081 1.00 93.75 344 GLU A CA 1
ATOM 2649 C C . GLU A 1 344 ? -29.636 -13.311 33.656 1.00 93.75 344 GLU A C 1
ATOM 2651 O O . GLU A 1 344 ? -28.943 -13.755 32.738 1.00 93.75 344 GLU A O 1
ATOM 2656 N N . GLN A 1 345 ? -30.466 -12.279 33.474 1.00 94.75 345 GLN A N 1
ATOM 2657 C CA . GLN A 1 345 ? -30.576 -11.569 32.200 1.00 94.75 345 GLN A CA 1
ATOM 2658 C C . GLN A 1 345 ? -29.229 -10.960 31.791 1.00 94.75 345 GLN A C 1
ATOM 2660 O O . GLN A 1 345 ? -28.759 -11.224 30.684 1.00 94.75 345 GLN A O 1
ATOM 2665 N N . LEU A 1 346 ? -28.563 -10.227 32.690 1.00 92.19 346 LEU A N 1
ATOM 2666 C CA . LEU A 1 346 ? -27.249 -9.635 32.420 1.00 92.19 346 LEU A CA 1
ATOM 2667 C C . LEU A 1 346 ? -26.193 -10.693 32.079 1.00 92.19 346 LEU A C 1
ATOM 2669 O O . LEU A 1 346 ? -25.391 -10.480 31.172 1.00 92.19 346 LEU A O 1
ATOM 2673 N N . ARG A 1 347 ? -26.202 -11.855 32.748 1.00 92.88 347 ARG A N 1
ATOM 2674 C CA . ARG A 1 347 ? -25.323 -12.976 32.372 1.00 92.88 347 ARG A CA 1
ATOM 2675 C C . ARG A 1 347 ? -25.607 -13.467 30.958 1.00 92.88 347 ARG A C 1
ATOM 2677 O O . ARG A 1 347 ? -24.666 -13.663 30.196 1.00 92.88 347 ARG A O 1
ATOM 2684 N N . SER A 1 348 ? -26.879 -13.638 30.598 1.00 94.50 348 SER A N 1
ATOM 2685 C CA . SER A 1 348 ? -27.260 -14.102 29.260 1.00 94.50 348 SER A CA 1
ATOM 2686 C C . SER A 1 348 ? -26.859 -13.112 28.158 1.00 94.50 348 SER A C 1
ATOM 2688 O O . SER A 1 348 ? -26.360 -13.523 27.110 1.00 94.50 348 SER A O 1
ATOM 2690 N N . GLU A 1 349 ? -26.995 -11.807 28.412 1.00 93.25 349 GLU A N 1
ATOM 2691 C CA . GLU A 1 349 ? -26.564 -10.749 27.495 1.00 93.25 349 GLU A CA 1
ATOM 2692 C C . GLU A 1 349 ? -25.040 -10.728 27.348 1.00 93.25 349 GLU A C 1
ATOM 2694 O O . GLU A 1 349 ? -24.532 -10.649 26.228 1.00 93.25 349 GLU A O 1
ATOM 2699 N N . LEU A 1 350 ? -24.305 -10.876 28.454 1.00 92.25 350 LEU A N 1
ATOM 2700 C CA . LEU A 1 350 ? -22.844 -10.916 28.445 1.00 92.25 350 LEU A CA 1
ATOM 2701 C C . LEU A 1 350 ? -22.315 -12.143 27.689 1.00 92.25 350 LEU A C 1
ATOM 2703 O O . LEU A 1 350 ? -21.442 -11.997 26.835 1.00 92.25 350 LEU A O 1
ATOM 2707 N N . SER A 1 351 ? -22.902 -13.326 27.904 1.00 95.38 351 SER A N 1
ATOM 2708 C CA . SER A 1 351 ? -22.577 -14.531 27.127 1.00 95.38 351 SER A CA 1
ATOM 2709 C C . SER A 1 351 ? -22.902 -14.376 25.639 1.00 95.38 351 SER A C 1
ATOM 2711 O O . SER A 1 351 ? -22.161 -14.871 24.790 1.00 95.38 351 SER A O 1
ATOM 2713 N N . ARG A 1 352 ? -23.981 -13.663 25.290 1.00 95.25 352 ARG A N 1
ATOM 2714 C CA . ARG A 1 352 ? -24.307 -13.364 23.888 1.00 95.25 352 ARG A CA 1
ATOM 2715 C C . ARG A 1 352 ? -23.258 -12.452 23.250 1.00 95.25 352 ARG A C 1
ATOM 2717 O O . ARG A 1 352 ? -22.828 -12.723 22.131 1.00 95.25 352 ARG A O 1
ATOM 2724 N N . HIS A 1 353 ? -22.837 -11.400 23.951 1.00 90.31 353 HIS A N 1
ATOM 2725 C CA . HIS A 1 353 ? -21.795 -10.492 23.471 1.00 90.31 353 HIS A CA 1
ATOM 2726 C C . HIS A 1 353 ? -20.436 -11.183 23.333 1.00 90.31 353 HIS A C 1
ATOM 2728 O O . HIS A 1 353 ? -19.739 -10.952 22.348 1.00 90.31 353 HIS A O 1
ATOM 2734 N N . GLU A 1 354 ? -20.082 -12.069 24.262 1.00 95.19 354 GLU A N 1
ATOM 2735 C CA . GLU A 1 354 ? -18.868 -12.881 24.170 1.00 95.19 354 GLU A CA 1
ATOM 2736 C C . GLU A 1 354 ? -18.872 -13.757 22.907 1.00 95.19 354 GLU A C 1
ATOM 2738 O O . GLU A 1 354 ? -17.923 -13.711 22.123 1.00 95.19 354 GLU A O 1
ATOM 2743 N N . ALA A 1 355 ? -19.974 -14.468 22.644 1.00 93.56 355 ALA A N 1
ATOM 2744 C CA . ALA A 1 355 ? -20.119 -15.290 21.442 1.00 93.56 355 ALA A CA 1
ATOM 2745 C C . ALA A 1 355 ? -20.070 -14.460 20.143 1.00 93.56 355 ALA A C 1
ATOM 2747 O O . ALA A 1 355 ? -19.488 -14.892 19.145 1.00 93.56 355 ALA A O 1
ATOM 2748 N N . GLU A 1 356 ? -20.652 -13.257 20.142 1.00 94.56 356 GLU A N 1
ATOM 2749 C CA . GLU A 1 356 ? -20.606 -12.347 18.995 1.00 94.56 356 GLU A CA 1
ATOM 2750 C C . GLU A 1 356 ? -19.178 -11.851 18.715 1.00 94.56 356 GLU A C 1
ATOM 2752 O O . GLU A 1 356 ? -18.726 -11.879 17.566 1.00 94.56 356 GLU A O 1
ATOM 2757 N N . ILE A 1 357 ? -18.445 -11.438 19.755 1.00 88.38 357 ILE A N 1
ATOM 2758 C CA . ILE A 1 357 ? -17.049 -10.992 19.640 1.00 88.38 357 ILE A CA 1
ATOM 2759 C C . ILE A 1 357 ? -16.160 -12.143 19.163 1.00 88.38 357 ILE A C 1
ATOM 2761 O O . ILE A 1 357 ? -15.347 -11.950 18.257 1.00 88.38 357 ILE A O 1
ATOM 2765 N N . GLU A 1 358 ? -16.335 -13.350 19.707 1.00 94.25 358 GLU A N 1
ATOM 2766 C CA . GLU A 1 358 ? -15.586 -14.532 19.274 1.00 94.25 358 GLU A CA 1
ATOM 2767 C C . GLU A 1 358 ? -15.879 -14.877 17.802 1.00 94.25 358 GLU A C 1
ATOM 2769 O O . GLU A 1 358 ? -14.965 -15.207 17.040 1.00 94.25 358 GLU A O 1
ATOM 2774 N N . GLY A 1 359 ? -17.138 -14.744 17.372 1.00 93.19 359 GLY A N 1
ATOM 2775 C CA . GLY A 1 359 ? -17.547 -14.913 15.978 1.00 93.19 359 GLY A CA 1
ATOM 2776 C C . GLY A 1 359 ? -16.866 -13.917 15.037 1.00 93.19 359 GLY A C 1
ATOM 2777 O O . GLY A 1 359 ? -16.286 -14.324 14.026 1.00 93.19 359 GLY A O 1
ATOM 2778 N N . ARG A 1 360 ? -16.865 -12.624 15.393 1.00 88.44 360 ARG A N 1
ATOM 2779 C CA . ARG A 1 360 ? -16.175 -11.573 14.622 1.00 88.44 360 ARG A CA 1
ATOM 2780 C C . ARG A 1 360 ? -14.669 -11.820 14.560 1.00 88.44 360 ARG A C 1
ATOM 2782 O O . ARG A 1 360 ? -14.095 -11.797 13.475 1.00 88.44 360 ARG A O 1
ATOM 2789 N N . TYR A 1 361 ? -14.046 -12.159 15.689 1.00 91.88 361 TYR A N 1
ATOM 2790 C CA . TYR A 1 361 ? -12.618 -12.472 15.748 1.00 91.88 361 TYR A CA 1
ATOM 2791 C C . TYR A 1 361 ? -12.242 -13.655 14.844 1.00 91.88 361 TYR A C 1
ATOM 2793 O O . TYR A 1 361 ? -11.253 -13.589 14.112 1.00 91.88 361 TYR A O 1
ATOM 2801 N N . LYS A 1 362 ? -13.040 -14.732 14.838 1.00 95.31 362 LYS A N 1
ATOM 2802 C CA . LYS A 1 362 ? -12.819 -15.882 13.944 1.00 95.31 362 LYS A CA 1
ATOM 2803 C C . LYS A 1 362 ? -12.959 -15.493 12.473 1.00 95.31 362 LYS A C 1
ATOM 2805 O O . LYS A 1 362 ? -12.120 -15.898 11.668 1.00 95.31 362 LYS A O 1
ATOM 2810 N N . ALA A 1 363 ? -13.973 -14.701 12.125 1.00 91.19 363 ALA A N 1
ATOM 2811 C CA . ALA A 1 363 ? -14.177 -14.231 10.758 1.00 91.19 363 ALA A CA 1
ATOM 2812 C C . ALA A 1 363 ? -13.007 -13.359 10.272 1.00 91.19 363 ALA A C 1
ATOM 2814 O O . ALA A 1 363 ? -12.472 -13.589 9.187 1.00 91.19 363 ALA A O 1
ATOM 2815 N N . ASP A 1 364 ? -12.550 -12.414 11.091 1.00 87.50 364 ASP A N 1
ATOM 2816 C CA . ASP A 1 364 ? -11.431 -11.542 10.731 1.00 87.50 364 ASP A CA 1
ATOM 2817 C C . ASP A 1 364 ? -10.096 -12.300 10.706 1.00 87.50 364 ASP A C 1
ATOM 2819 O O . ASP A 1 364 ? -9.278 -12.084 9.812 1.00 87.50 364 ASP A O 1
ATOM 2823 N N . SER A 1 365 ? -9.898 -13.277 11.599 1.00 91.56 365 SER A N 1
ATOM 2824 C CA . SER A 1 365 ? -8.743 -14.183 11.546 1.00 91.56 365 SER A CA 1
ATOM 2825 C C . SER A 1 365 ? -8.686 -14.969 10.229 1.00 91.56 365 SER A C 1
ATOM 2827 O O . SER A 1 365 ? -7.606 -15.129 9.655 1.00 91.56 365 SER A O 1
ATOM 2829 N N . LEU A 1 366 ? -9.832 -15.430 9.714 1.00 94.44 366 LEU A N 1
ATOM 2830 C CA . LEU A 1 366 ? -9.907 -16.107 8.416 1.00 94.44 366 LEU A CA 1
ATOM 2831 C C . LEU A 1 366 ? -9.579 -15.160 7.255 1.00 94.44 366 LEU A C 1
ATOM 2833 O O . LEU A 1 366 ? -8.776 -15.532 6.400 1.00 94.44 366 LEU A O 1
ATOM 2837 N N . LYS A 1 367 ? -10.105 -13.927 7.257 1.00 90.75 367 LYS A N 1
ATOM 2838 C CA . LYS A 1 367 ? -9.771 -12.908 6.242 1.00 90.75 367 LYS A CA 1
ATOM 2839 C C . LYS A 1 367 ? -8.278 -12.583 6.223 1.00 90.75 367 LYS A C 1
ATOM 2841 O O . LYS A 1 367 ? -7.671 -12.508 5.160 1.00 90.75 367 LYS A O 1
ATOM 2846 N N . ILE A 1 368 ? -7.661 -12.436 7.397 1.00 89.31 368 ILE A N 1
ATOM 2847 C CA . ILE A 1 368 ? -6.218 -12.181 7.505 1.00 89.31 368 ILE A CA 1
ATOM 2848 C C . ILE A 1 368 ? -5.421 -13.367 6.951 1.00 89.31 368 ILE A C 1
ATOM 2850 O O . ILE A 1 368 ? -4.483 -13.164 6.184 1.00 89.31 368 ILE A O 1
ATOM 2854 N N . LYS A 1 369 ? -5.801 -14.609 7.282 1.00 93.62 369 LYS A N 1
ATOM 2855 C CA . LYS A 1 369 ? -5.152 -15.808 6.724 1.00 93.62 369 LYS A CA 1
ATOM 2856 C C . LYS A 1 369 ? -5.278 -15.876 5.205 1.00 93.62 369 LYS A C 1
ATOM 2858 O O . LYS A 1 369 ? -4.299 -16.207 4.543 1.00 93.62 369 LYS A O 1
ATOM 2863 N N . GLN A 1 370 ? -6.445 -15.534 4.663 1.00 94.62 370 GLN A N 1
ATOM 2864 C CA . GLN A 1 370 ? -6.662 -15.464 3.222 1.00 94.62 370 GLN A CA 1
ATOM 2865 C C . GLN A 1 370 ? -5.741 -14.423 2.571 1.00 94.62 370 GLN A C 1
ATOM 2867 O O . GLN A 1 370 ? -5.018 -14.759 1.637 1.00 94.62 370 GLN A O 1
ATOM 2872 N N . HIS A 1 371 ? -5.675 -13.201 3.107 1.00 88.38 371 HIS A N 1
ATOM 2873 C CA . HIS A 1 371 ? -4.774 -12.167 2.589 1.00 88.38 371 HIS A CA 1
ATOM 2874 C C . HIS A 1 371 ? -3.295 -12.548 2.687 1.00 88.38 371 HIS A C 1
ATOM 2876 O O . HIS A 1 371 ? -2.523 -12.247 1.775 1.00 88.38 371 HIS A O 1
ATOM 2882 N N . ILE A 1 372 ? -2.885 -13.236 3.758 1.00 90.31 372 ILE A N 1
ATOM 2883 C CA . ILE A 1 372 ? -1.523 -13.771 3.864 1.00 90.31 372 ILE A CA 1
ATOM 2884 C C . ILE A 1 372 ? -1.278 -14.798 2.752 1.00 90.31 372 ILE A C 1
ATOM 2886 O O . ILE A 1 372 ? -0.271 -14.681 2.057 1.00 90.31 372 ILE A O 1
ATOM 2890 N N . GLY A 1 373 ? -2.206 -15.732 2.518 1.00 93.69 373 GLY A N 1
ATOM 2891 C CA . GLY A 1 373 ? -2.108 -16.699 1.421 1.00 93.69 373 GLY A CA 1
ATOM 2892 C C . GLY A 1 373 ? -2.011 -16.037 0.041 1.00 93.69 373 GLY A C 1
ATOM 2893 O O . GLY A 1 373 ? -1.128 -16.374 -0.744 1.00 93.69 373 GLY A O 1
ATOM 2894 N N . GLU A 1 374 ? -2.842 -15.030 -0.235 1.00 92.44 374 GLU A N 1
ATOM 2895 C CA . GLU A 1 374 ? -2.793 -14.256 -1.485 1.00 92.44 374 GLU A CA 1
ATOM 2896 C C . GLU A 1 374 ? -1.474 -13.488 -1.644 1.00 92.44 374 GLU A C 1
ATOM 2898 O O . GLU A 1 374 ? -0.931 -13.399 -2.744 1.00 92.44 374 GLU A O 1
ATOM 2903 N N . SER A 1 375 ? -0.948 -12.913 -0.559 1.00 85.69 375 SER A N 1
ATOM 2904 C CA . SER A 1 375 ? 0.334 -12.202 -0.597 1.00 85.69 375 SER A CA 1
ATOM 2905 C C . SER A 1 375 ? 1.509 -13.153 -0.846 1.00 85.69 375 SER A C 1
ATOM 2907 O O . SER A 1 375 ? 2.396 -12.827 -1.631 1.00 85.69 375 SER A O 1
ATOM 2909 N N . GLN A 1 376 ? 1.483 -14.355 -0.260 1.00 93.06 376 GLN A N 1
ATOM 2910 C CA . GLN A 1 376 ? 2.471 -15.405 -0.512 1.00 93.06 376 GLN A CA 1
ATOM 2911 C C . GLN A 1 376 ? 2.414 -15.920 -1.952 1.00 93.06 376 GLN A C 1
ATOM 2913 O O . GLN A 1 376 ? 3.465 -16.090 -2.562 1.00 93.06 376 GLN A O 1
ATOM 2918 N N . ALA A 1 377 ? 1.218 -16.098 -2.523 1.00 93.06 377 ALA A N 1
ATOM 2919 C CA . ALA A 1 377 ? 1.066 -16.471 -3.930 1.00 93.06 377 ALA A CA 1
ATOM 2920 C C . ALA A 1 377 ? 1.697 -15.422 -4.865 1.00 93.06 377 ALA A C 1
ATOM 2922 O O . ALA A 1 377 ? 2.490 -15.769 -5.734 1.00 93.06 377 ALA A O 1
ATOM 2923 N N . ARG A 1 378 ? 1.448 -14.127 -4.618 1.00 90.06 378 ARG A N 1
ATOM 2924 C CA . ARG A 1 378 ? 2.078 -13.041 -5.393 1.00 90.06 378 ARG A CA 1
ATOM 2925 C C . ARG A 1 378 ? 3.600 -13.025 -5.258 1.00 90.06 378 ARG A C 1
ATOM 2927 O O . ARG A 1 378 ? 4.294 -12.757 -6.233 1.00 90.06 378 ARG A O 1
ATOM 2934 N N . LEU A 1 379 ? 4.129 -13.283 -4.060 1.00 90.00 379 LEU A N 1
ATOM 2935 C CA . LEU A 1 379 ? 5.576 -13.375 -3.852 1.00 90.00 379 LEU A CA 1
ATOM 2936 C C . LEU A 1 379 ? 6.184 -14.550 -4.627 1.00 90.00 379 LEU A C 1
ATOM 2938 O O . LEU A 1 379 ? 7.211 -14.359 -5.270 1.00 90.00 379 LEU A O 1
ATOM 2942 N N . ALA A 1 380 ? 5.524 -15.711 -4.639 1.00 93.88 380 ALA A N 1
ATOM 2943 C CA . ALA A 1 380 ? 5.956 -16.861 -5.430 1.00 93.88 380 ALA A CA 1
ATOM 2944 C C . ALA A 1 380 ? 5.955 -16.556 -6.941 1.00 93.88 380 ALA A C 1
ATOM 2946 O O . ALA A 1 380 ? 6.904 -16.906 -7.641 1.00 93.88 380 ALA A O 1
ATOM 2947 N N . ASP A 1 381 ? 4.947 -15.838 -7.446 1.00 92.94 381 ASP A N 1
ATOM 2948 C CA . ASP A 1 381 ? 4.903 -15.412 -8.852 1.00 92.94 381 ASP A CA 1
ATOM 2949 C C . ASP A 1 381 ? 6.042 -14.435 -9.196 1.00 92.94 381 ASP A C 1
ATOM 2951 O O . ASP A 1 381 ? 6.668 -14.532 -10.258 1.00 92.94 381 ASP A O 1
ATOM 2955 N N . HIS A 1 382 ? 6.349 -13.495 -8.295 1.00 88.50 382 HIS A N 1
ATOM 2956 C CA . HIS A 1 382 ? 7.480 -12.581 -8.459 1.00 88.50 382 HIS A CA 1
ATOM 2957 C C . HIS A 1 382 ? 8.827 -13.309 -8.437 1.00 88.50 382 HIS A C 1
ATOM 2959 O O . HIS A 1 382 ? 9.706 -12.974 -9.234 1.00 88.50 382 HIS A O 1
ATOM 2965 N N . GLU A 1 383 ? 8.984 -14.312 -7.576 1.00 95.62 383 GLU A N 1
ATOM 2966 C CA . GLU A 1 383 ? 10.177 -15.156 -7.511 1.00 95.62 383 GLU A CA 1
ATOM 2967 C C . GLU A 1 383 ? 10.365 -15.945 -8.816 1.00 95.62 383 GLU A C 1
ATOM 2969 O O . GLU A 1 383 ? 11.433 -15.880 -9.424 1.00 95.62 383 GLU A O 1
ATOM 2974 N N . GLN A 1 384 ? 9.298 -16.553 -9.349 1.00 96.50 384 GLN A N 1
ATOM 2975 C CA . GLN A 1 384 ? 9.330 -17.219 -10.658 1.00 96.50 384 GLN A CA 1
ATOM 2976 C C . GLN A 1 384 ? 9.698 -16.264 -11.802 1.00 96.50 384 GLN A C 1
ATOM 2978 O O . GLN A 1 384 ? 10.445 -16.624 -12.719 1.00 96.50 384 GLN A O 1
ATOM 2983 N N . LEU A 1 385 ? 9.179 -15.032 -11.778 1.00 94.62 385 LEU A N 1
ATOM 2984 C CA . LEU A 1 385 ? 9.526 -14.021 -12.775 1.00 94.62 385 LEU A CA 1
ATOM 2985 C C . LEU A 1 385 ? 10.993 -13.590 -12.652 1.00 94.62 385 LEU A C 1
ATOM 2987 O O . LEU A 1 385 ? 11.658 -13.424 -13.678 1.00 94.62 385 LEU A O 1
ATOM 2991 N N . SER A 1 386 ? 11.505 -13.458 -11.427 1.00 93.25 386 SER A N 1
ATOM 2992 C CA . SER A 1 386 ? 12.914 -13.169 -11.156 1.00 93.25 386 SER A CA 1
ATOM 2993 C C . SER A 1 386 ? 13.819 -14.276 -11.694 1.00 93.25 386 SER A C 1
ATOM 2995 O O . SER A 1 386 ? 14.709 -13.987 -12.492 1.00 93.25 386 SER A O 1
ATOM 2997 N N . GLU A 1 387 ? 13.532 -15.544 -11.384 1.00 96.50 387 GLU A N 1
ATOM 2998 C CA . GLU A 1 387 ? 14.279 -16.688 -11.927 1.00 96.50 387 GLU A CA 1
ATOM 2999 C C . GLU A 1 387 ? 14.263 -16.714 -13.461 1.00 96.50 387 GLU A C 1
ATOM 3001 O O . GLU A 1 387 ? 15.247 -17.062 -14.118 1.00 96.50 387 GLU A O 1
ATOM 3006 N N . ARG A 1 388 ? 13.132 -16.350 -14.078 1.00 96.38 388 ARG A N 1
ATOM 3007 C CA . ARG A 1 388 ? 13.022 -16.287 -15.539 1.00 96.38 388 ARG A CA 1
ATOM 3008 C C . ARG A 1 388 ? 13.893 -15.180 -16.128 1.00 96.38 388 ARG A C 1
ATOM 3010 O O . ARG A 1 388 ? 14.452 -15.364 -17.211 1.00 96.38 388 ARG A O 1
ATOM 3017 N N . LEU A 1 389 ? 13.979 -14.029 -15.465 1.00 92.19 389 LEU A N 1
ATOM 3018 C CA . LEU A 1 389 ? 14.858 -12.936 -15.878 1.00 92.19 389 LEU A CA 1
ATOM 3019 C C . LEU A 1 389 ? 16.330 -13.302 -15.685 1.00 92.19 389 LEU A C 1
ATOM 3021 O O . LEU A 1 389 ? 17.121 -13.044 -16.588 1.00 92.19 389 LEU A O 1
ATOM 3025 N N . GLU A 1 390 ? 16.674 -13.965 -14.585 1.00 96.50 390 GLU A N 1
ATOM 3026 C CA . GLU A 1 390 ? 18.024 -14.466 -14.313 1.00 96.50 390 GLU A CA 1
ATOM 3027 C C . GLU A 1 390 ? 18.480 -15.448 -15.400 1.00 96.50 390 GLU A C 1
ATOM 3029 O O . GLU A 1 390 ? 19.482 -15.202 -16.068 1.00 96.50 390 GLU A O 1
ATOM 3034 N N . LYS A 1 391 ? 17.652 -16.445 -15.742 1.00 96.94 391 LYS A N 1
ATOM 3035 C CA . LYS A 1 391 ? 17.921 -17.376 -16.859 1.00 96.94 391 LYS A CA 1
ATOM 3036 C C . LYS A 1 391 ? 18.131 -16.660 -18.200 1.00 96.94 391 LYS A C 1
ATOM 3038 O O . LYS A 1 391 ? 18.933 -17.096 -19.027 1.00 96.94 391 LYS A O 1
ATOM 3043 N N . ARG A 1 392 ? 17.415 -15.556 -18.456 1.00 96.19 392 ARG A N 1
ATOM 3044 C CA . ARG A 1 392 ? 17.609 -14.739 -19.671 1.00 96.19 392 ARG A CA 1
ATOM 3045 C C . ARG A 1 392 ? 18.915 -13.952 -19.629 1.00 96.19 392 ARG A C 1
ATOM 3047 O O . ARG A 1 392 ? 19.562 -13.830 -20.667 1.00 96.19 392 ARG A O 1
ATOM 3054 N N . LEU A 1 393 ? 19.289 -13.414 -18.470 1.00 95.12 393 LEU A N 1
ATOM 3055 C CA . LEU A 1 393 ? 20.562 -12.722 -18.281 1.00 95.12 393 LEU A CA 1
ATOM 3056 C C . LEU A 1 393 ? 21.740 -13.684 -18.453 1.00 95.12 393 LEU A C 1
ATOM 3058 O O . LEU A 1 393 ? 22.677 -13.344 -19.173 1.00 95.12 393 LEU A O 1
ATOM 3062 N N . ASP A 1 394 ? 21.652 -14.899 -17.914 1.00 97.06 394 ASP A N 1
ATOM 3063 C CA . ASP A 1 394 ? 22.661 -15.945 -18.112 1.00 97.06 394 ASP A CA 1
ATOM 3064 C C . ASP A 1 394 ? 22.793 -16.333 -19.585 1.00 97.06 394 ASP A C 1
ATOM 3066 O O . ASP A 1 394 ? 23.901 -16.411 -20.118 1.00 97.06 394 ASP A O 1
ATOM 3070 N N . ALA A 1 395 ? 21.671 -16.496 -20.294 1.00 94.31 395 ALA A N 1
ATOM 3071 C CA . ALA A 1 395 ? 21.687 -16.764 -21.730 1.00 94.31 395 ALA A CA 1
ATOM 3072 C C . ALA A 1 395 ? 22.360 -15.632 -22.530 1.00 94.31 395 ALA A C 1
ATOM 3074 O O . ALA A 1 395 ? 23.153 -15.903 -23.433 1.00 94.31 395 ALA A O 1
ATOM 3075 N N . LEU A 1 396 ? 22.091 -14.366 -22.187 1.00 94.69 396 LEU A N 1
ATOM 3076 C CA . LEU A 1 396 ? 22.741 -13.209 -22.814 1.00 94.69 396 LEU A CA 1
ATOM 3077 C C . LEU A 1 396 ? 24.237 -13.130 -22.476 1.00 94.69 396 LEU A C 1
ATOM 3079 O O . LEU A 1 396 ? 25.048 -12.844 -23.356 1.00 94.69 396 LEU A O 1
ATOM 3083 N N . SER A 1 397 ? 24.612 -13.415 -21.229 1.00 96.75 397 SER A N 1
ATOM 3084 C CA . SER A 1 397 ? 26.008 -13.471 -20.782 1.00 96.75 397 SER A CA 1
ATOM 3085 C C . SER A 1 397 ? 26.793 -14.552 -21.533 1.00 96.75 397 SER A C 1
ATOM 3087 O O . SER A 1 397 ? 27.882 -14.297 -22.059 1.00 96.75 397 SER A O 1
ATOM 3089 N N . ASN A 1 398 ? 26.199 -15.738 -21.682 1.00 96.44 398 ASN A N 1
ATOM 3090 C CA . ASN A 1 398 ? 26.765 -16.841 -22.453 1.00 96.44 398 ASN A CA 1
ATOM 3091 C C . ASN A 1 398 ? 26.890 -16.485 -23.940 1.00 96.44 398 ASN A C 1
ATOM 3093 O O . ASN A 1 398 ? 27.931 -16.748 -24.540 1.00 96.44 398 ASN A O 1
ATOM 3097 N N . ALA A 1 399 ? 25.887 -15.823 -24.527 1.00 94.94 399 ALA A N 1
ATOM 3098 C CA . ALA A 1 399 ? 25.939 -15.364 -25.915 1.00 94.94 399 ALA A CA 1
ATOM 3099 C C . ALA A 1 399 ? 27.057 -14.331 -26.148 1.00 94.94 399 ALA A C 1
ATOM 3101 O O . ALA A 1 399 ? 27.810 -14.448 -27.113 1.00 94.94 399 ALA A O 1
ATOM 3102 N N . LEU A 1 400 ? 27.225 -13.360 -25.243 1.00 95.56 400 LEU A N 1
ATOM 3103 C CA . LEU A 1 400 ? 28.316 -12.379 -25.309 1.00 95.56 400 LEU A CA 1
ATOM 3104 C C . LEU A 1 400 ? 29.692 -13.030 -25.132 1.00 95.56 400 LEU A C 1
ATOM 3106 O O . LEU A 1 400 ? 30.662 -12.626 -25.774 1.00 95.56 400 LEU A O 1
ATOM 3110 N N . THR A 1 401 ? 29.790 -14.040 -24.270 1.00 96.19 401 THR A N 1
ATOM 3111 C CA . THR A 1 401 ? 31.027 -14.808 -24.080 1.00 96.19 401 THR A CA 1
ATOM 3112 C C . THR A 1 401 ? 31.364 -15.617 -25.332 1.00 96.19 401 THR A C 1
ATOM 3114 O O . THR A 1 401 ? 32.505 -15.584 -25.789 1.00 96.19 401 THR A O 1
ATOM 3117 N N . ALA A 1 402 ? 30.370 -16.260 -25.950 1.00 94.44 402 ALA A N 1
ATOM 3118 C CA . ALA A 1 402 ? 30.530 -16.953 -27.225 1.00 94.44 402 ALA A CA 1
ATOM 3119 C C . ALA A 1 402 ? 30.958 -15.993 -28.348 1.00 94.44 402 ALA A C 1
ATOM 3121 O O . ALA A 1 402 ? 31.869 -16.310 -29.109 1.00 94.44 402 ALA A O 1
ATOM 3122 N N . GLU A 1 403 ? 30.377 -14.791 -28.416 1.00 97.31 403 GLU A N 1
ATOM 3123 C CA . GLU A 1 403 ? 30.775 -13.766 -29.386 1.00 97.31 403 GLU A CA 1
ATOM 3124 C C . GLU A 1 403 ? 32.229 -13.313 -29.173 1.00 97.31 403 GLU A C 1
ATOM 3126 O O . GLU A 1 403 ? 32.998 -13.201 -30.130 1.00 97.31 403 GLU A O 1
ATOM 3131 N N . ARG A 1 404 ? 32.639 -13.078 -27.919 1.00 96.31 404 ARG A N 1
ATOM 3132 C CA . ARG A 1 404 ? 34.033 -12.742 -27.588 1.00 96.31 404 ARG A CA 1
ATOM 3133 C C . ARG A 1 404 ? 34.991 -13.851 -28.009 1.00 96.31 404 ARG A C 1
ATOM 3135 O O . ARG A 1 404 ? 36.009 -13.542 -28.622 1.00 96.31 404 ARG A O 1
ATOM 3142 N N . ASN A 1 405 ? 34.655 -15.110 -27.738 1.00 96.25 405 ASN A N 1
ATOM 3143 C CA . ASN A 1 405 ? 35.471 -16.253 -28.145 1.00 96.25 405 ASN A CA 1
ATOM 3144 C C . ASN A 1 405 ? 35.565 -16.358 -29.674 1.00 96.25 405 ASN A C 1
ATOM 3146 O O . ASN A 1 405 ? 36.668 -16.468 -30.198 1.00 96.25 405 ASN A O 1
ATOM 3150 N N . ALA A 1 406 ? 34.453 -16.187 -30.396 1.00 94.88 406 ALA A N 1
ATOM 3151 C CA . ALA A 1 406 ? 34.447 -16.172 -31.860 1.00 94.88 406 ALA A CA 1
ATOM 3152 C C . ALA A 1 406 ? 35.319 -15.041 -32.442 1.00 94.88 406 ALA A C 1
ATOM 3154 O O . ALA A 1 406 ? 36.026 -15.238 -33.430 1.00 94.88 406 ALA A O 1
ATOM 3155 N N . ARG A 1 407 ? 35.322 -13.853 -31.818 1.00 95.12 407 ARG A N 1
ATOM 3156 C CA . ARG A 1 407 ? 36.215 -12.745 -32.208 1.00 95.12 407 ARG A CA 1
ATOM 3157 C C . ARG A 1 407 ? 37.689 -13.070 -31.951 1.00 95.12 407 ARG A C 1
ATOM 3159 O O . ARG A 1 407 ? 38.528 -12.711 -32.772 1.00 95.12 407 ARG A O 1
ATOM 3166 N N . ILE A 1 408 ? 38.003 -13.731 -30.834 1.00 96.81 408 ILE A N 1
ATOM 3167 C CA . ILE A 1 408 ? 39.368 -14.175 -30.514 1.00 96.81 408 ILE A CA 1
ATOM 3168 C C . ILE A 1 408 ? 39.835 -15.219 -31.535 1.00 96.81 408 ILE A C 1
ATOM 3170 O O . ILE A 1 408 ? 40.918 -15.068 -32.093 1.00 96.81 408 ILE A O 1
ATOM 3174 N N . GLU A 1 409 ? 39.013 -16.222 -31.842 1.00 95.88 409 GLU A N 1
ATOM 3175 C CA . GLU A 1 409 ? 39.320 -17.241 -32.855 1.00 95.88 409 GLU A CA 1
ATOM 3176 C C . GLU A 1 409 ? 39.533 -16.624 -34.243 1.00 95.88 409 GLU A C 1
ATOM 3178 O O . GLU A 1 409 ? 40.514 -16.939 -34.917 1.00 95.88 409 GLU A O 1
ATOM 3183 N N . ALA A 1 410 ? 38.674 -15.684 -34.650 1.00 95.06 410 ALA A N 1
ATOM 3184 C CA . ALA A 1 410 ? 38.831 -14.962 -35.911 1.00 95.06 410 ALA A CA 1
ATOM 3185 C C . ALA A 1 410 ? 40.140 -14.154 -35.963 1.00 95.06 410 ALA A C 1
ATOM 3187 O O . ALA A 1 410 ? 40.793 -14.098 -37.007 1.00 95.06 410 ALA A O 1
ATOM 3188 N N . PHE A 1 411 ? 40.543 -13.544 -34.843 1.00 96.44 411 PHE A N 1
ATOM 3189 C CA . PHE A 1 411 ? 41.809 -12.820 -34.744 1.00 96.44 411 PHE A CA 1
ATOM 3190 C C . PHE A 1 411 ? 43.015 -13.760 -34.858 1.00 96.44 411 PHE A C 1
ATOM 3192 O O . PHE A 1 411 ? 43.920 -13.484 -35.643 1.00 96.44 411 PHE A O 1
ATOM 3199 N N . VAL A 1 412 ? 43.005 -14.889 -34.140 1.00 96.31 412 VAL A N 1
ATOM 3200 C CA . VAL A 1 412 ? 44.062 -15.913 -34.215 1.00 96.31 412 VAL A CA 1
ATOM 3201 C C . VAL A 1 412 ? 44.197 -16.448 -35.642 1.00 96.31 412 VAL A C 1
ATOM 3203 O O . VAL A 1 412 ? 45.305 -16.519 -36.170 1.00 96.31 412 VAL A O 1
ATOM 3206 N N . TRP A 1 413 ? 43.073 -16.742 -36.301 1.00 96.00 413 TRP A N 1
ATOM 3207 C CA . TRP A 1 413 ? 43.056 -17.201 -37.691 1.00 96.00 413 TRP A CA 1
ATOM 3208 C C . TRP A 1 413 ? 43.646 -16.168 -38.665 1.00 96.00 413 TRP A C 1
ATOM 3210 O O . TRP A 1 413 ? 44.413 -16.515 -39.566 1.00 96.00 413 TRP A O 1
ATOM 3220 N N . LEU A 1 414 ? 43.325 -14.881 -38.483 1.00 95.50 414 LEU A N 1
ATOM 3221 C CA . LEU A 1 414 ? 43.908 -13.799 -39.282 1.00 95.50 414 LEU A CA 1
ATOM 3222 C C . LEU A 1 414 ? 45.417 -13.666 -39.049 1.00 95.50 414 LEU A C 1
ATOM 3224 O O . LEU A 1 414 ? 46.164 -13.466 -40.007 1.00 95.50 414 LEU A O 1
ATOM 3228 N N . GLU A 1 415 ? 45.871 -13.780 -37.803 1.00 95.94 415 GLU A N 1
ATOM 3229 C CA . GLU A 1 415 ? 47.292 -13.705 -37.462 1.00 95.94 415 GLU A CA 1
ATOM 3230 C C . GLU A 1 415 ? 48.086 -14.855 -38.104 1.00 95.94 415 GLU A C 1
ATOM 3232 O O . GLU A 1 415 ? 49.162 -14.630 -38.663 1.00 95.94 415 GLU A O 1
ATOM 3237 N N . GLU A 1 416 ? 47.528 -16.068 -38.104 1.00 94.69 416 GLU A N 1
ATOM 3238 C CA . GLU A 1 416 ? 48.098 -17.237 -38.781 1.00 94.69 416 GLU A CA 1
ATOM 3239 C C . GLU A 1 416 ? 48.184 -17.024 -40.300 1.00 94.69 416 GLU A C 1
ATOM 3241 O O . GLU A 1 416 ? 49.253 -17.177 -40.891 1.00 94.69 416 GLU A O 1
ATOM 3246 N N . LYS A 1 417 ? 47.113 -16.521 -40.929 1.00 92.81 417 LYS A N 1
ATOM 3247 C CA . LYS A 1 417 ? 47.104 -16.152 -42.357 1.00 92.81 417 LYS A CA 1
ATOM 3248 C C . LYS A 1 417 ? 48.163 -15.111 -42.724 1.00 92.81 417 LYS A C 1
ATOM 3250 O O . LYS A 1 417 ? 48.771 -15.195 -43.796 1.00 92.81 417 LYS A O 1
ATOM 3255 N N . VAL A 1 418 ? 48.369 -14.109 -41.869 1.00 93.25 418 VAL A N 1
ATOM 3256 C CA . VAL A 1 418 ? 49.408 -13.086 -42.067 1.00 93.25 418 VAL A CA 1
ATOM 3257 C C . VAL A 1 418 ? 50.797 -13.707 -41.941 1.00 93.25 418 VAL A C 1
ATOM 3259 O O . VAL A 1 418 ? 51.672 -13.397 -42.751 1.00 93.25 418 VAL A O 1
ATOM 3262 N N . ARG A 1 419 ? 50.992 -14.614 -40.978 1.00 92.00 419 ARG A N 1
ATOM 3263 C CA . ARG A 1 419 ? 52.254 -15.333 -40.776 1.00 92.00 419 ARG A CA 1
ATOM 3264 C C . ARG A 1 419 ? 52.608 -16.214 -41.978 1.00 92.00 419 ARG A C 1
ATOM 3266 O O . ARG A 1 419 ? 53.732 -16.127 -42.463 1.00 92.00 419 ARG A O 1
ATOM 3273 N N . ASP A 1 420 ? 51.644 -16.953 -42.521 1.00 87.62 420 ASP A N 1
ATOM 3274 C CA . ASP A 1 420 ? 51.819 -17.769 -43.733 1.00 87.62 420 ASP A CA 1
ATOM 3275 C C . ASP A 1 420 ? 52.111 -16.926 -44.981 1.00 87.62 420 ASP A C 1
ATOM 3277 O O . ASP A 1 420 ? 52.827 -17.346 -45.887 1.00 87.62 420 ASP A O 1
ATOM 3281 N N . SER A 1 421 ? 51.580 -15.702 -45.038 1.00 85.06 421 SER A N 1
ATOM 3282 C CA . SER A 1 421 ? 51.856 -14.779 -46.145 1.00 85.06 421 SER A CA 1
ATOM 3283 C C . SER A 1 421 ? 53.270 -14.187 -46.076 1.00 85.06 421 SER A C 1
ATOM 3285 O O . SER A 1 421 ? 53.815 -13.778 -47.100 1.00 85.06 421 SER A O 1
ATOM 3287 N N . GLN A 1 422 ? 53.881 -14.137 -44.886 1.00 79.81 422 GLN A N 1
ATOM 3288 C CA . GLN A 1 422 ? 55.244 -13.633 -44.687 1.00 79.81 422 GLN A CA 1
ATOM 3289 C C . GLN A 1 422 ? 56.331 -14.684 -44.955 1.00 79.81 422 GLN A C 1
ATOM 3291 O O . GLN A 1 422 ? 57.478 -14.311 -45.184 1.00 79.81 422 GLN A O 1
ATOM 3296 N N . THR A 1 423 ? 55.998 -15.977 -44.990 1.00 72.88 423 THR A N 1
ATOM 3297 C CA . THR A 1 423 ? 56.951 -17.072 -45.264 1.00 72.88 423 THR A CA 1
ATOM 3298 C C . THR A 1 423 ? 57.096 -17.416 -46.755 1.00 72.88 423 THR A C 1
ATOM 3300 O O . THR A 1 423 ? 57.599 -18.484 -47.106 1.00 72.88 423 THR A O 1
ATOM 3303 N N . GLY A 1 424 ? 56.712 -16.501 -47.654 1.00 62.09 424 GLY A N 1
ATOM 3304 C CA . GLY A 1 424 ? 56.939 -16.627 -49.097 1.00 62.09 424 GLY A CA 1
ATOM 3305 C C . GLY A 1 424 ? 58.424 -16.825 -49.471 1.00 62.09 424 GLY A C 1
ATOM 3306 O O . GLY A 1 424 ? 59.315 -16.377 -48.749 1.00 62.09 424 GLY A O 1
ATOM 3307 N N . PRO A 1 425 ? 58.706 -17.513 -50.594 1.00 54.88 425 PRO A N 1
ATOM 3308 C CA . PRO A 1 425 ? 59.988 -18.156 -50.861 1.00 54.88 425 PRO A CA 1
ATOM 3309 C C . PRO A 1 425 ? 61.146 -17.158 -50.954 1.00 54.88 425 PRO A C 1
ATOM 3311 O O . PRO A 1 425 ? 61.132 -16.218 -51.746 1.00 54.88 425 PRO A O 1
ATOM 3314 N N . SER A 1 426 ? 62.169 -17.429 -50.145 1.00 54.38 426 SER A N 1
ATOM 3315 C CA . SER A 1 426 ? 63.451 -16.735 -50.068 1.00 54.38 426 SER A CA 1
ATOM 3316 C C . SER A 1 426 ? 64.094 -16.499 -51.442 1.00 54.38 426 SER A C 1
ATOM 3318 O O . SER A 1 426 ? 64.514 -17.446 -52.111 1.00 54.38 426 SER A O 1
ATOM 3320 N N . THR A 1 427 ? 64.240 -15.234 -51.828 1.00 51.62 427 THR A N 1
ATOM 3321 C CA . THR A 1 427 ? 65.136 -14.773 -52.903 1.00 51.62 427 THR A CA 1
ATOM 3322 C C . THR A 1 427 ? 66.572 -14.599 -52.357 1.00 51.62 427 THR A C 1
ATOM 3324 O O . THR A 1 427 ? 66.746 -14.361 -51.160 1.00 51.62 427 THR A O 1
ATOM 3327 N N . PRO A 1 428 ? 67.618 -14.769 -53.194 1.00 52.59 428 PRO A N 1
ATOM 3328 C CA . PRO A 1 428 ? 68.976 -15.121 -52.771 1.00 52.59 428 PRO A CA 1
ATOM 3329 C C . PRO A 1 428 ? 69.840 -13.902 -52.386 1.00 52.59 428 PRO A C 1
ATOM 3331 O O . PRO A 1 428 ? 69.451 -12.760 -52.643 1.00 52.59 428 PRO A O 1
ATOM 3334 N N . PRO A 1 429 ? 71.021 -14.122 -51.767 1.00 64.06 429 PRO A N 1
ATOM 3335 C CA . PRO A 1 429 ? 71.769 -13.077 -51.082 1.00 64.06 429 PRO A CA 1
ATOM 3336 C C . PRO A 1 429 ? 72.664 -12.290 -52.044 1.00 64.06 429 PRO A C 1
ATOM 3338 O O . PRO A 1 429 ? 73.361 -12.871 -52.875 1.00 64.06 429 PRO A O 1
ATOM 3341 N N . ALA A 1 430 ? 72.713 -10.968 -51.882 1.00 45.72 430 ALA A N 1
ATOM 3342 C CA . ALA A 1 430 ? 73.749 -10.125 -52.473 1.00 45.72 430 ALA A CA 1
ATOM 3343 C C . ALA A 1 430 ? 74.011 -8.876 -51.604 1.00 45.72 430 ALA A C 1
ATOM 3345 O O . ALA A 1 430 ? 73.133 -8.478 -50.837 1.00 45.72 430 ALA A O 1
ATOM 3346 N N . PRO A 1 431 ? 75.230 -8.301 -51.654 1.00 63.34 431 PRO A N 1
ATOM 3347 C CA . PRO A 1 431 ? 75.907 -7.835 -50.448 1.00 63.34 431 PRO A CA 1
ATOM 3348 C C . PRO A 1 431 ? 76.152 -6.316 -50.361 1.00 63.34 431 PRO A C 1
ATOM 3350 O O . PRO A 1 431 ? 76.106 -5.588 -51.348 1.00 63.34 431 PRO A O 1
ATOM 3353 N N . SER A 1 432 ? 76.539 -5.918 -49.140 1.00 50.09 432 SER A N 1
ATOM 3354 C CA . SER A 1 432 ? 77.337 -4.742 -48.730 1.00 50.09 432 SER A CA 1
ATOM 3355 C C . SER A 1 432 ? 76.743 -3.320 -48.853 1.00 50.09 432 SER A C 1
ATOM 3357 O O . SER A 1 432 ? 76.731 -2.745 -49.932 1.00 50.09 432 SER A O 1
ATOM 3359 N N . SER A 1 433 ? 76.312 -2.795 -47.686 1.00 48.75 433 SER A N 1
ATOM 3360 C CA . SER A 1 433 ? 76.599 -1.512 -46.960 1.00 48.75 433 SER A CA 1
ATOM 3361 C C . SER A 1 433 ? 77.148 -0.266 -47.708 1.00 48.75 433 SER A C 1
ATOM 3363 O O . SER A 1 433 ? 77.779 -0.472 -48.738 1.00 48.75 433 SER A O 1
ATOM 3365 N N . PRO A 1 434 ? 77.153 0.996 -47.161 1.00 56.94 434 PRO A N 1
ATOM 3366 C CA . PRO A 1 434 ? 76.711 1.576 -45.851 1.00 56.94 434 PRO A CA 1
ATOM 3367 C C . PRO A 1 434 ? 76.058 3.011 -46.017 1.00 56.94 434 PRO A C 1
ATOM 3369 O O . PRO A 1 434 ? 75.565 3.280 -47.107 1.00 56.94 434 PRO A O 1
ATOM 3372 N N . PRO A 1 435 ? 76.113 4.019 -45.092 1.00 57.22 435 PRO A N 1
ATOM 3373 C CA . PRO A 1 435 ? 76.047 4.075 -43.620 1.00 57.22 435 PRO A CA 1
ATOM 3374 C C . PRO A 1 435 ? 74.890 4.958 -43.041 1.00 57.22 435 PRO A C 1
ATOM 3376 O O . PRO A 1 435 ? 74.529 6.000 -43.571 1.00 57.22 435 PRO A O 1
ATOM 3379 N N . ARG A 1 436 ? 74.426 4.581 -41.839 1.00 46.81 436 ARG A N 1
ATOM 3380 C CA . ARG A 1 436 ? 74.305 5.414 -40.614 1.00 46.81 436 ARG A CA 1
ATOM 3381 C C . ARG A 1 436 ? 73.639 6.812 -40.707 1.00 46.81 436 ARG A C 1
ATOM 3383 O O . ARG A 1 436 ? 74.319 7.816 -40.890 1.00 46.81 436 ARG A O 1
ATOM 3390 N N . ILE A 1 437 ? 72.351 6.887 -40.347 1.00 38.41 437 ILE A N 1
ATOM 3391 C CA . ILE A 1 437 ? 71.734 8.079 -39.730 1.00 38.41 437 ILE A CA 1
ATOM 3392 C C . ILE A 1 437 ? 71.078 7.653 -38.414 1.00 38.41 437 ILE A C 1
ATOM 3394 O O . ILE A 1 437 ? 70.222 6.773 -38.372 1.00 38.41 437 ILE A O 1
ATOM 3398 N N . THR A 1 438 ? 71.546 8.270 -37.335 1.00 46.97 438 THR A N 1
ATOM 3399 C CA . THR A 1 438 ? 71.075 8.154 -35.954 1.00 46.97 438 THR A CA 1
ATOM 3400 C C . THR A 1 438 ? 69.607 8.557 -35.841 1.00 46.97 438 THR A C 1
ATOM 3402 O O . THR A 1 438 ? 69.274 9.728 -36.025 1.00 46.97 438 THR A O 1
ATOM 3405 N N . ARG A 1 439 ? 68.736 7.599 -35.505 1.00 37.78 439 ARG A N 1
ATOM 3406 C CA . ARG A 1 439 ? 67.351 7.850 -35.098 1.00 37.78 439 ARG A CA 1
ATOM 3407 C C . ARG A 1 439 ? 67.215 7.492 -33.622 1.00 37.78 439 ARG A C 1
ATOM 3409 O O . ARG A 1 439 ? 67.575 6.397 -33.211 1.00 37.78 439 ARG A O 1
ATOM 3416 N N . ILE A 1 440 ? 66.754 8.484 -32.876 1.00 42.41 440 ILE A N 1
ATOM 3417 C CA . ILE A 1 440 ? 66.520 8.520 -31.434 1.00 42.41 440 ILE A CA 1
ATOM 3418 C C . ILE A 1 440 ? 65.692 7.304 -30.997 1.00 42.41 440 ILE A C 1
ATOM 3420 O O . ILE A 1 440 ? 64.619 7.054 -31.551 1.00 42.41 440 ILE A O 1
ATOM 3424 N N . GLU A 1 441 ? 66.214 6.565 -30.019 1.00 41.38 441 GLU A N 1
ATOM 3425 C CA . GLU A 1 441 ? 65.507 5.500 -29.310 1.00 41.38 441 GLU A CA 1
ATOM 3426 C C . GLU A 1 441 ? 64.443 6.096 -28.374 1.00 41.38 441 GLU A C 1
ATOM 3428 O O . GLU A 1 441 ? 64.742 7.047 -27.649 1.00 41.38 441 GLU A O 1
ATOM 3433 N N . PRO A 1 442 ? 63.213 5.557 -28.344 1.00 45.59 442 PRO A N 1
ATOM 3434 C CA . PRO A 1 442 ? 62.341 5.706 -27.194 1.00 45.59 442 PRO A CA 1
ATOM 3435 C C . PRO A 1 442 ? 62.695 4.628 -26.161 1.00 45.59 442 PRO A C 1
ATOM 3437 O O . PRO A 1 442 ? 62.493 3.435 -26.398 1.00 45.59 442 PRO A O 1
ATOM 3440 N N . GLU A 1 443 ? 63.229 5.075 -25.027 1.00 40.72 443 GLU A N 1
ATOM 3441 C CA . GLU A 1 443 ? 63.502 4.263 -23.844 1.00 40.72 443 GLU A CA 1
ATOM 3442 C C . GLU A 1 443 ? 62.246 3.530 -23.330 1.00 40.72 443 GLU A C 1
ATOM 3444 O O . GLU A 1 443 ? 61.159 4.093 -23.190 1.00 40.72 443 GLU A O 1
ATOM 3449 N N . ASP A 1 444 ? 62.448 2.238 -23.069 1.00 51.12 444 ASP A N 1
ATOM 3450 C CA . ASP A 1 444 ? 61.902 1.412 -21.990 1.00 51.12 444 ASP A CA 1
ATOM 3451 C C . ASP A 1 444 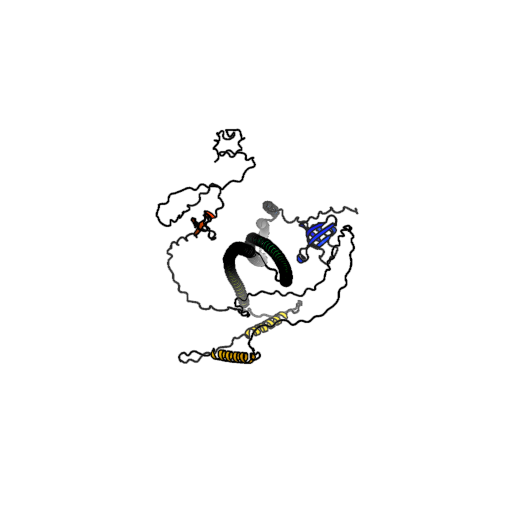? 60.493 1.690 -21.435 1.00 51.12 444 ASP A C 1
ATOM 3453 O O . ASP A 1 444 ? 60.293 2.347 -20.419 1.00 51.12 444 ASP A O 1
ATOM 3457 N N . ASN A 1 445 ? 59.519 0.959 -21.987 1.00 47.06 445 ASN A N 1
ATOM 3458 C CA . ASN A 1 445 ? 58.262 0.604 -21.309 1.00 47.06 445 ASN A CA 1
ATOM 3459 C C . ASN A 1 445 ? 58.086 -0.925 -21.191 1.00 47.06 445 ASN A C 1
ATOM 3461 O O . ASN A 1 445 ? 56.986 -1.469 -21.313 1.00 47.06 445 ASN A O 1
ATOM 3465 N N . ARG A 1 446 ? 59.190 -1.655 -20.973 1.00 51.97 446 ARG A N 1
ATOM 3466 C CA . ARG A 1 446 ? 59.222 -3.129 -20.971 1.00 51.97 446 ARG A CA 1
ATOM 3467 C C . ARG A 1 446 ? 59.289 -3.886 -19.625 1.00 51.97 446 ARG A C 1
ATOM 3469 O O . ARG A 1 446 ? 59.481 -5.098 -19.705 1.00 51.97 446 ARG A O 1
ATOM 3476 N N . PRO A 1 447 ? 59.026 -3.327 -18.419 1.00 50.22 447 PRO A N 1
ATOM 3477 C CA . PRO A 1 447 ? 58.882 -4.178 -17.228 1.00 50.22 447 PRO A CA 1
ATOM 3478 C C . PRO A 1 447 ? 57.427 -4.527 -16.849 1.00 50.22 447 PRO A C 1
ATOM 3480 O O . PRO A 1 447 ? 57.207 -5.485 -16.108 1.00 50.22 447 PRO A O 1
ATOM 3483 N N . VAL A 1 448 ? 56.404 -3.831 -17.366 1.00 51.12 448 VAL A N 1
ATOM 3484 C CA . VAL A 1 448 ? 55.026 -3.992 -16.844 1.00 51.12 448 VAL A CA 1
ATOM 3485 C C . VAL A 1 448 ? 54.354 -5.294 -17.308 1.00 51.12 448 VAL A C 1
ATOM 3487 O O . VAL A 1 448 ? 53.618 -5.911 -16.537 1.00 51.12 448 VAL A O 1
ATOM 3490 N N . VAL A 1 449 ? 54.654 -5.781 -18.518 1.00 56.75 449 VAL A N 1
ATOM 3491 C CA . VAL A 1 449 ? 54.043 -7.010 -19.072 1.00 56.75 449 VAL A CA 1
ATOM 3492 C C . VAL A 1 449 ? 54.610 -8.281 -18.421 1.00 56.75 449 VAL A C 1
ATOM 3494 O O . VAL A 1 449 ? 53.874 -9.225 -18.143 1.00 56.75 449 VAL A O 1
ATOM 3497 N N . ALA A 1 450 ? 55.902 -8.299 -18.080 1.00 62.44 450 ALA A N 1
ATOM 3498 C CA . ALA A 1 450 ? 56.520 -9.441 -17.399 1.00 62.44 450 ALA A CA 1
ATOM 3499 C C . ALA A 1 450 ? 56.053 -9.567 -15.936 1.00 62.44 450 ALA A C 1
ATOM 3501 O O . ALA A 1 450 ? 55.842 -10.677 -15.435 1.00 62.44 450 ALA A O 1
ATOM 3502 N N . GLN A 1 451 ? 55.831 -8.437 -15.256 1.00 60.66 451 GLN A N 1
ATOM 3503 C CA . GLN A 1 451 ? 55.348 -8.427 -13.875 1.00 60.66 451 GLN A CA 1
ATOM 3504 C C . GLN A 1 451 ? 53.862 -8.804 -13.776 1.00 60.66 451 GLN A C 1
ATOM 3506 O O . GLN A 1 451 ? 53.470 -9.509 -12.846 1.00 60.66 451 GLN A O 1
ATOM 3511 N N . SER A 1 452 ? 53.044 -8.406 -14.755 1.00 65.50 452 SER A N 1
ATOM 3512 C CA . SER A 1 452 ? 51.634 -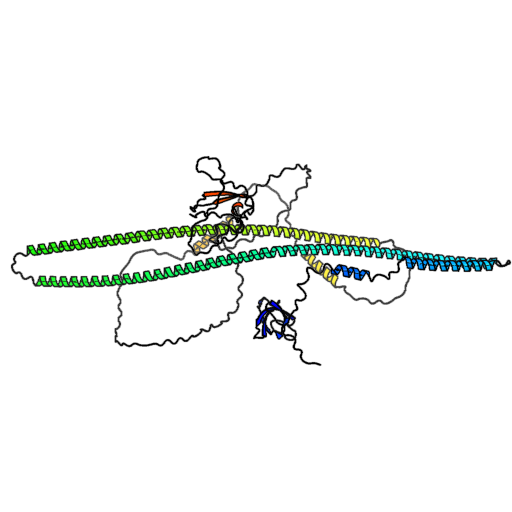8.812 -14.834 1.00 65.50 452 SER A CA 1
ATOM 3513 C C . SER A 1 452 ? 51.472 -10.285 -15.232 1.00 65.50 452 SER A C 1
ATOM 3515 O O . SER A 1 452 ? 50.682 -10.977 -14.596 1.00 65.50 452 SER A O 1
ATOM 3517 N N . LEU A 1 453 ? 52.300 -10.818 -16.142 1.00 73.44 453 LEU A N 1
ATOM 3518 C CA . LEU A 1 453 ? 52.351 -12.262 -16.437 1.00 73.44 453 LEU A CA 1
ATOM 3519 C C . LEU A 1 453 ? 52.830 -13.105 -15.245 1.00 73.44 453 LEU A C 1
ATOM 3521 O O . LEU A 1 453 ? 52.327 -14.204 -15.021 1.00 73.44 453 LEU A O 1
ATOM 3525 N N . SER A 1 454 ? 53.759 -12.587 -14.438 1.00 74.06 454 SER A N 1
ATOM 3526 C CA . SER A 1 454 ? 54.204 -13.265 -13.210 1.00 74.06 454 SER A CA 1
ATOM 3527 C C . SER A 1 454 ? 53.113 -13.267 -12.134 1.00 74.06 454 SER A C 1
ATOM 3529 O O . SER A 1 454 ? 52.921 -14.269 -11.450 1.00 74.06 454 SER A O 1
ATOM 3531 N N . ARG A 1 455 ? 52.340 -12.178 -12.018 1.00 68.81 455 ARG A N 1
ATOM 3532 C CA . ARG A 1 455 ? 51.170 -12.105 -11.126 1.00 68.81 455 ARG A CA 1
ATOM 3533 C C . ARG A 1 455 ? 50.050 -13.050 -11.563 1.00 68.81 455 ARG A C 1
ATOM 3535 O O . ARG A 1 455 ? 49.413 -13.649 -10.702 1.00 68.81 455 ARG A O 1
ATOM 3542 N N . LEU A 1 456 ? 49.851 -13.215 -12.871 1.00 73.31 456 LEU A N 1
ATOM 3543 C CA . LEU A 1 456 ? 48.852 -14.128 -13.426 1.00 73.31 456 LEU A CA 1
ATOM 3544 C C . LEU A 1 456 ? 49.231 -15.594 -13.164 1.00 73.31 456 LEU A C 1
ATOM 3546 O O . LEU A 1 456 ? 48.411 -16.330 -12.631 1.00 73.31 456 LEU A O 1
ATOM 3550 N N . LYS A 1 457 ? 50.503 -15.973 -13.362 1.00 78.94 457 LYS A N 1
ATOM 3551 C CA . LYS A 1 457 ? 51.015 -17.315 -13.015 1.00 78.94 457 LYS A CA 1
ATOM 3552 C C . LYS A 1 457 ? 50.894 -17.656 -11.526 1.00 78.94 457 LYS A C 1
ATOM 3554 O O . LYS A 1 457 ? 50.647 -18.804 -11.174 1.00 78.94 457 LYS A O 1
ATOM 3559 N N . VAL A 1 458 ? 51.045 -16.671 -10.636 1.00 76.44 458 VAL A N 1
ATOM 3560 C CA . VAL A 1 458 ? 50.861 -16.865 -9.183 1.00 76.44 458 VAL A CA 1
ATOM 3561 C C . VAL A 1 458 ? 49.383 -17.043 -8.809 1.00 76.44 458 VAL A C 1
ATOM 3563 O O . VAL A 1 458 ? 49.078 -17.746 -7.846 1.00 76.44 458 VAL A O 1
ATOM 3566 N N . LEU A 1 459 ? 48.459 -16.428 -9.553 1.00 63.62 459 LEU A N 1
ATOM 3567 C CA . LEU A 1 459 ? 47.018 -16.614 -9.356 1.00 63.62 459 LEU A CA 1
ATOM 3568 C C . LEU A 1 459 ? 46.525 -17.940 -9.951 1.00 63.62 459 LEU A C 1
ATOM 3570 O O . LEU A 1 459 ? 45.709 -18.610 -9.324 1.00 63.62 459 LEU A O 1
ATOM 3574 N N . GLU A 1 460 ? 47.079 -18.355 -11.087 1.00 69.81 460 GLU A N 1
ATOM 3575 C CA . GLU A 1 460 ? 46.802 -19.639 -11.742 1.00 69.81 460 GLU A CA 1
ATOM 3576 C C . GLU A 1 460 ? 47.273 -20.816 -10.864 1.00 69.81 460 GLU A C 1
ATOM 3578 O O . GLU A 1 460 ? 46.494 -21.713 -10.548 1.00 69.81 460 GLU A O 1
ATOM 3583 N N . ALA A 1 461 ? 48.473 -20.716 -10.276 1.00 69.62 461 ALA A N 1
ATOM 3584 C CA . ALA A 1 461 ? 48.979 -21.694 -9.307 1.00 69.62 461 ALA A CA 1
ATOM 3585 C C . ALA A 1 461 ? 48.161 -21.776 -7.997 1.00 69.62 461 ALA A C 1
ATOM 3587 O O . ALA A 1 461 ? 48.231 -22.778 -7.286 1.00 69.62 461 ALA A O 1
ATOM 3588 N N . ARG A 1 462 ? 47.378 -20.742 -7.650 1.00 59.53 462 ARG A N 1
ATOM 3589 C CA . ARG A 1 462 ? 46.468 -20.777 -6.487 1.00 59.53 462 ARG A CA 1
ATOM 3590 C C . ARG A 1 462 ? 45.131 -21.449 -6.794 1.00 59.53 462 ARG A C 1
ATOM 3592 O O . ARG A 1 462 ? 44.488 -21.923 -5.859 1.00 59.53 462 ARG A O 1
ATOM 3599 N N . PHE A 1 463 ? 44.725 -21.510 -8.061 1.00 50.41 463 PHE A N 1
ATOM 3600 C CA . PHE A 1 463 ? 43.500 -22.194 -8.476 1.00 50.41 463 PHE A CA 1
ATOM 3601 C C . PHE A 1 463 ? 43.695 -23.713 -8.605 1.00 50.41 463 PHE A C 1
ATOM 3603 O O . PHE A 1 463 ? 42.806 -24.470 -8.217 1.00 50.41 463 PHE A O 1
ATOM 3610 N N . ASP A 1 464 ? 44.893 -24.169 -8.977 1.00 48.81 464 ASP A N 1
ATOM 3611 C CA . ASP A 1 464 ? 45.221 -25.600 -9.113 1.00 48.81 464 ASP A CA 1
ATOM 3612 C C . ASP A 1 464 ? 45.376 -26.368 -7.779 1.00 48.81 464 ASP A C 1
ATOM 3614 O O . ASP A 1 464 ? 45.603 -27.581 -7.763 1.00 48.81 464 ASP A O 1
ATOM 3618 N N . HIS A 1 465 ? 45.231 -25.702 -6.626 1.00 39.75 465 HIS A N 1
ATOM 3619 C CA . HIS A 1 465 ? 45.302 -26.331 -5.296 1.00 39.75 465 HIS A CA 1
ATOM 3620 C C . HIS A 1 465 ? 43.947 -26.647 -4.648 1.00 39.75 465 HIS A C 1
ATOM 3622 O O . HIS A 1 465 ? 43.910 -27.122 -3.513 1.00 39.75 465 HIS A O 1
ATOM 3628 N N . ARG A 1 466 ? 42.825 -26.491 -5.361 1.00 41.16 466 ARG A N 1
ATOM 3629 C CA . ARG A 1 466 ? 41.534 -27.069 -4.943 1.00 41.16 466 ARG A CA 1
ATOM 3630 C C . ARG A 1 466 ? 41.218 -28.331 -5.737 1.00 41.16 466 ARG A C 1
ATOM 3632 O O . ARG A 1 466 ? 40.305 -28.370 -6.550 1.00 41.16 466 ARG A O 1
ATOM 3639 N N . LYS A 1 467 ? 41.984 -29.386 -5.463 1.00 41.84 467 LYS A N 1
ATOM 3640 C CA . LYS A 1 467 ? 41.667 -30.750 -5.896 1.00 41.84 467 LYS A CA 1
ATOM 3641 C C . LYS A 1 467 ? 40.829 -31.424 -4.794 1.00 41.84 467 LYS A C 1
ATOM 3643 O O . LYS A 1 467 ? 41.326 -31.517 -3.670 1.00 41.84 467 LYS A O 1
ATOM 3648 N N . PRO A 1 468 ? 39.582 -31.857 -5.048 1.00 43.41 468 PRO A N 1
ATOM 3649 C CA . PRO A 1 468 ? 38.805 -32.603 -4.060 1.00 43.41 468 PRO A CA 1
ATOM 3650 C C . PRO A 1 468 ? 39.437 -33.988 -3.819 1.00 43.41 468 PRO A C 1
ATOM 3652 O O . PRO A 1 468 ? 40.084 -34.531 -4.723 1.00 43.41 468 PRO A O 1
ATOM 3655 N N . PRO A 1 469 ? 39.304 -34.562 -2.608 1.00 40.91 469 PRO A N 1
ATOM 3656 C CA . PRO A 1 469 ? 39.941 -35.827 -2.276 1.00 40.91 469 PRO A CA 1
ATOM 3657 C C . PRO A 1 469 ? 39.340 -36.976 -3.091 1.00 40.91 469 PRO A C 1
ATOM 3659 O O . PRO A 1 469 ? 38.124 -37.120 -3.211 1.00 40.91 469 PRO A O 1
ATOM 3662 N N . ALA A 1 470 ? 40.232 -37.796 -3.643 1.00 35.53 470 ALA A N 1
ATOM 3663 C CA . ALA A 1 470 ? 39.910 -39.006 -4.378 1.00 35.53 470 ALA A CA 1
ATOM 3664 C C . ALA A 1 470 ? 39.276 -40.057 -3.454 1.00 35.53 470 ALA A C 1
ATOM 3666 O O . ALA A 1 470 ? 39.835 -40.393 -2.409 1.00 35.53 470 ALA A O 1
ATOM 3667 N N . ILE A 1 471 ? 38.133 -40.598 -3.874 1.00 37.41 471 ILE A N 1
ATOM 3668 C CA . ILE A 1 471 ? 37.516 -41.794 -3.299 1.00 37.41 471 ILE A CA 1
ATOM 3669 C C . ILE A 1 471 ? 38.014 -43.000 -4.102 1.00 37.41 471 ILE A C 1
ATOM 3671 O O . ILE A 1 471 ? 37.886 -43.048 -5.325 1.00 37.41 471 ILE A O 1
ATOM 3675 N N . SER A 1 472 ? 38.615 -43.956 -3.399 1.00 41.25 472 SER A N 1
ATOM 3676 C CA . SER A 1 472 ? 39.131 -45.219 -3.930 1.00 41.25 472 SER A CA 1
ATOM 3677 C C . SER A 1 472 ? 37.996 -46.205 -4.253 1.00 41.25 472 SER A C 1
ATOM 3679 O O . SER A 1 472 ? 37.055 -46.297 -3.462 1.00 41.25 472 SER A O 1
ATOM 3681 N N . PRO A 1 473 ? 38.082 -47.001 -5.337 1.00 46.12 473 PRO A N 1
ATOM 3682 C CA . PRO A 1 473 ? 37.095 -48.031 -5.631 1.00 46.12 473 PRO A CA 1
ATOM 3683 C C . PRO A 1 473 ? 37.544 -49.424 -5.158 1.00 46.12 473 PRO A C 1
ATOM 3685 O O . PRO A 1 473 ? 38.685 -49.829 -5.373 1.00 46.12 473 PRO A O 1
ATOM 3688 N N . GLY A 1 474 ? 36.587 -50.183 -4.617 1.00 35.94 474 GLY A N 1
ATOM 3689 C CA . GLY A 1 474 ? 36.583 -51.649 -4.636 1.00 35.94 474 GLY A CA 1
ATOM 3690 C C . GLY A 1 474 ? 36.834 -52.337 -3.293 1.00 35.94 474 GLY A C 1
ATOM 3691 O O . GLY A 1 474 ? 37.924 -52.242 -2.747 1.00 35.94 474 GLY A O 1
ATOM 3692 N N . VAL A 1 475 ? 35.826 -53.059 -2.792 1.00 37.25 475 VAL A N 1
ATOM 3693 C CA . VAL A 1 475 ? 35.788 -54.534 -2.679 1.00 37.25 475 VAL A CA 1
ATOM 3694 C C . VAL A 1 475 ? 34.346 -54.932 -2.322 1.00 37.25 475 VAL A C 1
ATOM 3696 O O . VAL A 1 475 ? 33.743 -54.411 -1.387 1.00 37.25 475 VAL A O 1
ATOM 3699 N N . SER A 1 476 ? 33.792 -55.830 -3.126 1.00 40.53 476 SER A N 1
ATOM 3700 C CA . SER A 1 476 ? 32.535 -56.553 -2.939 1.00 40.53 476 SER A CA 1
ATOM 3701 C C . SER A 1 476 ? 32.690 -57.677 -1.909 1.00 40.53 476 SER A C 1
ATOM 3703 O O . SER A 1 476 ? 33.691 -58.381 -1.964 1.00 40.53 476 SER A O 1
ATOM 3705 N N . ASP A 1 477 ? 31.706 -57.868 -1.020 1.00 32.03 477 ASP A N 1
ATOM 3706 C CA . ASP A 1 477 ? 31.002 -59.155 -0.873 1.00 32.03 477 ASP A CA 1
ATOM 3707 C C . ASP A 1 477 ? 29.823 -59.107 0.123 1.00 32.03 477 ASP A C 1
ATOM 3709 O O . ASP A 1 477 ? 29.735 -58.283 1.029 1.00 32.03 477 ASP A O 1
ATOM 3713 N N . SER A 1 478 ? 28.884 -60.009 -0.150 1.00 40.78 478 SER A N 1
ATOM 3714 C CA . SER A 1 478 ? 27.554 -60.276 0.411 1.00 40.78 478 SER A CA 1
ATOM 3715 C C . SER A 1 478 ? 27.403 -60.346 1.942 1.00 40.78 478 SER A C 1
ATOM 3717 O O . SER A 1 478 ? 28.252 -60.943 2.596 1.00 40.78 478 SER A O 1
ATOM 3719 N N . VAL A 1 479 ? 26.246 -59.898 2.474 1.00 34.38 479 VAL A N 1
ATOM 3720 C CA . VAL A 1 479 ? 25.286 -60.647 3.343 1.00 34.38 479 VAL A CA 1
ATOM 3721 C C . VAL A 1 479 ? 24.184 -59.707 3.911 1.00 34.38 479 VAL A C 1
ATOM 3723 O O . VAL A 1 479 ? 24.433 -58.557 4.246 1.00 34.38 479 VAL A O 1
ATOM 3726 N N . SER A 1 480 ? 22.959 -60.249 3.976 1.00 34.25 480 SER A N 1
ATOM 3727 C CA . SER A 1 480 ? 21.637 -59.784 4.465 1.00 34.25 480 SER A CA 1
ATOM 3728 C C . SER A 1 480 ? 21.506 -58.790 5.651 1.00 34.25 480 SER A C 1
ATOM 3730 O O . SER A 1 480 ? 22.423 -58.631 6.452 1.00 34.25 480 SER A O 1
ATOM 3732 N N . PRO A 1 481 ? 20.313 -58.163 5.830 1.00 41.78 481 PRO A N 1
ATOM 3733 C CA . PRO A 1 481 ? 20.148 -56.914 6.573 1.00 41.78 481 PRO A CA 1
ATOM 3734 C C . PRO A 1 481 ? 19.863 -57.121 8.069 1.00 41.78 481 PRO A C 1
ATOM 3736 O O . PRO A 1 481 ? 19.009 -57.925 8.450 1.00 41.78 481 PRO A O 1
ATOM 3739 N N . ARG A 1 482 ? 20.514 -56.327 8.929 1.00 34.53 482 ARG A N 1
ATOM 3740 C CA . ARG A 1 482 ? 20.111 -56.119 10.329 1.00 34.53 482 ARG A CA 1
ATOM 3741 C C . ARG A 1 482 ? 20.150 -54.636 10.698 1.00 34.53 482 ARG A C 1
ATOM 3743 O O . ARG A 1 482 ? 21.090 -53.923 10.372 1.00 34.53 482 ARG A O 1
ATOM 3750 N N . GLN A 1 483 ? 19.073 -54.218 11.354 1.00 47.16 483 GLN A N 1
ATOM 3751 C CA . GLN A 1 483 ? 18.809 -52.902 11.932 1.00 47.16 483 GLN A CA 1
ATOM 3752 C C . GLN A 1 483 ? 19.692 -52.624 13.170 1.00 47.16 483 GLN A C 1
ATOM 3754 O O . GLN A 1 483 ? 20.056 -53.560 13.879 1.00 47.16 483 GLN A O 1
ATOM 3759 N N . GLY A 1 484 ? 19.936 -51.337 13.465 1.00 45.34 484 GLY A N 1
ATOM 3760 C CA . GLY A 1 484 ? 20.656 -50.816 14.650 1.00 45.34 484 GLY A CA 1
ATOM 3761 C C . GLY A 1 484 ? 22.115 -50.461 14.323 1.00 45.34 484 GLY A C 1
ATOM 3762 O O . GLY A 1 484 ? 22.756 -51.198 13.594 1.00 45.34 484 GLY A O 1
ATOM 3763 N N . THR A 1 485 ? 22.733 -49.357 14.757 1.00 49.44 485 THR A N 1
ATOM 3764 C CA . THR A 1 485 ? 22.759 -48.805 16.122 1.00 49.44 485 THR A CA 1
ATOM 3765 C C . THR A 1 485 ? 23.341 -47.372 16.146 1.00 49.44 485 THR A C 1
ATOM 3767 O O . THR A 1 485 ? 24.543 -47.177 16.323 1.00 49.44 485 THR A O 1
ATOM 3770 N N . THR A 1 486 ? 22.505 -46.341 16.022 1.00 48.81 486 THR A N 1
ATOM 3771 C CA . THR A 1 486 ? 22.874 -44.956 16.413 1.00 48.81 486 THR A CA 1
ATOM 3772 C C . THR A 1 486 ? 21.947 -44.368 17.481 1.00 48.81 486 THR A C 1
ATOM 3774 O O . THR A 1 486 ? 22.276 -43.348 18.082 1.00 48.81 486 THR A O 1
ATOM 3777 N N . GLY A 1 487 ? 20.831 -45.041 17.792 1.00 44.94 487 GLY A N 1
ATOM 3778 C CA . GLY A 1 487 ? 19.907 -44.646 18.863 1.00 44.94 487 GLY A CA 1
ATOM 3779 C C . GLY A 1 487 ? 20.410 -44.966 20.276 1.00 44.94 487 GLY A C 1
ATOM 3780 O O . GLY A 1 487 ? 20.250 -44.152 21.182 1.00 44.94 487 GLY A O 1
ATOM 3781 N N . GLU A 1 488 ? 21.104 -46.094 20.463 1.00 52.34 488 GLU A N 1
ATOM 3782 C CA . GLU A 1 488 ? 21.503 -46.562 21.803 1.00 52.34 488 GLU A CA 1
ATOM 3783 C C . GLU A 1 488 ? 22.551 -45.665 22.479 1.00 52.34 488 GLU A C 1
ATOM 3785 O O . GLU A 1 488 ? 22.575 -45.534 23.705 1.00 52.34 488 GLU A O 1
ATOM 3790 N N . THR A 1 489 ? 23.405 -44.997 21.701 1.00 58.03 489 THR A N 1
ATOM 3791 C CA . THR A 1 489 ? 24.412 -44.074 22.240 1.00 58.03 489 THR A CA 1
ATOM 3792 C C . THR A 1 489 ? 23.778 -42.776 22.738 1.00 58.03 489 THR A C 1
ATOM 3794 O O . THR A 1 489 ? 24.258 -42.183 23.702 1.00 58.03 489 THR A O 1
ATOM 3797 N N . ILE A 1 490 ? 22.668 -42.354 22.130 1.00 61.03 490 ILE A N 1
ATOM 3798 C CA . ILE A 1 490 ? 21.950 -41.130 22.504 1.00 61.03 490 ILE A CA 1
ATOM 3799 C C . ILE A 1 490 ? 21.015 -41.392 23.691 1.00 61.03 490 ILE A C 1
ATOM 3801 O O . ILE A 1 490 ? 20.912 -40.548 24.583 1.00 61.03 490 ILE A O 1
ATOM 3805 N N . GLU A 1 491 ? 20.397 -42.573 23.775 1.00 61.84 491 GLU A N 1
ATOM 3806 C CA . GLU A 1 491 ? 19.597 -42.960 24.946 1.00 61.84 491 GLU A CA 1
ATOM 3807 C C . GLU A 1 491 ? 20.449 -43.176 26.200 1.00 61.84 491 GLU A C 1
ATOM 3809 O O . GLU A 1 491 ? 20.049 -42.745 27.283 1.00 61.84 491 GLU A O 1
ATOM 3814 N N . LYS A 1 492 ? 21.668 -43.720 26.069 1.00 66.69 492 LYS A N 1
ATOM 3815 C CA . LYS A 1 492 ? 22.618 -43.787 27.194 1.00 66.69 492 LYS A CA 1
ATOM 3816 C C . LYS A 1 492 ? 23.020 -42.406 27.707 1.00 66.69 492 LYS A C 1
ATOM 3818 O O . LYS A 1 492 ? 23.086 -42.210 28.919 1.00 66.69 492 LYS A O 1
ATOM 3823 N N . LEU A 1 493 ? 23.233 -41.440 26.811 1.00 67.50 493 LEU A N 1
ATOM 3824 C CA . LEU A 1 493 ? 23.559 -40.067 27.204 1.00 67.50 493 LEU A CA 1
ATOM 3825 C C . LEU A 1 493 ? 22.357 -39.335 27.823 1.00 67.50 493 LEU A C 1
ATOM 3827 O O . LEU A 1 493 ? 22.551 -38.550 28.747 1.00 67.50 493 LEU A O 1
ATOM 3831 N N . ARG A 1 494 ? 21.117 -39.627 27.396 1.00 67.62 494 ARG A N 1
ATOM 3832 C CA . ARG A 1 494 ? 19.900 -39.104 28.051 1.00 67.62 494 ARG A CA 1
ATOM 3833 C C . ARG A 1 494 ? 19.700 -39.675 29.452 1.00 67.62 494 ARG A C 1
ATOM 3835 O O . ARG A 1 494 ? 19.472 -38.905 30.379 1.00 67.62 494 ARG A O 1
ATOM 3842 N N . GLY A 1 495 ? 19.873 -40.985 29.629 1.00 76.44 495 GLY A N 1
ATOM 3843 C CA . GLY A 1 495 ? 19.752 -41.624 30.943 1.00 76.44 495 GLY A CA 1
ATOM 3844 C C . GLY A 1 495 ? 20.772 -41.103 31.962 1.00 76.44 495 GLY A C 1
ATOM 3845 O O . GLY A 1 495 ? 20.438 -40.901 33.128 1.00 76.44 495 GLY A O 1
ATOM 3846 N N . GLN A 1 496 ? 21.999 -40.804 31.522 1.00 71.88 496 GLN A N 1
ATOM 3847 C CA . GLN A 1 496 ? 23.032 -40.211 32.382 1.00 71.88 496 GLN A CA 1
ATOM 3848 C C . GLN A 1 496 ? 22.721 -38.758 32.777 1.00 71.88 496 GLN A C 1
ATOM 3850 O O . GLN A 1 496 ? 23.014 -38.343 33.898 1.00 71.88 496 GLN A O 1
ATOM 3855 N N . LEU A 1 497 ? 22.083 -37.992 31.890 1.00 71.19 497 LEU A N 1
ATOM 3856 C CA . LEU A 1 497 ? 21.695 -36.602 32.149 1.00 71.19 497 LEU A CA 1
ATOM 3857 C C . LEU A 1 497 ? 20.481 -36.492 33.082 1.00 71.19 497 LEU A C 1
ATOM 3859 O O . LEU A 1 497 ? 20.420 -35.577 33.905 1.00 71.19 497 LEU A O 1
ATOM 3863 N N . ASP A 1 498 ? 19.543 -37.434 32.995 1.00 66.31 498 ASP A N 1
ATOM 3864 C CA . ASP A 1 498 ? 18.378 -37.469 33.882 1.00 66.31 498 ASP A CA 1
ATOM 3865 C C . ASP A 1 498 ? 18.729 -37.999 35.283 1.00 66.31 498 ASP A C 1
ATOM 3867 O O . ASP A 1 498 ? 18.178 -37.509 36.270 1.00 66.31 498 ASP A O 1
ATOM 3871 N N . GLY A 1 499 ? 19.732 -38.880 35.401 1.00 69.31 499 GLY A N 1
ATOM 3872 C CA . GLY A 1 499 ? 20.327 -39.255 36.691 1.00 69.31 499 GLY A CA 1
ATOM 3873 C C . GLY A 1 499 ? 20.960 -38.063 37.424 1.00 69.31 499 GLY A C 1
ATOM 3874 O O . GLY A 1 499 ? 20.679 -37.838 38.599 1.00 69.31 499 GLY A O 1
ATOM 3875 N N . LEU A 1 500 ? 21.716 -37.222 36.706 1.00 59.25 500 LEU A N 1
ATOM 3876 C CA . LEU A 1 500 ? 22.323 -36.006 37.271 1.00 59.25 500 LEU A CA 1
ATOM 3877 C C . LEU A 1 500 ? 21.283 -34.937 37.655 1.00 59.25 500 LEU A C 1
ATOM 3879 O O . LEU A 1 500 ? 21.485 -34.177 38.602 1.00 59.25 500 LEU A O 1
ATOM 3883 N N . ARG A 1 501 ? 20.138 -34.881 36.962 1.00 55.72 501 ARG A N 1
ATO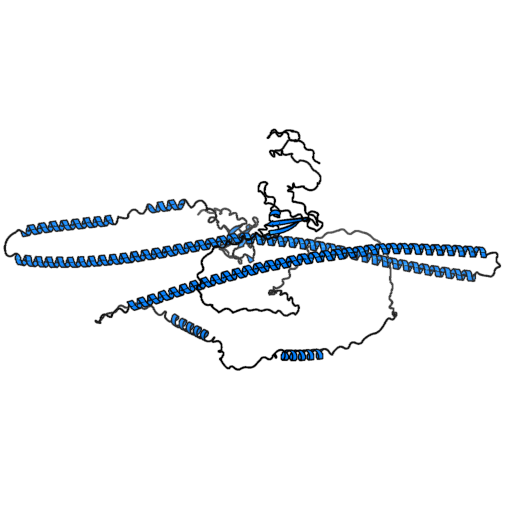M 3884 C CA . ARG A 1 501 ? 19.018 -33.997 37.338 1.00 55.72 501 ARG A CA 1
ATOM 3885 C C . ARG A 1 501 ? 18.244 -34.489 38.557 1.00 55.72 501 ARG A C 1
ATOM 3887 O O . ARG A 1 501 ? 17.689 -33.658 39.277 1.00 55.72 501 ARG A O 1
ATOM 3894 N N . ALA A 1 502 ? 18.189 -35.800 38.783 1.00 52.34 502 ALA A N 1
ATOM 3895 C CA . ALA A 1 502 ? 17.553 -36.377 39.962 1.00 52.34 502 ALA A CA 1
ATOM 3896 C C . ALA A 1 502 ? 18.386 -36.130 41.233 1.00 52.34 502 ALA A C 1
ATOM 3898 O O . ALA A 1 502 ? 17.818 -35.794 42.272 1.00 52.34 502 ALA A O 1
ATOM 3899 N N . GLU A 1 503 ? 19.719 -36.189 41.141 1.00 50.38 503 GLU A N 1
ATOM 3900 C CA . GLU A 1 503 ? 20.612 -35.894 42.273 1.00 50.38 503 GLU A CA 1
ATOM 3901 C C . GLU A 1 503 ? 20.608 -34.410 42.678 1.00 50.38 503 GLU A C 1
ATOM 3903 O O . GLU A 1 503 ? 20.725 -34.090 43.859 1.00 50.38 503 GLU A O 1
ATOM 3908 N N . LEU A 1 504 ? 20.375 -33.490 41.737 1.00 48.69 504 LEU A N 1
ATOM 3909 C CA . LEU A 1 504 ? 20.333 -32.045 42.010 1.00 48.69 504 LEU A CA 1
ATOM 3910 C C . LEU A 1 504 ? 18.995 -31.533 42.583 1.00 48.69 504 LEU A C 1
ATOM 3912 O O . LEU A 1 504 ? 18.859 -30.333 42.822 1.00 48.69 504 LEU A O 1
ATOM 3916 N N . ARG A 1 505 ? 17.998 -32.401 42.815 1.00 44.19 505 ARG A N 1
ATOM 3917 C CA . ARG A 1 505 ? 16.664 -32.010 43.326 1.00 44.19 505 ARG A CA 1
ATOM 3918 C C . ARG A 1 505 ? 16.353 -32.425 44.767 1.00 44.19 505 ARG A C 1
ATOM 3920 O O . ARG A 1 505 ? 15.239 -32.188 45.229 1.00 44.19 505 ARG A O 1
ATOM 3927 N N . LEU A 1 506 ? 17.311 -32.964 45.519 1.00 43.91 506 LEU A N 1
ATOM 3928 C CA . LEU A 1 506 ? 17.116 -33.266 46.943 1.00 43.91 506 LEU A CA 1
ATOM 3929 C C . LEU A 1 506 ? 17.617 -32.119 47.827 1.00 43.91 506 LEU A C 1
ATOM 3931 O O . LEU A 1 506 ? 18.744 -32.115 48.309 1.00 43.91 506 LEU A O 1
ATOM 3935 N N . GLY A 1 507 ? 16.739 -31.141 48.044 1.00 39.88 507 GLY A N 1
ATOM 3936 C CA . GLY A 1 507 ? 16.975 -30.021 48.952 1.00 39.88 507 GLY A CA 1
ATOM 3937 C C . GLY A 1 507 ? 15.695 -29.254 49.269 1.00 39.88 507 GLY A C 1
ATOM 3938 O O . GLY A 1 507 ? 15.625 -28.055 49.034 1.00 39.88 507 GLY A O 1
ATOM 3939 N N . GLY A 1 508 ? 14.661 -29.944 49.753 1.00 36.94 508 GLY A N 1
ATOM 3940 C CA . GLY A 1 508 ? 13.427 -29.297 50.198 1.00 36.94 508 GLY A CA 1
ATOM 3941 C C . GLY A 1 508 ? 12.420 -30.302 50.742 1.00 36.94 508 GLY A C 1
ATOM 3942 O O . GLY A 1 508 ? 11.678 -30.910 49.978 1.00 36.94 508 GLY A O 1
ATOM 3943 N N . GLN A 1 509 ? 12.415 -30.495 52.060 1.00 39.53 509 GLN A N 1
ATOM 3944 C CA . GLN A 1 509 ? 11.343 -31.209 52.753 1.00 39.53 509 GLN A CA 1
ATOM 3945 C C . GLN A 1 509 ? 10.041 -30.390 52.739 1.00 39.53 509 GLN A C 1
ATOM 3947 O O . GLN A 1 509 ? 10.102 -29.177 52.945 1.00 39.53 509 GLN A O 1
ATOM 3952 N N . PRO A 1 510 ? 8.868 -31.032 52.603 1.00 46.22 510 PRO A N 1
ATOM 3953 C CA . PRO A 1 510 ? 7.596 -30.453 53.001 1.00 46.22 510 PRO A CA 1
ATOM 3954 C C . PRO A 1 510 ? 7.128 -31.076 54.324 1.00 46.22 510 PRO A C 1
ATOM 3956 O O . PRO A 1 510 ? 6.974 -32.293 54.430 1.00 46.22 510 PRO A O 1
ATOM 3959 N N . GLU A 1 511 ? 6.867 -30.241 55.327 1.00 35.56 511 GLU A N 1
ATOM 3960 C CA . GLU A 1 511 ? 6.151 -30.641 56.539 1.00 35.56 511 GLU A CA 1
ATOM 3961 C C . GLU A 1 511 ? 4.684 -30.203 56.416 1.00 35.56 511 GLU A C 1
ATOM 3963 O O . GLU A 1 511 ? 4.377 -29.084 55.998 1.00 35.56 511 GLU A O 1
ATOM 3968 N N . ALA A 1 512 ? 3.774 -31.131 56.704 1.00 38.56 512 ALA A N 1
ATOM 3969 C CA . ALA A 1 512 ? 2.343 -31.012 56.473 1.00 38.56 512 ALA A CA 1
ATOM 3970 C C . ALA A 1 512 ? 1.556 -30.717 57.765 1.00 38.56 512 ALA A C 1
ATOM 3972 O O . ALA A 1 512 ? 1.819 -31.319 58.797 1.00 38.56 512 ALA A O 1
ATOM 3973 N N . ALA A 1 513 ? 0.520 -29.879 57.606 1.00 42.75 513 ALA A N 1
ATOM 3974 C CA . ALA A 1 513 ? -0.813 -29.891 58.240 1.00 42.75 513 ALA A CA 1
ATOM 3975 C C . ALA A 1 513 ? -0.975 -29.799 59.783 1.00 42.75 513 ALA A C 1
ATOM 3977 O O . ALA A 1 513 ? -0.545 -30.680 60.512 1.00 42.75 513 ALA A O 1
ATOM 3978 N N . PHE A 1 514 ? -1.756 -28.811 60.269 1.00 34.94 514 PHE A N 1
ATOM 3979 C CA . PHE A 1 514 ? -3.140 -28.967 60.797 1.00 34.94 514 PHE A CA 1
ATOM 3980 C C . PHE A 1 514 ? -3.665 -27.722 61.580 1.00 34.94 514 PHE A C 1
ATOM 3982 O O . PHE A 1 514 ? -2.977 -27.165 62.424 1.00 34.94 514 PHE A O 1
ATOM 3989 N N . ALA A 1 515 ? -4.940 -27.381 61.320 1.00 32.59 515 ALA A N 1
ATOM 3990 C CA . ALA A 1 515 ? -6.013 -26.890 62.218 1.00 32.59 515 ALA A CA 1
ATOM 3991 C C . ALA A 1 515 ? -5.950 -25.554 63.029 1.00 32.59 515 ALA A C 1
ATOM 3993 O O . ALA A 1 515 ? -5.360 -25.487 64.097 1.00 32.59 515 ALA A O 1
ATOM 3994 N N . SER A 1 516 ? -6.812 -24.604 62.610 1.00 35.28 516 SER A N 1
ATOM 3995 C CA . SER A 1 516 ? -7.879 -23.880 63.367 1.00 35.28 516 SER A CA 1
ATOM 3996 C C . SER A 1 516 ? -7.614 -22.985 64.618 1.00 35.28 516 SER A C 1
ATOM 3998 O O . SER A 1 516 ? -6.574 -23.065 65.258 1.00 35.28 516 SER A O 1
ATOM 4000 N N . PRO A 1 517 ? -8.561 -22.065 64.964 1.00 56.31 517 PRO A N 1
ATOM 4001 C CA . PRO A 1 517 ? -8.259 -20.700 65.422 1.00 56.31 517 PRO A CA 1
ATOM 4002 C C . PRO A 1 517 ? -8.413 -20.460 66.936 1.00 56.31 517 PRO A C 1
ATOM 4004 O O . PRO A 1 517 ? -9.240 -21.087 67.600 1.00 56.31 517 PRO A O 1
ATOM 4007 N N . ARG A 1 518 ? -7.706 -19.450 67.472 1.00 32.03 518 ARG A N 1
ATOM 4008 C CA . ARG A 1 518 ? -7.999 -18.830 68.779 1.00 32.03 518 ARG A CA 1
ATOM 4009 C C . ARG A 1 518 ? -7.805 -17.306 68.773 1.00 32.03 518 ARG A C 1
ATOM 4011 O O . ARG A 1 518 ? -6.969 -16.765 68.063 1.00 32.03 518 ARG A O 1
ATOM 4018 N N . GLN A 1 519 ? -8.662 -16.682 69.575 1.00 37.34 519 GLN A N 1
ATOM 4019 C CA . GLN A 1 519 ? -8.984 -15.267 69.786 1.00 37.34 519 GLN A CA 1
ATOM 4020 C C . GLN A 1 519 ? -7.811 -14.327 70.149 1.00 37.34 519 GLN A C 1
ATOM 4022 O O . GLN A 1 519 ? -6.755 -14.801 70.569 1.00 37.34 519 GLN A O 1
ATOM 4027 N N . PRO A 1 520 ? -8.013 -12.991 70.058 1.00 49.12 520 PRO A N 1
ATOM 4028 C CA . PRO A 1 520 ? -6.981 -12.001 70.342 1.00 49.12 520 PRO A CA 1
ATOM 4029 C C . PRO A 1 520 ? -6.915 -11.624 71.829 1.00 49.12 520 PRO A C 1
ATOM 4031 O O . PRO A 1 520 ? -7.936 -11.460 72.499 1.00 49.12 520 PRO A O 1
ATOM 4034 N N . ILE A 1 521 ? -5.690 -11.422 72.322 1.00 37.12 521 ILE A N 1
ATOM 4035 C CA . ILE A 1 521 ? -5.398 -10.848 73.638 1.00 37.12 521 ILE A CA 1
ATOM 4036 C C . ILE A 1 521 ? -5.012 -9.373 73.479 1.00 37.12 521 ILE A C 1
ATOM 4038 O O . ILE A 1 521 ? -4.127 -9.004 72.712 1.00 37.12 521 ILE A O 1
ATOM 4042 N N . VAL A 1 522 ? -5.721 -8.572 74.268 1.00 39.38 522 VAL A N 1
ATOM 4043 C CA . VAL A 1 522 ? -5.539 -7.176 74.675 1.00 39.38 522 VAL A CA 1
ATOM 4044 C C . VAL A 1 522 ? -4.075 -6.752 74.855 1.00 39.38 522 VAL A C 1
ATOM 4046 O O . VAL A 1 522 ? -3.330 -7.412 75.576 1.00 39.38 522 VAL A O 1
ATOM 4049 N N . ARG A 1 523 ? -3.713 -5.557 74.364 1.00 33.88 523 ARG A N 1
ATOM 4050 C CA . ARG A 1 523 ? -2.815 -4.648 75.100 1.00 33.88 523 ARG A CA 1
ATOM 4051 C C . ARG A 1 523 ? -3.073 -3.177 74.768 1.00 33.88 523 ARG A C 1
ATOM 4053 O O . ARG A 1 523 ? -3.038 -2.759 73.617 1.00 33.88 523 ARG A O 1
ATOM 4060 N N . GLN A 1 524 ? -3.364 -2.446 75.839 1.00 37.06 524 GLN A N 1
ATOM 4061 C CA . GLN A 1 524 ? -3.543 -1.004 75.951 1.00 37.06 524 GLN A CA 1
ATOM 4062 C C . GLN A 1 524 ? -2.241 -0.245 75.662 1.00 37.06 524 GLN A C 1
ATOM 4064 O O . GLN A 1 524 ? -1.166 -0.709 76.039 1.00 37.06 524 GLN A O 1
ATOM 4069 N N . ALA A 1 525 ? -2.369 0.972 75.136 1.00 33.78 525 ALA A N 1
ATOM 4070 C CA . ALA A 1 525 ? -1.521 2.092 75.533 1.00 33.78 525 ALA A CA 1
ATOM 4071 C C . ALA A 1 525 ? -2.310 3.403 75.387 1.00 33.78 525 ALA A C 1
ATOM 4073 O O . ALA A 1 525 ? -2.836 3.727 74.324 1.00 33.78 525 ALA A O 1
ATOM 4074 N N . GLU A 1 526 ? -2.422 4.104 76.510 1.00 34.72 526 GLU A N 1
ATOM 4075 C CA . GLU A 1 526 ? -2.972 5.443 76.688 1.00 34.72 526 GLU A CA 1
ATOM 4076 C C . GLU A 1 526 ? -2.156 6.502 75.927 1.00 34.72 526 GLU A C 1
ATOM 4078 O O . GLU A 1 526 ? -0.937 6.383 75.842 1.00 34.72 526 GLU A O 1
ATOM 4083 N N . ALA A 1 527 ? -2.798 7.597 75.498 1.00 31.92 527 ALA A N 1
ATOM 4084 C CA . ALA A 1 527 ? -2.489 8.936 76.024 1.00 31.92 527 ALA A CA 1
ATOM 4085 C C . ALA A 1 527 ? -3.311 10.061 75.355 1.00 31.92 527 ALA A C 1
ATOM 4087 O O . ALA A 1 527 ? -3.100 10.419 74.204 1.00 31.92 527 ALA A O 1
ATOM 4088 N N . ARG A 1 528 ? -4.136 10.688 76.203 1.00 31.27 528 ARG A N 1
ATOM 4089 C CA . ARG A 1 528 ? -4.313 12.141 76.399 1.00 31.27 528 ARG A CA 1
ATOM 4090 C C . ARG A 1 528 ? -5.060 12.986 75.355 1.00 31.27 528 ARG A C 1
ATOM 4092 O O . ARG A 1 528 ? -4.571 13.349 74.294 1.00 31.27 528 ARG A O 1
ATOM 4099 N N . SER A 1 529 ? -6.221 13.434 75.836 1.00 36.94 529 SER A N 1
ATOM 4100 C CA . SER A 1 529 ? -6.950 14.653 75.491 1.00 36.94 529 SER A CA 1
ATOM 4101 C C . SER A 1 529 ? -6.089 15.919 75.503 1.00 36.94 529 SER A C 1
ATOM 4103 O O . SER A 1 529 ? -5.233 16.036 76.376 1.00 36.94 529 SER A O 1
ATOM 4105 N N . ILE A 1 530 ? -6.453 16.898 74.668 1.00 32.62 530 ILE A N 1
ATOM 4106 C CA . ILE A 1 530 ? -6.724 18.308 75.023 1.00 32.62 530 ILE A CA 1
ATOM 4107 C C . ILE A 1 530 ? -7.513 18.927 73.845 1.00 32.62 530 ILE A C 1
ATOM 4109 O O . ILE A 1 530 ? -7.035 18.985 72.718 1.00 32.62 530 ILE A O 1
ATOM 4113 N N . SER A 1 531 ? -8.741 19.369 74.112 1.00 38.00 531 SER A N 1
ATOM 4114 C CA . SER A 1 531 ? -9.450 20.453 73.395 1.00 38.00 531 SER A CA 1
ATOM 4115 C C . SER A 1 531 ? -9.171 21.765 74.177 1.00 38.00 531 SER A C 1
ATOM 4117 O O . SER A 1 531 ? -8.780 21.612 75.339 1.00 38.00 531 SER A O 1
ATOM 4119 N N . PRO A 1 532 ? -9.405 23.020 73.698 1.00 53.88 532 PRO A N 1
ATOM 4120 C CA . PRO A 1 532 ? -10.599 23.412 72.927 1.00 53.88 532 PRO A CA 1
ATOM 4121 C C . PRO A 1 532 ? -10.525 24.666 72.001 1.00 53.88 532 PRO A C 1
ATOM 4123 O O . PRO A 1 532 ? -9.573 25.439 71.992 1.00 53.88 532 PRO A O 1
ATOM 4126 N N . SER A 1 533 ? -11.662 24.913 71.333 1.00 30.66 533 SER A N 1
ATOM 4127 C CA . SER A 1 533 ? -12.395 26.200 71.269 1.00 30.66 533 SER A CA 1
ATOM 4128 C C . SER A 1 533 ? -12.577 26.890 69.903 1.00 30.66 533 SER A C 1
ATOM 4130 O O . SER A 1 533 ? -11.718 26.883 69.029 1.00 30.66 533 SER A O 1
ATOM 4132 N N . LEU A 1 534 ? -13.793 27.438 69.778 1.00 43.31 534 LEU A N 1
ATOM 4133 C CA . LEU A 1 534 ? -14.439 28.156 68.676 1.00 43.31 534 LEU A CA 1
ATOM 4134 C C . LEU A 1 534 ? -13.699 29.430 68.231 1.00 43.31 534 LEU A C 1
ATOM 4136 O O . LEU A 1 534 ? -13.256 30.187 69.087 1.00 43.31 534 LEU A O 1
ATOM 4140 N N . ALA A 1 535 ? -13.817 29.785 66.942 1.00 31.42 535 ALA A N 1
ATOM 4141 C CA . ALA A 1 535 ? -14.152 31.155 66.521 1.00 31.42 535 ALA A CA 1
ATOM 4142 C C . ALA A 1 535 ? -14.643 31.222 65.057 1.00 31.42 535 ALA A C 1
ATOM 4144 O O . ALA A 1 535 ? -14.070 30.614 64.158 1.00 31.42 535 ALA A O 1
ATOM 4145 N N . GLN A 1 536 ? -15.714 31.992 64.849 1.00 43.25 536 GLN A N 1
ATOM 4146 C CA . GLN A 1 536 ? -16.260 32.450 63.565 1.00 43.25 536 GLN A CA 1
ATOM 4147 C C . GLN A 1 536 ? -15.329 33.467 62.878 1.00 43.25 536 GLN A C 1
ATOM 4149 O O . GLN A 1 536 ? -14.763 34.300 63.578 1.00 43.25 536 GLN A O 1
ATOM 4154 N N . ALA A 1 537 ? -15.283 33.478 61.535 1.00 31.28 537 ALA A N 1
ATOM 4155 C CA . ALA A 1 537 ? -15.342 34.690 60.689 1.00 31.28 537 ALA A CA 1
ATOM 4156 C C . ALA A 1 537 ? -15.177 34.370 59.180 1.00 31.28 537 ALA A C 1
ATOM 4158 O O . ALA A 1 537 ? -14.218 33.734 58.757 1.00 31.28 537 ALA A O 1
ATOM 4159 N N . THR A 1 538 ? -16.103 34.873 58.362 1.00 41.47 538 THR A N 1
ATOM 4160 C CA . THR A 1 538 ? -15.990 35.168 56.909 1.00 41.47 538 THR A CA 1
ATOM 4161 C C . THR A 1 538 ? -15.529 36.630 56.698 1.00 41.47 538 THR A C 1
ATOM 4163 O O . THR A 1 538 ? -15.655 37.384 57.664 1.00 41.47 538 THR A O 1
ATOM 4166 N N . PRO A 1 539 ? -15.259 37.170 55.475 1.00 58.81 539 PRO A N 1
ATOM 4167 C CA . PRO A 1 539 ? -14.681 36.692 54.187 1.00 58.81 539 PRO A CA 1
ATOM 4168 C C . PRO A 1 539 ? -13.563 37.703 53.712 1.00 58.81 539 PRO A C 1
ATOM 4170 O O . PRO A 1 539 ? -12.995 38.352 54.587 1.00 58.81 539 PRO A O 1
ATOM 4173 N N . PRO A 1 540 ? -13.261 38.012 52.416 1.00 53.56 540 PRO A N 1
ATOM 4174 C CA . PRO A 1 540 ? -13.321 37.292 51.129 1.00 53.56 540 PRO A CA 1
ATOM 4175 C C . PRO A 1 540 ? -11.936 37.179 50.420 1.00 53.56 540 PRO A C 1
ATOM 4177 O O . PRO A 1 540 ? -11.029 37.972 50.657 1.00 53.56 540 PRO A O 1
ATOM 4180 N N . VAL A 1 541 ? -11.781 36.251 49.464 1.00 35.16 541 VAL A N 1
ATOM 4181 C CA . VAL A 1 541 ? -10.572 36.145 48.612 1.00 35.16 541 VAL A CA 1
ATOM 4182 C C . VAL A 1 541 ? -10.870 36.624 47.188 1.00 35.16 541 VAL A C 1
ATOM 4184 O O . VAL A 1 541 ? -11.686 36.044 46.473 1.00 35.16 541 VAL A O 1
ATOM 4187 N N . GLN A 1 542 ? -10.175 37.689 46.779 1.00 33.56 542 GLN A N 1
ATOM 4188 C CA . GLN A 1 542 ? -10.097 38.180 45.404 1.00 33.56 542 GLN A CA 1
ATOM 4189 C C . GLN A 1 542 ? -9.317 37.194 44.523 1.00 33.56 542 GLN A C 1
ATOM 4191 O O . GLN A 1 542 ? -8.173 36.841 44.809 1.00 33.56 542 GLN A O 1
ATOM 4196 N N . ARG A 1 543 ? -9.927 36.793 43.404 1.00 37.56 543 ARG A N 1
ATOM 4197 C CA . ARG A 1 543 ? -9.263 36.076 42.311 1.00 37.56 543 ARG A CA 1
ATOM 4198 C C . ARG A 1 543 ? -8.293 37.019 41.593 1.00 37.56 543 ARG A C 1
ATOM 4200 O O . ARG A 1 543 ? -8.728 37.966 40.943 1.00 37.56 543 ARG A O 1
ATOM 4207 N N . ARG A 1 544 ? -6.995 36.714 41.644 1.00 28.69 544 ARG A N 1
ATOM 4208 C CA . ARG A 1 544 ? -5.981 37.248 40.725 1.00 28.69 544 ARG A CA 1
ATOM 4209 C C . ARG A 1 544 ? -5.405 36.074 39.937 1.00 28.69 544 ARG A C 1
ATOM 4211 O O . ARG A 1 544 ? -4.632 35.287 40.468 1.00 28.69 544 ARG A O 1
ATOM 4218 N N . ILE A 1 545 ? -5.845 35.932 38.688 1.00 36.12 545 ILE A N 1
ATOM 4219 C CA . ILE A 1 545 ? -5.285 34.979 37.726 1.00 36.12 545 ILE A CA 1
ATOM 4220 C C . ILE A 1 545 ? -3.955 35.568 37.250 1.00 36.12 545 ILE A C 1
ATOM 4222 O O . ILE A 1 545 ? -3.935 36.615 36.606 1.00 36.12 545 ILE A O 1
ATOM 4226 N N . VAL A 1 546 ? -2.849 34.915 37.600 1.00 31.77 546 VAL A N 1
ATOM 4227 C CA . VAL A 1 546 ? -1.530 35.139 37.003 1.00 31.77 546 VAL A CA 1
ATOM 4228 C C . VAL A 1 546 ? -1.245 33.918 36.137 1.00 31.77 546 VAL A C 1
ATOM 4230 O O . VAL A 1 546 ? -1.148 32.808 36.652 1.00 31.77 546 VAL A O 1
ATOM 4233 N N . TYR A 1 547 ? -1.145 34.112 34.822 1.00 32.62 547 TYR A N 1
ATOM 4234 C CA . TYR A 1 547 ? -0.638 33.089 33.911 1.00 32.62 547 TYR A CA 1
ATOM 4235 C C . TYR A 1 547 ? 0.878 32.976 34.104 1.00 32.62 547 TYR A C 1
ATOM 4237 O O . TYR A 1 547 ? 1.628 33.842 33.659 1.00 32.62 547 TYR A O 1
ATOM 4245 N N . SER A 1 548 ? 1.333 31.917 34.771 1.00 31.25 548 SER A N 1
ATOM 4246 C CA . SER A 1 548 ? 2.731 31.484 34.749 1.00 31.25 548 SER A CA 1
ATOM 4247 C C . SER A 1 548 ? 2.874 30.316 33.773 1.00 31.25 548 SER A C 1
ATOM 4249 O O . SER A 1 548 ? 2.354 29.229 34.021 1.00 31.25 548 SER A O 1
ATOM 4251 N N . GLN A 1 549 ? 3.563 30.555 32.656 1.00 37.59 549 GLN A N 1
ATOM 4252 C CA . GLN A 1 549 ? 4.028 29.520 31.730 1.00 37.59 549 GLN A CA 1
ATOM 4253 C C . GLN A 1 549 ? 5.051 28.607 32.431 1.00 37.59 549 GLN A C 1
ATOM 4255 O O . GLN A 1 549 ? 5.977 29.134 33.055 1.00 37.59 549 GLN A O 1
ATOM 4260 N N . PRO A 1 550 ? 4.959 27.271 32.318 1.00 34.81 550 PRO A N 1
ATOM 4261 C CA . PRO A 1 550 ? 6.063 26.404 32.698 1.00 34.81 550 PRO A CA 1
ATOM 4262 C C . PRO A 1 550 ? 7.096 26.336 31.564 1.00 34.81 550 PRO A C 1
ATOM 4264 O O . PRO A 1 550 ? 6.805 25.902 30.450 1.00 34.81 550 PRO A O 1
ATOM 4267 N N . ALA A 1 551 ? 8.319 26.763 31.875 1.00 33.56 551 ALA A N 1
ATOM 4268 C CA . ALA A 1 551 ? 9.505 26.502 31.073 1.00 33.56 551 ALA A CA 1
ATOM 4269 C C . ALA A 1 551 ? 9.826 24.997 31.097 1.00 33.56 551 ALA A C 1
ATOM 4271 O O . ALA A 1 551 ? 9.966 24.403 32.166 1.00 33.56 551 ALA A O 1
ATOM 4272 N N . ILE A 1 552 ? 9.949 24.391 29.916 1.00 33.69 552 ILE A N 1
ATOM 4273 C CA . ILE A 1 552 ? 10.392 23.004 29.735 1.00 33.69 552 ILE A CA 1
ATOM 4274 C C . ILE A 1 552 ? 11.926 23.011 29.631 1.00 33.69 552 ILE A C 1
ATOM 4276 O O . ILE A 1 552 ? 12.456 23.683 28.742 1.00 33.69 552 ILE A O 1
ATOM 4280 N N . PRO A 1 553 ? 12.668 22.291 30.491 1.00 35.41 553 PRO A N 1
ATOM 4281 C CA . PRO A 1 553 ? 14.106 22.145 30.330 1.00 35.41 553 PRO A CA 1
ATOM 4282 C C . PRO A 1 553 ? 14.426 21.123 29.230 1.00 35.41 553 PRO A C 1
ATOM 4284 O O . PRO A 1 553 ? 13.993 19.973 29.273 1.00 35.41 553 PRO A O 1
ATOM 4287 N N . VAL A 1 554 ? 15.226 21.554 28.253 1.00 35.94 554 VAL A N 1
ATOM 4288 C CA . VAL A 1 554 ? 15.865 20.692 27.253 1.00 35.94 554 VAL A CA 1
ATOM 4289 C C . VAL A 1 554 ? 17.017 19.956 27.936 1.00 35.94 554 VAL A C 1
ATOM 4291 O O . VAL A 1 554 ? 18.052 20.550 28.235 1.00 35.94 554 VAL A O 1
ATOM 4294 N N . ALA A 1 555 ? 16.836 18.663 28.195 1.00 32.19 555 ALA A N 1
ATOM 4295 C CA . ALA A 1 555 ? 17.922 17.765 28.560 1.00 32.19 555 ALA A CA 1
ATOM 4296 C C . ALA A 1 555 ? 18.458 17.085 27.291 1.00 32.19 555 ALA A C 1
ATOM 4298 O O . ALA A 1 555 ? 17.754 16.314 26.641 1.00 32.19 555 ALA A O 1
ATOM 4299 N N . SER A 1 556 ? 19.714 17.382 26.948 1.00 36.09 556 SER A N 1
ATOM 4300 C CA . SER A 1 556 ? 20.501 16.647 25.954 1.00 36.09 556 SER A CA 1
ATOM 4301 C C . SER A 1 556 ? 20.678 15.193 26.389 1.00 36.09 556 SER A C 1
ATOM 4303 O O . SER A 1 556 ? 21.365 14.922 27.373 1.00 36.09 556 SER A O 1
ATOM 4305 N N . ALA A 1 557 ? 20.115 14.259 25.623 1.00 33.06 557 ALA A N 1
ATOM 4306 C CA . ALA A 1 557 ? 20.442 12.841 25.698 1.00 33.06 557 ALA A CA 1
ATOM 4307 C C . ALA A 1 557 ? 21.319 12.460 24.497 1.00 33.06 557 ALA A C 1
ATOM 4309 O O . ALA A 1 557 ? 20.965 12.692 23.342 1.00 33.06 557 ALA A O 1
ATOM 4310 N N . ALA A 1 558 ? 22.490 11.900 24.796 1.00 29.95 558 ALA A N 1
ATOM 4311 C CA . ALA A 1 558 ? 23.435 11.364 23.831 1.00 29.95 558 ALA A CA 1
ATOM 4312 C C . ALA A 1 558 ? 22.817 10.197 23.040 1.00 29.95 558 ALA A C 1
ATOM 4314 O O . ALA A 1 558 ? 22.207 9.297 23.619 1.00 29.95 558 ALA A O 1
ATOM 4315 N N . MET A 1 559 ? 23.006 10.202 21.717 1.00 29.97 559 MET A N 1
ATOM 4316 C CA . MET A 1 559 ? 22.636 9.096 20.834 1.00 29.97 559 MET A CA 1
ATOM 4317 C C . MET A 1 559 ? 23.517 7.876 21.130 1.00 29.97 559 MET A C 1
ATOM 4319 O O . MET A 1 559 ? 24.705 7.867 20.814 1.00 29.97 559 MET A O 1
ATOM 4323 N N . SER A 1 560 ? 22.915 6.841 21.714 1.00 30.58 560 SER A N 1
ATOM 4324 C CA . SER A 1 560 ? 23.447 5.479 21.701 1.00 30.58 560 SER A CA 1
ATOM 4325 C C . SER A 1 560 ? 22.844 4.732 20.510 1.00 30.58 560 SER A C 1
ATOM 4327 O O . SER A 1 560 ? 21.650 4.842 20.234 1.00 30.58 560 SER A O 1
ATOM 4329 N N . GLN A 1 561 ? 23.695 4.020 19.777 1.00 35.19 561 GLN A N 1
ATOM 4330 C CA . GLN A 1 561 ? 23.373 3.247 18.580 1.00 35.19 561 GLN A CA 1
ATOM 4331 C C . GLN A 1 561 ? 22.300 2.189 18.882 1.00 35.19 561 GLN A C 1
ATOM 4333 O O . GLN A 1 561 ? 22.537 1.261 19.652 1.00 35.19 561 GLN A O 1
ATOM 4338 N N . VAL A 1 562 ? 21.133 2.297 18.242 1.00 30.34 562 VAL A N 1
ATOM 4339 C CA . VAL A 1 562 ? 20.122 1.232 18.235 1.00 30.34 562 VAL A CA 1
ATOM 4340 C C . VAL A 1 562 ? 20.346 0.388 16.987 1.00 30.34 562 VAL A C 1
ATOM 4342 O O . VAL A 1 562 ? 20.049 0.798 15.867 1.00 30.34 562 VAL A O 1
ATOM 4345 N N . SER A 1 563 ? 20.924 -0.791 17.207 1.00 31.27 563 SER A N 1
ATOM 4346 C CA . SER A 1 563 ? 20.948 -1.889 16.242 1.00 31.27 563 SER A CA 1
ATOM 4347 C C . SER A 1 563 ? 19.523 -2.394 16.013 1.00 31.27 563 SER A C 1
ATOM 4349 O O . SER A 1 563 ? 18.769 -2.572 16.969 1.00 31.27 563 SER A O 1
ATOM 4351 N N . GLY A 1 564 ? 19.155 -2.615 14.750 1.00 30.22 564 GLY A N 1
ATOM 4352 C CA . GLY A 1 564 ? 17.844 -3.131 14.366 1.00 30.22 564 GLY A CA 1
ATOM 4353 C C . GLY A 1 564 ? 17.595 -4.527 14.934 1.00 30.22 564 GLY A C 1
ATOM 4354 O O . GLY A 1 564 ? 18.329 -5.468 14.640 1.00 30.22 564 GLY A O 1
ATOM 4355 N N . THR A 1 565 ? 16.545 -4.656 15.738 1.00 31.77 565 THR A N 1
ATOM 4356 C CA . THR A 1 565 ? 16.008 -5.930 16.212 1.00 31.77 565 THR A CA 1
ATOM 4357 C C . THR A 1 565 ? 14.959 -6.441 15.228 1.00 31.77 565 THR A C 1
ATOM 4359 O O . THR A 1 565 ? 13.855 -5.912 15.121 1.00 31.77 565 THR A O 1
ATOM 4362 N N . THR A 1 566 ? 15.306 -7.499 14.500 1.00 32.06 566 THR A N 1
ATOM 4363 C CA . THR A 1 566 ? 14.358 -8.362 13.794 1.00 32.06 566 THR A CA 1
ATOM 4364 C C . THR A 1 566 ? 13.605 -9.214 14.819 1.00 32.06 566 THR A C 1
ATOM 4366 O O . THR A 1 566 ? 14.204 -9.966 15.585 1.00 32.06 566 THR A O 1
ATOM 4369 N N . VAL A 1 567 ? 12.276 -9.090 14.864 1.00 34.69 567 VAL A N 1
ATOM 4370 C CA . VAL A 1 567 ? 11.410 -9.939 15.695 1.00 34.69 567 VAL A CA 1
ATOM 4371 C C . VAL A 1 567 ? 11.082 -11.204 14.902 1.00 34.69 567 VAL A C 1
ATOM 4373 O O . VAL A 1 567 ? 10.250 -11.179 14.000 1.00 34.69 567 VAL A O 1
ATOM 4376 N N . GLY A 1 568 ? 11.766 -12.305 15.218 1.00 33.66 568 GLY A N 1
ATOM 4377 C CA . GLY A 1 568 ? 11.405 -13.644 14.754 1.00 33.66 568 GLY A CA 1
ATOM 4378 C C . GLY A 1 568 ? 10.316 -14.238 15.647 1.00 33.66 568 GLY A C 1
ATOM 4379 O O . GLY A 1 568 ? 10.461 -14.270 16.868 1.00 33.66 568 GLY A O 1
ATOM 4380 N N . VAL A 1 569 ? 9.218 -14.697 15.050 1.00 39.69 569 VAL A N 1
ATOM 4381 C CA . VAL A 1 569 ? 8.164 -15.439 15.753 1.00 39.69 569 VAL A CA 1
ATOM 4382 C C . VAL A 1 569 ? 8.569 -16.916 15.790 1.00 39.69 569 VAL A C 1
ATOM 4384 O O . VAL A 1 569 ? 8.691 -17.527 14.736 1.00 39.69 569 VAL A O 1
ATOM 4387 N N . ASP A 1 570 ? 8.780 -17.469 16.993 1.00 44.31 570 ASP A N 1
ATOM 4388 C CA . ASP A 1 570 ? 8.979 -18.905 17.274 1.00 44.31 570 ASP A CA 1
ATOM 4389 C C . ASP A 1 570 ? 7.601 -19.580 17.448 1.00 44.31 570 ASP A C 1
ATOM 4391 O O . ASP A 1 570 ? 6.990 -19.450 18.516 1.00 44.31 570 ASP A O 1
ATOM 4395 N N . PRO A 1 571 ? 7.068 -20.299 16.439 1.00 46.81 571 PRO A N 1
ATOM 4396 C CA . PRO A 1 571 ? 5.749 -20.916 16.534 1.00 46.81 571 PRO A CA 1
ATOM 4397 C C . PRO A 1 571 ? 5.747 -22.203 17.378 1.00 46.81 571 PRO A C 1
ATOM 4399 O O . PRO A 1 571 ? 4.680 -22.769 17.610 1.00 46.81 571 PRO A O 1
ATOM 4402 N N . SER A 1 572 ? 6.907 -22.671 17.857 1.00 54.69 572 SER A N 1
ATOM 4403 C CA . SER A 1 572 ? 7.046 -23.925 18.610 1.00 54.69 572 SER A CA 1
ATOM 4404 C C . SER A 1 572 ? 7.212 -23.737 20.125 1.00 54.69 572 SER A C 1
ATOM 4406 O O . SER A 1 572 ? 7.128 -24.713 20.872 1.00 54.69 572 SER A O 1
ATOM 4408 N N . LYS A 1 573 ? 7.405 -22.492 20.596 1.00 50.53 573 LYS A N 1
ATOM 4409 C CA . LYS A 1 573 ? 7.628 -22.127 22.013 1.00 50.53 573 LYS A CA 1
ATOM 4410 C C . LYS A 1 573 ? 8.740 -22.939 22.700 1.00 50.53 573 LYS A C 1
ATOM 4412 O O . LYS A 1 573 ? 8.677 -23.157 23.911 1.00 50.53 573 LYS A O 1
ATOM 4417 N N . ASN A 1 574 ? 9.750 -23.396 21.961 1.00 69.69 574 ASN A N 1
ATOM 4418 C CA . ASN A 1 574 ? 10.870 -24.149 22.532 1.00 69.69 574 ASN A CA 1
ATOM 4419 C C . ASN A 1 574 ? 12.151 -23.305 22.685 1.00 69.69 574 ASN A C 1
ATOM 4421 O O . ASN A 1 574 ? 13.133 -23.793 23.249 1.00 69.69 574 ASN A O 1
ATOM 4425 N N . GLY A 1 575 ? 12.140 -22.040 22.247 1.00 57.53 575 GLY A N 1
ATOM 4426 C CA . GLY A 1 575 ? 13.230 -21.097 22.482 1.00 57.53 575 GLY A CA 1
ATOM 4427 C C . GLY A 1 575 ? 14.502 -21.376 21.676 1.00 57.53 575 GLY A C 1
ATOM 4428 O O . GLY A 1 575 ? 15.574 -20.921 22.078 1.00 57.53 575 GLY A O 1
ATOM 4429 N N . LYS A 1 576 ? 14.419 -22.108 20.555 1.00 50.25 576 LYS A N 1
ATOM 4430 C CA . LYS A 1 576 ? 15.532 -22.289 19.609 1.00 50.25 576 LYS A CA 1
ATOM 4431 C C . LYS A 1 576 ? 15.092 -21.958 18.183 1.00 50.25 576 LYS A C 1
ATOM 4433 O O . LYS A 1 576 ? 14.130 -22.518 17.677 1.00 50.25 576 LYS A O 1
ATOM 4438 N N . GLY A 1 577 ? 15.810 -21.033 17.543 1.00 37.69 577 GLY A N 1
ATOM 4439 C CA . GLY A 1 577 ? 15.637 -20.726 16.126 1.00 37.69 577 GLY A CA 1
ATOM 4440 C C . GLY A 1 577 ? 16.296 -21.800 15.269 1.00 37.69 577 GLY A C 1
ATOM 4441 O O . GLY A 1 577 ? 17.516 -21.801 15.128 1.00 37.69 577 GLY A O 1
ATOM 4442 N N . ASP A 1 578 ? 15.486 -22.687 14.702 1.00 41.94 578 ASP A N 1
ATOM 4443 C CA . ASP A 1 578 ? 15.916 -23.671 13.713 1.00 41.94 578 ASP A CA 1
ATOM 4444 C C . ASP A 1 578 ? 15.450 -23.210 12.321 1.00 41.94 578 ASP A C 1
ATOM 4446 O O . ASP A 1 578 ? 14.290 -22.838 12.171 1.00 41.94 578 ASP A O 1
ATOM 4450 N N . PHE A 1 579 ? 16.376 -23.209 11.349 1.00 34.03 579 PHE A N 1
ATOM 4451 C CA . PHE A 1 579 ? 16.240 -23.295 9.876 1.00 34.03 579 PHE A CA 1
ATOM 4452 C C . PHE A 1 579 ? 17.197 -22.348 9.118 1.00 34.03 579 PHE A C 1
ATOM 4454 O O . PHE A 1 579 ? 16.893 -21.196 8.828 1.00 34.03 579 PHE A O 1
ATOM 4461 N N . LEU A 1 580 ? 18.352 -22.900 8.726 1.00 31.34 580 LEU A N 1
ATOM 4462 C CA . LEU A 1 580 ? 19.106 -22.527 7.525 1.00 31.34 580 LEU A CA 1
ATOM 4463 C C . LEU A 1 580 ? 18.981 -23.713 6.563 1.00 31.34 580 LEU A C 1
ATOM 4465 O O . LEU A 1 580 ? 19.488 -24.792 6.863 1.00 31.34 580 LEU A O 1
ATOM 4469 N N . VAL A 1 581 ? 18.299 -23.530 5.431 1.00 31.09 581 VAL A N 1
ATOM 4470 C CA . VAL A 1 581 ? 18.302 -24.500 4.327 1.00 31.09 581 VAL A CA 1
ATOM 4471 C C . VAL A 1 581 ? 19.003 -23.850 3.149 1.00 31.09 581 VAL A C 1
ATOM 4473 O O . VAL A 1 581 ? 18.462 -22.976 2.480 1.00 31.09 581 VAL A O 1
ATOM 4476 N N . SER A 1 582 ? 20.242 -24.281 2.933 1.00 33.66 582 SER A N 1
ATOM 4477 C CA . SER A 1 582 ? 20.953 -24.148 1.668 1.00 33.66 582 SER A CA 1
ATOM 4478 C C . SER A 1 582 ? 20.585 -25.356 0.810 1.00 33.66 582 SER A C 1
ATOM 4480 O O . SER A 1 582 ? 20.864 -26.488 1.200 1.00 33.66 582 SER A O 1
ATOM 4482 N N . GLY A 1 583 ? 19.936 -25.117 -0.327 1.00 27.94 583 GLY A N 1
ATOM 4483 C CA . GLY A 1 583 ? 19.658 -26.130 -1.339 1.00 27.94 583 GLY A CA 1
ATOM 4484 C C . GLY A 1 583 ? 20.414 -25.800 -2.618 1.00 27.94 583 GLY A C 1
ATOM 4485 O O . GLY A 1 583 ? 19.955 -24.975 -3.400 1.00 27.94 583 GLY A O 1
ATOM 4486 N N . SER A 1 584 ? 21.557 -26.453 -2.812 1.00 30.84 584 SER A N 1
ATOM 4487 C CA . SER A 1 584 ? 22.303 -26.497 -4.071 1.00 30.84 584 SER A CA 1
ATOM 4488 C C . SER A 1 584 ? 22.334 -27.945 -4.565 1.00 30.84 584 SER A C 1
ATOM 4490 O O . SER A 1 584 ? 22.501 -28.854 -3.756 1.00 30.84 584 SER A O 1
ATOM 4492 N N . GLU A 1 585 ? 22.261 -28.106 -5.888 1.00 31.59 585 GLU A N 1
ATOM 4493 C CA . GLU A 1 585 ? 22.689 -29.271 -6.683 1.00 31.59 585 GLU A CA 1
ATOM 4494 C C . GLU A 1 585 ? 21.807 -30.535 -6.689 1.00 31.59 585 GLU A C 1
ATOM 4496 O O . GLU A 1 585 ? 21.929 -31.412 -5.840 1.00 31.59 585 GLU A O 1
ATOM 4501 N N . LEU A 1 586 ? 21.019 -30.691 -7.764 1.00 32.78 586 LEU A N 1
ATOM 4502 C CA . LEU A 1 586 ? 20.884 -31.962 -8.496 1.00 32.78 586 LEU A CA 1
ATOM 4503 C C . LEU A 1 586 ? 20.166 -31.726 -9.838 1.00 32.78 586 LEU A C 1
ATOM 4505 O O . LEU A 1 586 ? 19.005 -31.325 -9.811 1.00 32.78 586 LEU A O 1
ATOM 4509 N N . SER A 1 587 ? 20.820 -31.980 -10.983 1.00 33.09 587 SER A N 1
ATOM 4510 C CA . SER A 1 587 ? 20.230 -32.554 -12.221 1.00 33.09 587 SER A CA 1
ATOM 4511 C C . SER A 1 587 ? 21.233 -32.542 -13.388 1.00 33.09 587 SER A C 1
ATOM 4513 O O . SER A 1 587 ? 21.219 -31.633 -14.209 1.00 33.09 587 SER A O 1
ATOM 4515 N N . ASP A 1 588 ? 22.045 -33.595 -13.493 1.00 32.62 588 ASP A N 1
ATOM 4516 C CA . ASP A 1 588 ? 22.648 -34.052 -14.752 1.00 32.62 588 ASP A CA 1
ATOM 4517 C C . ASP A 1 588 ? 22.069 -35.437 -15.041 1.00 32.62 588 ASP A C 1
ATOM 4519 O O . ASP A 1 588 ? 22.342 -36.349 -14.270 1.00 32.62 588 ASP A O 1
ATOM 4523 N N . LEU A 1 589 ? 21.268 -35.590 -16.102 1.00 33.12 589 LEU A N 1
ATOM 4524 C CA . LEU A 1 589 ? 21.029 -36.841 -16.845 1.00 33.12 589 LEU A CA 1
ATOM 4525 C C . LEU A 1 589 ? 20.249 -36.505 -18.140 1.00 33.12 589 LEU A C 1
ATOM 4527 O O . LEU A 1 589 ? 19.049 -36.233 -18.110 1.00 33.12 589 LEU A O 1
ATOM 4531 N N . GLU A 1 590 ? 20.935 -36.532 -19.287 1.00 37.25 590 GLU A N 1
ATOM 4532 C CA . GLU A 1 590 ? 20.326 -36.520 -20.628 1.00 37.25 590 GLU A CA 1
ATOM 4533 C C . GLU A 1 590 ? 19.605 -37.851 -20.933 1.00 37.25 590 GLU A C 1
ATOM 4535 O O . GLU A 1 590 ? 20.164 -38.919 -20.665 1.00 37.25 590 GLU A O 1
ATOM 4540 N N . PRO A 1 591 ? 18.437 -37.834 -21.607 1.00 41.72 591 PRO A N 1
ATOM 4541 C CA . PRO A 1 591 ? 17.941 -38.988 -22.349 1.00 41.72 591 PRO A CA 1
ATOM 4542 C C . PRO A 1 591 ? 18.113 -38.821 -23.879 1.00 41.72 591 PRO A C 1
ATOM 4544 O O . PRO A 1 591 ? 18.123 -37.703 -24.402 1.00 41.72 591 PRO A O 1
ATOM 4547 N N . PRO A 1 592 ? 18.235 -39.934 -24.630 1.00 35.78 592 PRO A N 1
ATOM 4548 C CA . PRO A 1 592 ? 18.623 -39.924 -26.037 1.00 35.78 592 PRO A CA 1
ATOM 4549 C C . PRO A 1 592 ? 17.514 -39.415 -26.966 1.00 35.78 592 PRO A C 1
ATOM 4551 O O . PRO A 1 592 ? 16.329 -39.710 -26.801 1.00 35.78 592 PRO A O 1
ATOM 4554 N N . ARG A 1 593 ? 17.933 -38.699 -28.015 1.00 32.88 593 ARG A N 1
ATOM 4555 C CA . ARG A 1 593 ? 17.079 -38.233 -29.113 1.00 32.88 593 ARG A CA 1
ATOM 4556 C C . ARG A 1 593 ? 16.541 -39.418 -29.921 1.00 32.88 593 ARG A C 1
ATOM 4558 O O . ARG A 1 593 ? 17.286 -40.044 -30.671 1.00 32.88 593 ARG A O 1
ATOM 4565 N N . VAL A 1 594 ? 15.235 -39.661 -29.829 1.00 31.67 594 VAL A N 1
ATOM 4566 C CA . VAL A 1 594 ? 14.481 -40.486 -30.783 1.00 31.67 594 VAL A CA 1
ATOM 4567 C C . VAL A 1 594 ? 13.602 -39.561 -31.620 1.00 31.67 594 VAL A C 1
ATOM 4569 O O . VAL A 1 594 ? 12.736 -38.862 -31.098 1.00 31.67 594 VAL A O 1
ATOM 4572 N N . ILE A 1 595 ? 13.858 -39.534 -32.927 1.00 39.03 595 ILE A N 1
ATOM 4573 C CA . ILE A 1 595 ? 13.073 -38.788 -33.912 1.00 39.03 595 ILE A CA 1
ATOM 4574 C C . ILE A 1 595 ? 11.809 -39.599 -34.204 1.00 39.03 595 ILE A C 1
ATOM 4576 O O . ILE A 1 595 ? 11.886 -40.649 -34.837 1.00 39.03 595 ILE A O 1
ATOM 4580 N N . TYR A 1 596 ? 10.654 -39.098 -33.767 1.00 31.02 596 TYR A N 1
ATOM 4581 C CA . TYR A 1 596 ? 9.353 -39.546 -34.254 1.00 31.02 596 TYR A CA 1
ATOM 4582 C C . TYR A 1 596 ? 8.684 -38.414 -35.033 1.00 31.02 596 TYR A C 1
ATOM 4584 O O . TYR A 1 596 ? 8.357 -37.362 -34.486 1.00 31.02 596 TYR A O 1
ATOM 4592 N N . SER A 1 597 ? 8.478 -38.646 -36.325 1.00 44.78 597 SER A N 1
ATOM 4593 C CA . SER A 1 597 ? 7.577 -37.883 -37.177 1.00 44.78 597 SER A CA 1
ATOM 4594 C C . SER A 1 597 ? 6.151 -38.415 -37.003 1.00 44.78 597 SER A C 1
ATOM 4596 O O . SER A 1 597 ? 5.884 -39.582 -37.283 1.00 44.78 597 SER A O 1
ATOM 4598 N N . TYR A 1 598 ? 5.222 -37.554 -36.580 1.00 34.34 598 TYR A N 1
ATOM 4599 C CA . TYR A 1 598 ? 3.784 -37.836 -36.613 1.00 34.34 598 TYR A CA 1
ATOM 4600 C C . TYR A 1 598 ? 3.033 -36.730 -37.371 1.00 34.34 598 TYR A C 1
ATOM 4602 O O . TYR A 1 598 ? 3.407 -35.559 -37.269 1.00 34.34 598 TYR A O 1
ATOM 4610 N N . PRO A 1 599 ? 1.991 -37.083 -38.146 1.00 39.72 599 PRO A N 1
ATOM 4611 C CA . PRO A 1 599 ? 1.214 -36.139 -38.937 1.00 39.72 599 PRO A CA 1
ATOM 4612 C C . PRO A 1 599 ? 0.253 -35.317 -38.066 1.00 39.72 599 PRO A C 1
ATOM 4614 O O . PRO A 1 599 ? -0.370 -35.825 -37.135 1.00 39.72 599 PRO A O 1
ATOM 4617 N N . VAL A 1 600 ? 0.110 -34.039 -38.416 1.00 35.12 600 VAL A N 1
ATOM 4618 C CA . VAL A 1 600 ? -0.828 -33.089 -37.810 1.00 35.12 600 VAL A CA 1
ATOM 4619 C C . VAL A 1 600 ? -2.264 -33.489 -38.167 1.00 35.12 600 VAL A C 1
ATOM 4621 O O . VAL A 1 600 ? -2.696 -33.324 -39.304 1.00 35.12 600 VAL A O 1
ATOM 4624 N N . MET A 1 601 ? -3.009 -33.993 -37.183 1.00 38.06 601 MET A N 1
ATOM 4625 C CA . MET A 1 601 ? -4.474 -34.037 -37.191 1.00 38.06 601 MET A CA 1
ATOM 4626 C C . MET A 1 601 ? -4.967 -32.922 -36.266 1.00 38.06 601 MET A C 1
ATOM 4628 O O . MET A 1 601 ? -4.669 -32.926 -35.072 1.00 38.06 601 MET A O 1
ATOM 4632 N N . ALA A 1 602 ? -5.689 -31.949 -36.819 1.00 42.72 602 ALA A N 1
ATOM 4633 C CA . ALA A 1 602 ? -6.285 -30.851 -36.069 1.00 42.72 602 ALA A CA 1
ATOM 4634 C C . ALA A 1 602 ? -7.380 -31.384 -35.129 1.00 42.72 602 ALA A C 1
ATOM 4636 O O . ALA A 1 602 ? -8.484 -31.706 -35.564 1.00 42.72 602 ALA A O 1
ATOM 4637 N N . GLN A 1 603 ? -7.069 -31.489 -33.837 1.00 40.16 603 GLN A N 1
ATOM 4638 C CA . GLN A 1 603 ? -8.062 -31.695 -32.786 1.00 40.16 603 GLN A CA 1
ATOM 4639 C C . GLN A 1 603 ? -8.620 -30.330 -32.375 1.00 40.16 603 GLN A C 1
ATOM 4641 O O . GLN A 1 603 ? -7.874 -29.437 -31.975 1.00 40.16 603 GLN A O 1
ATOM 4646 N N . SER A 1 604 ? -9.936 -30.157 -32.498 1.00 42.31 604 SER A N 1
ATOM 4647 C CA . SER A 1 604 ? -10.659 -29.004 -31.967 1.00 42.31 604 SER A CA 1
ATOM 4648 C C . SER A 1 604 ? -10.498 -28.961 -30.447 1.00 42.31 604 SER A C 1
ATOM 4650 O O . SER A 1 604 ? -11.001 -29.845 -29.750 1.00 42.31 604 SER A O 1
ATOM 4652 N N . LEU A 1 605 ? -9.788 -27.952 -29.940 1.00 40.56 605 LEU A N 1
ATOM 4653 C CA . LEU A 1 605 ? -9.668 -27.689 -28.507 1.00 40.56 605 LEU A CA 1
ATOM 4654 C C . LEU A 1 605 ? -11.072 -27.504 -27.900 1.00 40.56 605 LEU A C 1
ATOM 4656 O O . LEU A 1 605 ? -11.876 -26.762 -28.474 1.00 40.56 605 LEU A O 1
ATOM 4660 N N . PRO A 1 606 ? -11.395 -28.157 -26.768 1.00 50.53 606 PRO A N 1
ATOM 4661 C CA . PRO A 1 606 ? -12.645 -27.904 -26.067 1.00 50.53 606 PRO A CA 1
ATOM 4662 C C . PRO A 1 606 ? -12.668 -26.435 -25.640 1.00 50.53 606 PRO A C 1
ATOM 4664 O O . PRO A 1 606 ? -11.724 -25.953 -25.013 1.00 50.53 606 PRO A O 1
ATOM 4667 N N . ALA A 1 607 ? -13.728 -25.715 -26.013 1.00 50.47 607 ALA A N 1
ATOM 4668 C CA . ALA A 1 607 ? -13.943 -24.345 -25.572 1.00 50.47 607 ALA A CA 1
ATOM 4669 C C . ALA A 1 607 ? -13.890 -24.315 -24.038 1.00 50.47 607 ALA A C 1
ATOM 4671 O O . ALA A 1 607 ? -14.702 -24.966 -23.378 1.00 50.47 607 ALA A O 1
ATOM 4672 N N . GLN A 1 608 ? -12.903 -23.612 -23.477 1.00 69.88 608 GLN A N 1
ATOM 4673 C CA . GLN A 1 608 ? -12.830 -23.381 -22.040 1.00 69.88 608 GLN A CA 1
ATOM 4674 C C . GLN A 1 608 ? -14.115 -22.669 -21.619 1.00 69.88 608 GLN A C 1
ATOM 4676 O O . GLN A 1 608 ? -14.424 -21.587 -22.121 1.00 69.88 608 GLN A O 1
ATOM 4681 N N . ALA A 1 609 ? -14.893 -23.310 -20.747 1.00 81.62 609 ALA A N 1
ATOM 4682 C CA . ALA A 1 609 ? -16.058 -22.684 -20.148 1.00 81.62 609 ALA A CA 1
ATOM 4683 C C . ALA A 1 609 ? -15.590 -21.436 -19.391 1.00 81.62 609 ALA A C 1
ATOM 4685 O O . ALA A 1 609 ? -14.634 -21.510 -18.617 1.00 81.62 609 ALA A O 1
ATOM 4686 N N . ALA A 1 610 ? -16.233 -20.297 -19.652 1.00 90.06 610 ALA A N 1
ATOM 4687 C CA . ALA A 1 610 ? -15.943 -19.074 -18.922 1.00 90.06 610 ALA A CA 1
ATOM 4688 C C . ALA A 1 610 ? -16.169 -19.314 -17.414 1.00 90.06 610 ALA A C 1
ATOM 4690 O O . ALA A 1 610 ? -17.118 -20.023 -17.062 1.00 90.06 610 ALA A O 1
ATOM 4691 N N . PRO A 1 611 ? -15.311 -18.775 -16.534 1.00 91.75 611 PRO A N 1
ATOM 4692 C CA . PRO A 1 611 ? -15.482 -18.877 -15.086 1.00 91.75 611 PRO A CA 1
ATOM 4693 C C . PRO A 1 611 ? -16.859 -18.350 -14.663 1.00 91.75 611 PRO A C 1
ATOM 4695 O O . PRO A 1 611 ? -17.317 -17.317 -15.149 1.00 91.75 611 PRO A O 1
ATOM 4698 N N . THR A 1 612 ? -17.536 -19.085 -13.780 1.00 96.25 612 THR A N 1
ATOM 4699 C CA . THR A 1 612 ? -18.875 -18.742 -13.283 1.00 96.25 612 THR A CA 1
ATOM 4700 C C . THR A 1 612 ? -18.886 -18.650 -11.763 1.00 96.25 612 THR A C 1
ATOM 4702 O O . THR A 1 612 ? -18.423 -19.582 -11.104 1.00 96.25 612 THR A O 1
ATOM 4705 N N . ALA A 1 613 ? -19.498 -17.604 -11.214 1.00 96.38 613 ALA A N 1
ATOM 4706 C CA . ALA A 1 613 ? -19.763 -17.451 -9.785 1.00 96.38 613 ALA A CA 1
ATOM 4707 C C . ALA A 1 613 ? -21.254 -17.648 -9.468 1.00 96.38 613 ALA A C 1
ATOM 4709 O O . ALA A 1 613 ? -22.108 -17.581 -10.354 1.00 96.38 613 ALA A O 1
ATOM 4710 N N . THR A 1 614 ? -21.583 -17.923 -8.201 1.00 96.12 614 THR A N 1
ATOM 4711 C CA . THR A 1 614 ? -22.968 -17.981 -7.702 1.00 96.12 614 THR A CA 1
ATOM 4712 C C . THR A 1 614 ? -23.071 -17.262 -6.363 1.00 96.12 614 THR A C 1
ATOM 4714 O O . THR A 1 614 ? -22.376 -17.634 -5.422 1.00 96.12 614 THR A O 1
ATOM 4717 N N . VAL A 1 615 ? -23.958 -16.271 -6.268 1.00 96.75 615 VAL A N 1
ATOM 4718 C CA . VAL A 1 615 ? -24.183 -15.465 -5.056 1.00 96.75 615 VAL A CA 1
ATOM 4719 C C . VAL A 1 615 ? -25.611 -15.648 -4.555 1.00 96.75 615 VAL A C 1
ATOM 4721 O O . VAL A 1 615 ? -26.558 -15.642 -5.341 1.00 96.75 615 VAL A O 1
ATOM 4724 N N . GLY A 1 616 ? -25.762 -15.804 -3.238 1.00 96.44 616 GLY A N 1
ATOM 4725 C CA . GLY A 1 616 ? -27.051 -15.777 -2.551 1.00 96.44 616 GLY A CA 1
ATOM 4726 C C . GLY A 1 616 ? -27.415 -14.367 -2.091 1.00 96.44 616 GLY A C 1
ATOM 4727 O O . GLY A 1 616 ? -26.631 -13.730 -1.395 1.00 96.44 616 GLY A O 1
ATOM 4728 N N . LEU A 1 617 ? -28.598 -13.893 -2.470 1.00 94.81 617 LEU A N 1
ATOM 4729 C CA . LEU A 1 617 ? -29.168 -12.612 -2.063 1.00 94.81 617 LEU A CA 1
ATOM 4730 C C . LEU A 1 617 ? -30.206 -12.853 -0.964 1.00 94.81 617 LEU A C 1
ATOM 4732 O O . LEU A 1 617 ? -31.226 -13.496 -1.209 1.00 94.81 617 LEU A O 1
ATOM 4736 N N . ASP A 1 618 ? -29.927 -12.348 0.235 1.00 96.25 618 ASP A N 1
ATOM 4737 C CA . ASP A 1 618 ? -30.869 -12.264 1.355 1.00 96.25 618 ASP A CA 1
ATOM 4738 C C . ASP A 1 618 ? -31.642 -10.941 1.232 1.00 96.25 618 ASP A C 1
ATOM 4740 O O . ASP A 1 618 ? -31.136 -9.861 1.554 1.00 96.25 618 ASP A O 1
ATOM 4744 N N . LEU A 1 619 ? -32.836 -11.018 0.649 1.00 93.00 619 LEU A N 1
ATOM 4745 C CA . LEU A 1 619 ? -33.685 -9.863 0.366 1.00 93.00 619 LEU A CA 1
ATOM 4746 C C . LEU A 1 619 ? -34.475 -9.437 1.608 1.00 93.00 619 LEU A C 1
ATOM 4748 O O . LEU A 1 619 ? -34.858 -8.269 1.711 1.00 93.00 619 LEU A O 1
ATOM 4752 N N . ASN A 1 620 ? -34.714 -10.360 2.543 1.00 93.88 620 ASN A N 1
ATOM 4753 C CA . ASN A 1 620 ? -35.543 -10.140 3.727 1.00 93.88 620 ASN A CA 1
ATOM 4754 C C . ASN A 1 620 ? -34.734 -9.876 5.025 1.00 93.88 620 ASN A C 1
ATOM 4756 O O . ASN A 1 620 ? -35.310 -9.438 6.023 1.00 93.88 620 ASN A O 1
ATOM 4760 N N . ARG A 1 621 ? -33.405 -10.044 4.981 1.00 89.00 621 ARG A N 1
ATOM 4761 C CA . ARG A 1 621 ? -32.434 -9.872 6.078 1.00 89.00 621 ARG A CA 1
ATOM 4762 C C . ARG A 1 621 ? -32.591 -10.862 7.237 1.00 89.00 621 ARG A C 1
ATOM 4764 O O . ARG A 1 621 ? -32.295 -10.511 8.382 1.00 89.00 621 ARG A O 1
ATOM 4771 N N . ASP A 1 622 ? -33.044 -12.083 6.974 1.00 95.31 622 ASP A N 1
ATOM 4772 C CA . ASP A 1 622 ? -33.170 -13.148 7.978 1.00 95.31 622 ASP A CA 1
ATOM 4773 C C . ASP A 1 622 ? -31.892 -13.998 8.148 1.00 95.31 622 ASP A C 1
ATOM 4775 O O . ASP A 1 622 ? -31.839 -14.892 9.001 1.00 95.31 622 ASP A O 1
ATOM 4779 N N . GLY A 1 623 ? -30.842 -13.707 7.372 1.00 91.56 623 GLY A N 1
ATOM 4780 C CA . GLY A 1 623 ? -29.580 -14.439 7.363 1.00 91.56 623 GLY A CA 1
ATOM 4781 C C . GLY A 1 623 ? -29.578 -15.668 6.448 1.00 91.56 623 GLY A C 1
ATOM 4782 O O . GLY A 1 623 ? -28.641 -16.470 6.520 1.00 91.56 623 GLY A O 1
ATOM 4783 N N . ARG A 1 624 ? -30.598 -15.852 5.600 1.00 90.81 624 ARG A N 1
ATOM 4784 C CA . ARG A 1 624 ? -30.696 -16.919 4.596 1.00 90.81 624 ARG A CA 1
ATOM 4785 C C . ARG A 1 624 ? -30.873 -16.308 3.205 1.00 90.81 624 ARG A C 1
ATOM 4787 O O . ARG A 1 624 ? -31.571 -15.329 3.015 1.00 90.81 624 ARG A O 1
ATOM 4794 N N . ALA A 1 625 ? -30.232 -16.901 2.199 1.00 94.88 625 ALA A N 1
ATOM 4795 C CA . ALA A 1 625 ? -30.389 -16.434 0.825 1.00 94.88 625 ALA A CA 1
ATOM 4796 C C . ALA A 1 625 ? -31.790 -16.778 0.289 1.00 94.88 625 ALA A C 1
ATOM 4798 O O . ALA A 1 625 ? -32.145 -17.955 0.209 1.00 94.88 625 ALA A O 1
ATOM 4799 N N . ASP A 1 626 ? -32.543 -15.762 -0.131 1.00 95.44 626 ASP A N 1
ATOM 4800 C CA . ASP A 1 626 ? -33.843 -15.908 -0.793 1.00 95.44 626 ASP A CA 1
ATOM 4801 C C . ASP A 1 626 ? -33.678 -16.282 -2.277 1.00 95.44 626 ASP A C 1
ATOM 4803 O O . ASP A 1 626 ? -34.474 -17.040 -2.835 1.00 95.44 626 ASP A O 1
ATOM 4807 N N . VAL A 1 627 ? -32.637 -15.751 -2.934 1.00 95.44 627 VAL A N 1
ATOM 4808 C CA . VAL A 1 627 ? -32.386 -15.929 -4.375 1.00 95.44 627 VAL A CA 1
ATOM 4809 C C . VAL A 1 627 ? -30.925 -16.277 -4.628 1.00 95.44 627 VAL A C 1
ATOM 4811 O O . VAL A 1 627 ? -30.032 -15.634 -4.090 1.00 95.44 627 VAL A O 1
ATOM 4814 N N . LEU A 1 628 ? -30.669 -17.264 -5.490 1.00 95.62 628 LEU A N 1
ATOM 4815 C CA . LEU A 1 628 ? -29.331 -17.566 -6.003 1.00 95.62 628 LEU A CA 1
ATOM 4816 C C . LEU A 1 628 ? -29.189 -17.009 -7.421 1.00 95.62 628 LEU A C 1
ATOM 4818 O O . LEU A 1 628 ? -30.015 -17.291 -8.291 1.00 95.62 628 LEU A O 1
ATOM 4822 N N . VAL A 1 629 ? -28.129 -16.242 -7.655 1.00 95.81 629 VAL A N 1
ATOM 4823 C CA . VAL A 1 629 ? -27.779 -15.692 -8.966 1.00 95.81 629 VAL A CA 1
ATOM 4824 C C . VAL A 1 629 ? -26.463 -16.312 -9.403 1.00 95.81 629 VAL A C 1
ATOM 4826 O O . VAL A 1 629 ? -25.451 -16.125 -8.733 1.00 95.81 629 VAL A O 1
ATOM 4829 N N . SER A 1 630 ? -26.479 -17.039 -10.520 1.00 95.88 630 SER A N 1
ATOM 4830 C CA . SER A 1 630 ? -25.280 -17.604 -11.145 1.00 95.88 630 SER A CA 1
ATOM 4831 C C . SER A 1 630 ? -24.992 -16.896 -12.464 1.00 95.88 630 SER A C 1
ATOM 4833 O O . SER A 1 630 ? -25.901 -16.702 -13.274 1.00 95.88 630 SER A O 1
ATOM 4835 N N . GLY A 1 631 ? -23.735 -16.539 -12.708 1.00 95.62 631 GLY A N 1
ATOM 4836 C CA . GLY A 1 631 ? -23.324 -15.868 -13.939 1.00 95.62 631 GLY A CA 1
ATOM 4837 C C . GLY A 1 631 ? -21.816 -15.904 -14.143 1.00 95.62 631 GLY A C 1
ATOM 4838 O O . GLY A 1 631 ? -21.088 -16.424 -13.300 1.00 95.62 631 GLY A O 1
ATOM 4839 N N . VAL A 1 632 ? -21.369 -15.393 -15.291 1.00 95.06 632 VAL A N 1
ATOM 4840 C CA . VAL A 1 632 ? -19.940 -15.253 -15.599 1.00 95.06 632 VAL A CA 1
ATOM 4841 C C . VAL A 1 632 ? -19.319 -14.259 -14.616 1.00 95.06 632 VAL A C 1
ATOM 4843 O O . VAL A 1 632 ? -19.947 -13.254 -14.292 1.00 95.06 632 VAL A O 1
ATOM 4846 N N . ASP A 1 633 ? -18.133 -14.591 -14.122 1.00 96.25 633 ASP A N 1
ATOM 4847 C CA . ASP A 1 633 ? -17.322 -13.772 -13.220 1.00 96.25 633 ASP A CA 1
ATOM 4848 C C . ASP A 1 633 ? -15.955 -13.597 -13.885 1.00 96.25 633 ASP A C 1
ATOM 4850 O O . ASP A 1 633 ? -15.083 -14.468 -13.800 1.00 96.25 633 ASP A O 1
ATOM 4854 N N . LEU A 1 634 ? -15.818 -12.529 -14.676 1.00 93.38 634 LEU A N 1
ATOM 4855 C CA . LEU A 1 634 ? -14.618 -12.303 -15.483 1.00 93.38 634 LEU A CA 1
ATOM 4856 C C . LEU A 1 634 ? -13.439 -11.782 -14.654 1.00 93.38 634 LEU A C 1
ATOM 4858 O O . LEU A 1 634 ? -12.293 -11.925 -15.091 1.00 93.38 634 LEU A O 1
ATOM 4862 N N . ASN A 1 635 ? -13.696 -11.168 -13.495 1.00 93.19 635 ASN A N 1
ATOM 4863 C CA . ASN A 1 635 ? -12.662 -10.611 -12.619 1.00 93.19 635 ASN A CA 1
ATOM 4864 C C . ASN A 1 635 ? -12.279 -11.538 -11.447 1.00 93.19 635 ASN A C 1
ATOM 4866 O O . ASN A 1 635 ? -11.312 -11.233 -10.747 1.00 93.19 635 ASN A O 1
ATOM 4870 N N . TYR A 1 636 ? -12.937 -12.695 -11.318 1.00 94.12 636 TYR A N 1
ATOM 4871 C CA . TYR A 1 636 ? -12.680 -13.748 -10.331 1.00 94.12 636 TYR A CA 1
ATOM 4872 C C . TYR A 1 636 ? -12.846 -13.292 -8.880 1.00 94.12 636 TYR A C 1
ATOM 4874 O O . TYR A 1 636 ? -12.145 -13.787 -7.991 1.00 94.12 636 TYR A O 1
ATOM 4882 N N . ASP A 1 637 ? -13.744 -12.347 -8.617 1.00 95.06 637 ASP A N 1
ATOM 4883 C CA . ASP A 1 637 ? -13.976 -11.861 -7.256 1.00 95.06 637 ASP A CA 1
ATOM 4884 C C . ASP A 1 637 ? -15.121 -12.575 -6.521 1.00 95.06 637 ASP A C 1
ATOM 4886 O O . ASP A 1 637 ? -15.397 -12.291 -5.351 1.00 95.06 637 ASP A O 1
ATOM 4890 N N . GLY A 1 638 ? -15.735 -13.568 -7.171 1.00 95.12 638 GLY A N 1
ATOM 4891 C CA . GLY A 1 638 ? -16.795 -14.395 -6.611 1.00 95.12 638 GLY A CA 1
ATOM 4892 C C . GLY A 1 638 ? -18.190 -13.790 -6.748 1.00 95.12 638 GLY A C 1
ATOM 4893 O O . GLY A 1 638 ? -19.142 -14.372 -6.218 1.00 95.12 638 GLY A O 1
ATOM 4894 N N . ILE A 1 639 ? -18.346 -12.665 -7.455 1.00 96.06 639 ILE A N 1
ATOM 4895 C CA . ILE A 1 639 ? -19.634 -12.023 -7.719 1.00 96.06 639 ILE A CA 1
ATOM 4896 C C . ILE A 1 639 ? -19.904 -12.056 -9.232 1.00 96.06 639 ILE A C 1
ATOM 4898 O O . ILE A 1 639 ? -19.124 -11.510 -9.998 1.00 96.06 639 ILE A O 1
ATOM 4902 N N . PRO A 1 640 ? -21.023 -12.642 -9.704 1.00 96.44 640 PRO A N 1
ATOM 4903 C CA . PRO A 1 640 ? -21.384 -12.594 -11.119 1.00 96.44 640 PRO A CA 1
ATOM 4904 C C . PRO A 1 640 ? -21.365 -11.163 -11.669 1.00 96.44 640 PRO A C 1
ATOM 4906 O O . PRO A 1 640 ? -22.003 -10.287 -11.081 1.00 96.44 640 PRO A O 1
ATOM 4909 N N . ASP A 1 641 ? -20.751 -10.936 -12.833 1.00 94.62 641 ASP A N 1
ATOM 4910 C CA . ASP A 1 641 ? -20.601 -9.606 -13.456 1.00 94.62 641 ASP A CA 1
ATOM 4911 C C . ASP A 1 641 ? -21.954 -8.872 -13.603 1.00 94.62 641 ASP A C 1
ATOM 4913 O O . ASP A 1 641 ? -22.051 -7.642 -13.526 1.00 94.62 641 ASP A O 1
ATOM 4917 N N . CYS A 1 642 ? -23.045 -9.632 -13.771 1.00 92.31 642 CYS A N 1
ATOM 4918 C CA . CYS A 1 642 ? -24.408 -9.104 -13.856 1.00 92.31 642 CYS A CA 1
ATOM 4919 C C . CYS A 1 642 ? -24.903 -8.426 -12.566 1.00 92.31 642 CYS A C 1
ATOM 4921 O O . CYS A 1 642 ? -25.843 -7.639 -12.631 1.00 92.31 642 CYS A O 1
ATOM 4923 N N . LEU A 1 643 ? -24.301 -8.727 -11.411 1.00 94.50 643 LEU A N 1
ATOM 4924 C CA . LEU A 1 643 ? -24.554 -8.054 -10.132 1.00 94.50 643 LEU A CA 1
ATOM 4925 C C . LEU A 1 643 ? -23.587 -6.891 -9.874 1.00 94.50 643 LEU A C 1
ATOM 4927 O O . LEU A 1 643 ? -23.888 -6.031 -9.051 1.00 94.50 643 LEU A O 1
ATOM 4931 N N . GLN A 1 644 ? -22.448 -6.855 -10.565 1.00 90.81 644 GLN A N 1
ATOM 4932 C CA . GLN A 1 644 ? -21.407 -5.837 -10.380 1.00 90.81 644 GLN A CA 1
ATOM 4933 C C . GLN A 1 644 ? -21.572 -4.617 -11.278 1.00 90.81 644 GLN A C 1
ATOM 4935 O O . GLN A 1 644 ? -20.962 -3.576 -11.045 1.00 90.81 644 GLN A O 1
ATOM 4940 N N . SER A 1 645 ? -22.374 -4.757 -12.331 1.00 79.94 645 SER A N 1
ATOM 4941 C CA . SER A 1 645 ? -22.600 -3.705 -13.311 1.00 79.94 645 SER A CA 1
ATOM 4942 C C . SER A 1 645 ? -23.320 -2.520 -12.656 1.00 79.94 645 SER A C 1
ATOM 4944 O O . SER A 1 645 ? -24.541 -2.525 -12.497 1.00 79.94 645 SER A O 1
ATOM 4946 N N . GLU A 1 646 ? -22.553 -1.498 -12.281 1.00 63.28 646 GLU A N 1
ATOM 4947 C CA . GLU A 1 646 ? -23.051 -0.195 -11.847 1.00 63.28 646 GLU A CA 1
ATOM 4948 C C . GLU A 1 646 ? -23.921 0.375 -12.978 1.00 63.28 646 GLU A C 1
ATOM 4950 O O . GLU A 1 646 ? -23.449 0.509 -14.106 1.00 63.28 646 GLU A O 1
ATOM 4955 N N . ALA A 1 647 ? -25.213 0.579 -12.692 1.00 49.53 647 ALA A N 1
ATOM 4956 C CA . ALA A 1 647 ? -26.294 0.917 -13.623 1.00 49.53 647 ALA A CA 1
ATOM 4957 C C . ALA A 1 647 ? -25.819 1.475 -14.980 1.00 49.53 647 ALA A C 1
ATOM 4959 O O . ALA A 1 647 ? -25.576 2.675 -15.132 1.00 49.53 647 ALA A O 1
ATOM 4960 N N . ALA A 1 648 ? -25.701 0.597 -15.981 1.00 50.09 648 ALA A N 1
ATOM 4961 C CA . ALA A 1 648 ? -25.382 1.018 -17.336 1.00 50.09 648 ALA A CA 1
ATOM 4962 C C . ALA A 1 648 ? -26.446 2.023 -17.829 1.00 50.09 648 ALA A C 1
ATOM 4964 O O . ALA A 1 648 ? -27.634 1.858 -17.521 1.00 50.09 648 ALA A O 1
ATOM 4965 N N . PRO A 1 649 ? -26.063 3.058 -18.602 1.00 46.31 649 PRO A N 1
ATOM 4966 C CA . PRO A 1 649 ? -27.016 4.002 -19.174 1.00 46.31 649 PRO A CA 1
ATOM 4967 C C . PRO A 1 649 ? -28.096 3.252 -19.977 1.00 46.31 649 PRO A C 1
ATOM 4969 O O . PRO A 1 649 ? -27.790 2.240 -20.617 1.00 46.31 649 PRO A O 1
ATOM 4972 N N . PRO A 1 650 ? -29.360 3.716 -19.949 1.00 45.31 650 PRO A N 1
ATOM 4973 C CA . PRO A 1 650 ? -30.495 2.985 -20.506 1.00 45.31 650 PRO A CA 1
ATOM 4974 C C . PRO A 1 650 ? -30.313 2.810 -22.020 1.00 45.31 650 PRO A C 1
ATOM 4976 O O . PRO A 1 650 ? -30.542 3.737 -22.793 1.00 45.31 650 PRO A O 1
ATOM 4979 N N . GLY A 1 651 ? -29.855 1.628 -22.444 1.00 50.72 651 GLY A N 1
ATOM 4980 C CA . GLY A 1 651 ? -29.599 1.340 -23.858 1.00 50.72 651 GLY A CA 1
ATOM 4981 C C . GLY A 1 651 ? -28.794 0.075 -24.178 1.00 50.72 651 GLY A C 1
ATOM 4982 O O . GLY A 1 651 ? -28.885 -0.398 -25.309 1.00 50.72 651 GLY A O 1
ATOM 4983 N N . MET A 1 652 ? -28.045 -0.514 -23.237 1.00 45.06 652 MET A N 1
ATOM 4984 C CA . MET A 1 652 ? -27.330 -1.781 -23.482 1.00 45.06 652 MET A CA 1
ATOM 4985 C C . MET A 1 652 ? -28.159 -2.992 -23.035 1.00 45.06 652 MET A C 1
ATOM 4987 O O . MET A 1 652 ? -28.546 -3.103 -21.876 1.00 45.06 652 MET A O 1
ATOM 4991 N N . GLN A 1 653 ? -28.438 -3.897 -23.978 1.00 42.41 653 GLN A N 1
ATOM 4992 C CA . GLN A 1 653 ? -29.130 -5.166 -23.739 1.00 42.41 653 GLN A CA 1
ATOM 4993 C C . GLN A 1 653 ? -28.306 -6.035 -22.777 1.00 42.41 653 GLN A C 1
ATOM 4995 O O . GLN A 1 653 ? -27.222 -6.499 -23.130 1.00 42.41 653 GLN A O 1
ATOM 5000 N N . THR A 1 654 ? -28.811 -6.251 -21.564 1.00 49.47 654 THR A N 1
ATOM 5001 C CA . THR A 1 654 ? -28.212 -7.162 -20.585 1.00 49.47 654 THR A CA 1
ATOM 5002 C C . THR A 1 654 ? -28.505 -8.616 -20.958 1.00 49.47 654 THR A C 1
ATOM 5004 O O . THR A 1 654 ? -29.582 -8.960 -21.451 1.00 49.47 654 THR A O 1
ATOM 5007 N N . GLY A 1 655 ? -27.504 -9.479 -20.768 1.00 53.16 655 GLY A N 1
ATOM 5008 C CA . GLY A 1 655 ? -27.591 -10.909 -21.049 1.00 53.16 655 GLY A CA 1
ATOM 5009 C C . GLY A 1 655 ? -28.648 -11.622 -20.200 1.00 53.16 655 GLY A C 1
ATOM 5010 O O . GLY A 1 655 ? -29.028 -11.178 -19.119 1.00 53.16 655 GLY A O 1
ATOM 5011 N N . LYS A 1 656 ? -29.126 -12.755 -20.715 1.00 47.91 656 LYS A N 1
ATOM 5012 C CA . LYS A 1 656 ? -30.190 -13.584 -20.136 1.00 47.91 656 LYS A CA 1
ATOM 5013 C C . LYS A 1 656 ? -29.793 -14.115 -18.747 1.00 47.91 656 LYS A C 1
ATOM 5015 O O . LYS A 1 656 ? -29.045 -15.085 -18.651 1.00 47.91 656 LYS A O 1
ATOM 5020 N N . VAL A 1 657 ? -30.310 -13.508 -17.678 1.00 49.91 657 VAL A N 1
ATOM 5021 C CA . VAL A 1 657 ? -30.148 -14.000 -16.299 1.00 49.91 657 VAL A CA 1
ATOM 5022 C C . VAL A 1 657 ? -31.067 -15.204 -16.095 1.00 49.91 657 VAL A C 1
ATOM 5024 O O . VAL A 1 657 ? -32.277 -15.114 -16.295 1.00 49.91 657 VAL A O 1
ATOM 5027 N N . THR A 1 658 ? -30.500 -16.348 -15.714 1.00 47.25 658 THR A N 1
ATOM 5028 C CA . THR A 1 658 ? -31.285 -17.542 -15.370 1.00 47.25 658 THR A CA 1
ATOM 5029 C C . THR A 1 658 ? -31.526 -17.542 -13.865 1.00 47.25 658 THR A C 1
ATOM 5031 O O . THR A 1 658 ? -30.616 -17.804 -13.086 1.00 47.25 658 THR A O 1
ATOM 5034 N N . LEU A 1 659 ? -32.751 -17.212 -13.455 1.00 48.34 659 LEU A N 1
ATOM 5035 C CA . LEU A 1 659 ? -33.193 -17.286 -12.063 1.00 48.34 659 LEU A CA 1
ATOM 5036 C C . LEU A 1 659 ? -33.548 -18.734 -11.718 1.00 48.34 659 LEU A C 1
ATOM 5038 O O . LEU A 1 659 ? -34.554 -19.268 -12.184 1.00 48.34 659 LEU A O 1
ATOM 5042 N N . CYS A 1 660 ? -32.729 -19.363 -10.882 1.00 43.69 660 CYS A N 1
ATOM 5043 C CA . CYS A 1 660 ? -33.041 -20.658 -10.294 1.00 43.69 660 CYS A CA 1
ATOM 5044 C C . CYS A 1 660 ? -33.753 -20.430 -8.957 1.00 43.69 660 CYS A C 1
ATOM 5046 O O . CYS A 1 660 ? -33.124 -20.410 -7.901 1.00 43.69 660 CYS A O 1
ATOM 5048 N N . THR A 1 661 ? -35.073 -20.251 -8.985 1.00 45.22 661 THR A N 1
ATOM 5049 C CA . THR A 1 661 ? -35.890 -20.324 -7.768 1.00 45.22 661 THR A CA 1
ATOM 5050 C C . THR A 1 661 ? -36.071 -21.797 -7.404 1.00 45.22 661 THR A C 1
ATOM 5052 O O . THR A 1 661 ? -36.836 -22.531 -8.027 1.00 45.22 661 THR A O 1
ATOM 5055 N N . GLY A 1 662 ? -35.299 -22.281 -6.433 1.00 38.53 662 GLY A N 1
ATOM 5056 C CA . GLY A 1 662 ? -35.432 -23.652 -5.945 1.00 38.53 662 GLY A CA 1
ATOM 5057 C C . GLY A 1 662 ? -36.661 -23.799 -5.040 1.00 38.53 662 GLY A C 1
ATOM 5058 O O . GLY A 1 662 ? -36.741 -23.091 -4.038 1.00 38.53 662 GLY A O 1
ATOM 5059 N N . PRO A 1 663 ? -37.603 -24.723 -5.308 1.00 41.59 663 PRO A N 1
ATOM 5060 C CA . PRO A 1 663 ? -38.617 -25.083 -4.333 1.00 41.59 663 PRO A CA 1
ATOM 5061 C C . PRO A 1 663 ? -38.081 -26.192 -3.422 1.00 41.59 663 PRO A C 1
ATOM 5063 O O . PRO A 1 663 ? -37.669 -27.261 -3.884 1.00 41.59 663 PRO A O 1
ATOM 5066 N N . ALA A 1 664 ? -38.210 -26.022 -2.108 1.00 41.56 664 ALA A N 1
ATOM 5067 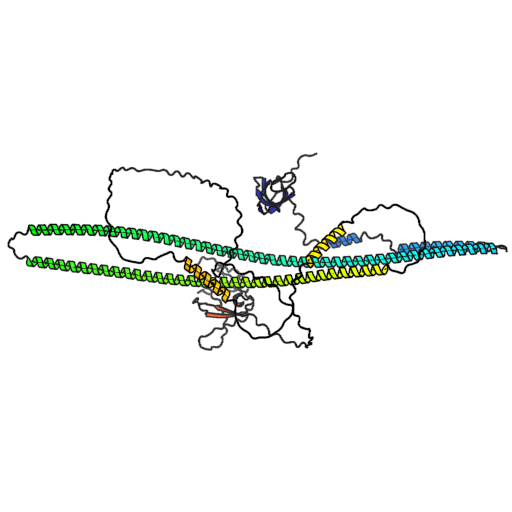C CA . ALA A 1 664 ? -38.447 -27.187 -1.269 1.00 41.56 664 ALA A CA 1
ATOM 5068 C C . ALA A 1 664 ? -39.831 -27.755 -1.657 1.00 41.56 664 ALA A C 1
ATOM 5070 O O . ALA A 1 664 ? -40.854 -27.292 -1.170 1.00 41.56 664 ALA A O 1
ATOM 5071 N N . LYS A 1 665 ? -39.829 -28.759 -2.551 1.00 41.28 665 LYS A N 1
ATOM 5072 C CA . LYS A 1 665 ? -40.962 -29.573 -3.052 1.00 41.28 665 LYS A CA 1
ATOM 5073 C C . LYS A 1 665 ? -41.958 -28.881 -4.005 1.00 41.28 665 LYS A C 1
ATOM 5075 O O . LYS A 1 665 ? -42.843 -28.150 -3.585 1.00 41.28 665 LYS A O 1
ATOM 5080 N N . GLY A 1 666 ? -41.906 -29.288 -5.280 1.00 35.09 666 GLY A N 1
ATOM 5081 C CA . GLY A 1 666 ? -42.998 -29.148 -6.257 1.00 35.09 666 GLY A CA 1
ATOM 5082 C C . GLY A 1 666 ? -42.567 -28.485 -7.567 1.00 35.09 666 GLY A C 1
ATOM 5083 O O . GLY A 1 666 ? -42.331 -27.286 -7.603 1.00 35.09 666 GLY A O 1
ATOM 5084 N N . TYR A 1 667 ? -42.469 -29.263 -8.650 1.00 30.67 667 TYR A N 1
ATOM 5085 C CA . TYR A 1 667 ? -42.175 -28.765 -10.000 1.00 30.67 667 TYR A CA 1
ATOM 5086 C C . TYR A 1 667 ? -43.327 -27.897 -10.533 1.00 30.67 667 TYR A C 1
ATOM 5088 O O . TYR A 1 667 ? -44.425 -28.407 -10.753 1.00 30.67 667 TYR A O 1
ATOM 5096 N N . ILE A 1 668 ? -43.055 -26.624 -10.834 1.00 32.41 668 ILE A N 1
ATOM 5097 C CA . ILE A 1 668 ? -43.875 -25.785 -11.723 1.00 32.41 668 ILE A CA 1
ATOM 5098 C C . ILE A 1 668 ? -42.941 -25.126 -12.754 1.00 32.41 668 ILE A C 1
ATOM 5100 O O . ILE A 1 668 ? -41.807 -24.773 -12.442 1.00 32.41 668 ILE A O 1
ATOM 5104 N N . ARG A 1 669 ? -43.401 -25.049 -14.010 1.00 31.31 669 ARG A N 1
ATOM 5105 C CA . ARG A 1 669 ? -42.672 -24.524 -15.182 1.00 31.31 669 ARG A CA 1
ATOM 5106 C C . ARG A 1 669 ? -42.269 -23.044 -15.021 1.00 31.31 669 ARG A C 1
ATOM 5108 O O . ARG A 1 669 ? -42.988 -22.313 -14.344 1.00 31.31 669 ARG A O 1
ATOM 5115 N N . PRO A 1 670 ? -41.197 -22.579 -15.698 1.00 31.66 670 PRO A N 1
ATOM 5116 C CA . PRO A 1 670 ? -40.774 -21.186 -15.622 1.00 31.66 670 PRO A CA 1
ATOM 5117 C C . PRO A 1 670 ? -41.768 -20.278 -16.354 1.00 31.66 670 PRO A C 1
ATOM 5119 O O . PRO A 1 670 ? -42.107 -20.535 -17.510 1.00 31.66 670 PRO A O 1
ATOM 5122 N N . ALA A 1 671 ? -42.212 -19.220 -15.677 1.00 36.62 671 ALA A N 1
ATOM 5123 C CA . ALA A 1 671 ? -42.896 -18.081 -16.278 1.00 36.62 671 ALA A CA 1
ATOM 5124 C C . ALA A 1 671 ? -41.923 -16.895 -16.338 1.00 36.62 671 ALA A C 1
ATOM 5126 O O . ALA A 1 671 ? -41.210 -16.618 -15.374 1.00 36.62 671 ALA A O 1
ATOM 5127 N N . GLU A 1 672 ? -41.886 -16.225 -17.486 1.00 28.97 672 GLU A N 1
ATOM 5128 C CA . GLU A 1 672 ? -41.049 -15.058 -17.759 1.00 28.97 672 GLU A CA 1
ATOM 5129 C C . GLU A 1 672 ? -41.670 -13.816 -17.098 1.00 28.97 672 GLU A C 1
ATOM 5131 O O . GLU A 1 672 ? -42.824 -13.490 -17.370 1.00 28.97 672 GLU A O 1
ATOM 5136 N N . PHE A 1 673 ? -40.927 -13.116 -16.236 1.00 33.22 673 PHE A N 1
ATOM 5137 C CA . PHE A 1 673 ? -41.367 -11.846 -15.646 1.00 33.22 673 PHE A CA 1
ATOM 5138 C C . PHE A 1 673 ? -40.271 -10.780 -15.742 1.00 33.22 673 PHE A C 1
ATOM 5140 O O . PHE A 1 673 ? -39.105 -11.039 -15.453 1.00 33.22 673 PHE A O 1
ATOM 5147 N N . SER A 1 674 ? -40.679 -9.572 -16.138 1.00 27.70 674 SER A N 1
ATOM 5148 C CA . SER A 1 674 ? -39.855 -8.361 -16.183 1.00 27.70 674 SER A CA 1
ATOM 5149 C C . SER A 1 674 ? -40.029 -7.591 -14.873 1.00 27.70 674 SER A C 1
ATOM 5151 O O . SER A 1 674 ? -41.154 -7.253 -14.507 1.00 27.70 674 SER A O 1
ATOM 5153 N N . ILE A 1 675 ? -38.935 -7.324 -14.159 1.00 31.70 675 ILE A N 1
ATOM 5154 C CA . ILE A 1 675 ? -38.951 -6.644 -12.855 1.00 31.70 675 ILE A CA 1
ATOM 5155 C C . ILE A 1 675 ? -38.891 -5.125 -13.068 1.00 31.70 675 ILE A C 1
ATOM 5157 O O . ILE A 1 675 ? -37.979 -4.626 -13.723 1.00 31.70 675 ILE A O 1
ATOM 5161 N N . ALA A 1 676 ? -39.859 -4.400 -12.501 1.00 31.11 676 ALA A N 1
ATOM 5162 C CA . ALA A 1 676 ? -39.811 -2.953 -12.308 1.00 31.11 676 ALA A CA 1
ATOM 5163 C C . ALA A 1 676 ? -39.359 -2.641 -10.871 1.00 31.11 676 ALA A C 1
ATOM 5165 O O . ALA A 1 676 ? -39.783 -3.294 -9.917 1.00 31.11 676 ALA A O 1
ATOM 5166 N N . THR A 1 677 ? -38.480 -1.654 -10.735 1.00 32.03 677 THR A N 1
ATOM 5167 C CA . THR A 1 677 ? -37.802 -1.253 -9.497 1.00 32.03 677 THR A CA 1
ATOM 5168 C C . THR A 1 677 ? -38.754 -0.510 -8.549 1.00 32.03 677 THR A C 1
ATOM 5170 O O . THR A 1 677 ? -39.307 0.520 -8.929 1.00 32.03 677 THR A O 1
ATOM 5173 N N . PHE A 1 678 ? -38.920 -0.985 -7.308 1.00 31.58 678 PHE A N 1
ATOM 5174 C CA . PHE A 1 678 ? -39.632 -0.275 -6.232 1.00 31.58 678 PHE A CA 1
ATOM 5175 C C . PHE A 1 678 ? -38.628 0.381 -5.270 1.00 31.58 678 PHE A C 1
ATOM 5177 O O . PHE A 1 678 ? -37.739 -0.288 -4.747 1.00 31.58 678 PHE A O 1
ATOM 5184 N N . GLY A 1 679 ? -38.764 1.695 -5.065 1.00 35.38 679 GLY A N 1
ATOM 5185 C CA . GLY A 1 679 ? -37.962 2.504 -4.141 1.00 35.38 679 GLY A CA 1
ATOM 5186 C C . GLY A 1 679 ? -38.671 2.738 -2.803 1.00 35.38 679 GLY A C 1
ATOM 5187 O O . GLY A 1 679 ? -39.890 2.871 -2.758 1.00 35.38 679 GLY A O 1
ATOM 5188 N N . ALA A 1 680 ? -37.876 2.760 -1.732 1.00 35.56 680 ALA A N 1
ATOM 5189 C CA . ALA A 1 680 ? -38.275 2.789 -0.327 1.00 35.56 680 ALA A CA 1
ATOM 5190 C C . ALA A 1 680 ? -38.701 4.174 0.217 1.00 35.56 680 ALA A C 1
ATOM 5192 O O . ALA A 1 680 ? -38.482 5.216 -0.397 1.00 35.56 680 ALA A O 1
ATOM 5193 N N . GLU A 1 681 ? -39.304 4.123 1.407 1.00 33.34 681 GLU A N 1
ATOM 5194 C CA . GLU A 1 681 ? -40.102 5.121 2.127 1.00 33.34 681 GLU A CA 1
ATOM 5195 C C . GLU A 1 681 ? -39.454 6.481 2.485 1.00 33.34 681 GLU A C 1
ATOM 5197 O O . GLU A 1 681 ? -38.343 6.590 3.000 1.00 33.34 681 GLU A O 1
ATOM 5202 N N . ALA A 1 682 ? -40.282 7.507 2.265 1.00 34.59 682 ALA A N 1
ATOM 5203 C CA . ALA A 1 682 ? -40.534 8.779 2.957 1.00 34.59 682 ALA A CA 1
ATOM 5204 C C . ALA A 1 682 ? -39.651 9.286 4.132 1.00 34.59 682 ALA A C 1
ATOM 5206 O O . ALA A 1 682 ? -39.600 8.716 5.222 1.00 34.59 682 ALA A O 1
ATOM 5207 N N . ARG A 1 683 ? -39.186 10.542 3.982 1.00 32.09 683 ARG A N 1
ATOM 5208 C CA . ARG A 1 683 ? -39.083 11.571 5.046 1.00 32.09 683 ARG A CA 1
ATOM 5209 C C . ARG A 1 683 ? -39.642 12.918 4.530 1.00 32.09 683 ARG A C 1
ATOM 5211 O O . ARG A 1 683 ? -39.544 13.165 3.329 1.00 32.09 683 ARG A O 1
ATOM 5218 N N . PRO A 1 684 ? -40.244 13.780 5.379 1.00 45.81 684 PRO A N 1
ATOM 5219 C CA . PRO A 1 684 ? -41.112 14.866 4.915 1.00 45.81 684 PRO A CA 1
ATOM 5220 C C . PRO A 1 684 ? -40.399 16.211 4.650 1.00 45.81 684 PRO A C 1
ATOM 5222 O O . PRO A 1 684 ? -39.682 16.723 5.501 1.00 45.81 684 PRO A O 1
ATOM 5225 N N . LEU A 1 685 ? -40.690 16.748 3.457 1.00 36.09 685 LEU A N 1
ATOM 5226 C CA . LEU A 1 685 ? -40.988 18.134 3.033 1.00 36.09 685 LEU A CA 1
ATOM 5227 C C . LEU A 1 685 ? -40.165 19.345 3.536 1.00 36.09 685 LEU A C 1
ATOM 5229 O O . LEU A 1 685 ? -40.339 19.805 4.658 1.00 36.09 685 LEU A O 1
ATOM 5233 N N . GLU A 1 686 ? -39.515 20.021 2.575 1.00 30.92 686 GLU A N 1
ATOM 5234 C CA . GLU A 1 686 ? -39.728 21.456 2.287 1.00 30.92 686 GLU A CA 1
ATOM 5235 C C . GLU A 1 686 ? -39.725 21.686 0.749 1.00 30.92 686 GLU A C 1
ATOM 5237 O O . GLU A 1 686 ? -39.049 20.936 0.036 1.00 30.92 686 GLU A O 1
ATOM 5242 N N . PRO A 1 687 ? -40.510 22.635 0.188 1.00 49.78 687 PRO A N 1
ATOM 5243 C CA . PRO A 1 687 ? -40.925 22.580 -1.213 1.00 49.78 687 PRO A CA 1
ATOM 5244 C C . PRO A 1 687 ? -40.162 23.555 -2.119 1.00 49.78 687 PRO A C 1
ATOM 5246 O O . PRO A 1 687 ? -40.066 24.739 -1.820 1.00 49.78 687 PRO A O 1
ATOM 5249 N N . GLN A 1 688 ? -39.710 23.057 -3.273 1.00 40.66 688 GLN A N 1
ATOM 5250 C CA . GLN A 1 688 ? -39.709 23.726 -4.588 1.00 40.66 688 GLN A CA 1
ATOM 5251 C C . GLN A 1 688 ? -39.034 22.785 -5.599 1.00 40.66 688 GLN A C 1
ATOM 5253 O O . GLN A 1 688 ? -37.882 22.964 -5.983 1.00 40.66 688 GLN A O 1
ATOM 5258 N N . GLN A 1 689 ? -39.736 21.728 -6.010 1.00 46.44 689 GLN A N 1
ATOM 5259 C CA . GLN A 1 689 ? -39.297 20.912 -7.142 1.00 46.44 689 GLN A CA 1
ATOM 5260 C C . GLN A 1 689 ? -40.124 21.297 -8.366 1.00 46.44 689 GLN A C 1
ATOM 5262 O O . GLN A 1 689 ? -41.336 21.097 -8.405 1.00 46.44 689 GLN A O 1
ATOM 5267 N N . ALA A 1 690 ? -39.458 21.908 -9.346 1.00 55.34 690 ALA A N 1
ATOM 5268 C CA . ALA A 1 690 ? -40.042 22.251 -10.631 1.00 55.34 690 ALA A CA 1
ATOM 5269 C C . ALA A 1 690 ? -40.477 20.969 -11.360 1.00 55.34 690 ALA A C 1
ATOM 5271 O O . ALA A 1 690 ? -39.662 20.087 -11.636 1.00 55.34 690 ALA A O 1
ATOM 5272 N N . LEU A 1 691 ? -41.770 20.857 -11.668 1.00 68.06 691 LEU A N 1
ATOM 5273 C CA . LEU A 1 691 ? -42.314 19.751 -12.453 1.00 68.06 691 LEU A CA 1
ATOM 5274 C C . LEU A 1 691 ? -41.752 19.832 -13.876 1.00 68.06 691 LEU A C 1
ATOM 5276 O O . LEU A 1 691 ? -41.952 20.827 -14.572 1.00 68.06 691 LEU A O 1
ATOM 5280 N N . ARG A 1 692 ? -41.043 18.793 -14.324 1.00 75.88 692 ARG A N 1
ATOM 5281 C CA . ARG A 1 692 ? -40.544 18.687 -15.703 1.00 75.88 692 ARG A CA 1
ATOM 5282 C C . ARG A 1 692 ? -41.478 17.826 -16.544 1.00 75.88 692 ARG A C 1
ATOM 5284 O O . ARG A 1 692 ? -41.984 16.803 -16.093 1.00 75.88 692 ARG A O 1
ATOM 5291 N N . CYS A 1 693 ? -41.706 18.235 -17.788 1.00 76.56 693 CYS A N 1
ATOM 5292 C CA . CYS A 1 693 ? -42.500 17.475 -18.748 1.00 76.56 693 CYS A CA 1
ATOM 5293 C C . CYS A 1 693 ? -41.797 16.165 -19.104 1.00 76.56 693 CYS A C 1
ATOM 5295 O O . CYS A 1 693 ? -40.693 16.195 -19.637 1.00 76.56 693 CYS A O 1
ATOM 5297 N N . TRP A 1 694 ? -42.447 15.020 -18.891 1.00 76.00 694 TRP A N 1
ATOM 5298 C CA . TRP A 1 694 ? -41.843 13.705 -19.135 1.00 76.00 694 TRP A CA 1
ATOM 5299 C C . TRP A 1 694 ? -41.377 13.498 -20.588 1.00 76.00 694 TRP A C 1
ATOM 5301 O O . TRP A 1 694 ? -40.363 12.854 -20.826 1.00 76.00 694 TRP A O 1
ATOM 5311 N N . ASN A 1 695 ? -42.061 14.118 -21.559 1.00 72.94 695 ASN A N 1
ATOM 5312 C CA . ASN A 1 695 ? -41.746 13.953 -22.982 1.00 72.94 695 ASN A CA 1
ATOM 5313 C C . ASN A 1 695 ? -40.590 14.832 -23.491 1.00 72.94 695 ASN A C 1
ATOM 5315 O O . ASN A 1 695 ? -40.007 14.519 -24.524 1.00 72.94 695 ASN A O 1
ATOM 5319 N N . CYS A 1 696 ? -40.272 15.951 -22.835 1.00 83.06 696 CYS A N 1
ATOM 5320 C CA . CYS A 1 696 ? -39.235 16.875 -23.331 1.00 83.06 696 CYS A CA 1
ATOM 5321 C C . CYS A 1 696 ? -38.316 17.457 -22.250 1.00 83.06 696 CYS A C 1
ATOM 5323 O O . CYS A 1 696 ? -37.457 18.279 -22.551 1.00 83.06 696 CYS A O 1
ATOM 5325 N N . ASN A 1 697 ? -38.496 17.038 -21.000 1.00 77.62 697 ASN A N 1
ATOM 5326 C CA . ASN A 1 697 ? -37.713 17.390 -19.819 1.00 77.62 697 ASN A CA 1
ATOM 5327 C C . ASN A 1 697 ? -37.602 18.898 -19.496 1.00 77.62 697 ASN A C 1
ATOM 5329 O O . ASN A 1 697 ? -36.745 19.299 -18.711 1.00 77.62 697 ASN A O 1
ATOM 5333 N N . ASN A 1 698 ? -38.474 19.734 -20.072 1.00 79.81 698 ASN A N 1
ATOM 5334 C CA . ASN A 1 698 ? -38.560 21.169 -19.784 1.00 79.81 698 ASN A CA 1
ATOM 5335 C C . ASN A 1 698 ? -39.496 21.463 -18.605 1.00 79.81 698 ASN A C 1
ATOM 5337 O O . ASN A 1 698 ? -40.477 20.746 -18.397 1.00 79.81 698 ASN A O 1
ATOM 5341 N N . GLU A 1 699 ? -39.212 22.538 -17.867 1.00 76.81 699 GLU A N 1
ATOM 5342 C CA . GLU A 1 699 ? -40.011 22.981 -16.719 1.00 76.81 699 GLU A CA 1
ATOM 5343 C C . GLU A 1 699 ? -41.427 23.402 -17.134 1.00 76.81 699 GLU A C 1
ATOM 5345 O O . GLU A 1 699 ? -41.636 24.170 -18.079 1.00 76.81 699 GLU A O 1
ATOM 5350 N N . ILE A 1 700 ? -42.414 22.876 -16.414 1.00 73.00 700 ILE A N 1
ATOM 5351 C CA . ILE A 1 700 ? -43.824 23.223 -16.536 1.00 73.00 700 ILE A CA 1
ATOM 5352 C C . ILE A 1 700 ? -44.125 24.254 -15.445 1.00 73.00 700 ILE A C 1
ATOM 5354 O O . ILE A 1 700 ? -43.930 23.996 -14.259 1.00 73.00 700 ILE A O 1
ATOM 5358 N N . LEU A 1 701 ? -44.610 25.432 -15.841 1.00 70.94 701 LEU A N 1
ATOM 5359 C CA . LEU A 1 701 ? -45.169 26.408 -14.902 1.00 70.94 701 LEU A CA 1
ATOM 5360 C C . LEU A 1 701 ? -46.387 25.784 -14.212 1.00 70.94 701 LEU A C 1
ATOM 5362 O O . LEU A 1 701 ? -47.261 25.264 -14.903 1.00 70.94 701 LEU A O 1
ATOM 5366 N N . ALA A 1 702 ? -46.440 25.866 -12.880 1.00 65.56 702 ALA A N 1
ATOM 5367 C CA . ALA A 1 702 ? -47.353 25.109 -12.014 1.00 65.56 702 ALA A CA 1
ATOM 5368 C C . ALA A 1 702 ? -48.852 25.164 -12.395 1.00 65.56 702 ALA A C 1
ATOM 5370 O O . ALA A 1 702 ? -49.582 24.238 -12.064 1.00 65.56 702 ALA A O 1
ATOM 5371 N N . ASP A 1 703 ? -49.294 26.170 -13.159 1.00 67.50 703 ASP A N 1
ATOM 5372 C CA . ASP A 1 703 ? -50.698 26.344 -13.563 1.00 67.50 703 ASP A CA 1
ATOM 5373 C C . ASP A 1 703 ? -51.009 25.970 -15.033 1.00 67.50 703 ASP A C 1
ATOM 5375 O O . ASP A 1 703 ? -52.140 26.128 -15.504 1.00 67.50 703 ASP A O 1
ATOM 5379 N N . ALA A 1 704 ? -50.035 25.477 -15.808 1.00 61.06 704 ALA A N 1
ATOM 5380 C CA . ALA A 1 704 ? -50.221 25.196 -17.233 1.00 61.06 704 ALA A CA 1
ATOM 5381 C C . ALA A 1 704 ? -50.530 23.712 -17.512 1.00 61.06 704 ALA A C 1
ATOM 5383 O O . ALA A 1 704 ? -49.646 22.862 -17.500 1.00 61.06 704 ALA A O 1
ATOM 5384 N N . LYS A 1 705 ? -51.777 23.405 -17.907 1.00 74.12 705 LYS A N 1
ATOM 5385 C CA . LYS A 1 705 ? -52.205 22.049 -18.336 1.00 74.12 705 LYS A CA 1
ATOM 5386 C C . LYS A 1 705 ? -51.547 21.549 -19.633 1.00 74.12 705 LYS A C 1
ATOM 5388 O O . LYS A 1 705 ? -51.786 20.410 -20.025 1.00 74.12 705 LYS A O 1
ATOM 5393 N N . PHE A 1 706 ? -50.756 22.381 -20.311 1.00 71.12 706 PHE A N 1
ATOM 5394 C CA . PHE A 1 706 ? -50.089 22.062 -21.572 1.00 71.12 706 PHE A CA 1
ATOM 5395 C C . PHE A 1 706 ? -48.632 22.521 -21.544 1.00 71.12 706 PHE A C 1
ATOM 5397 O O . PHE A 1 706 ? -48.339 23.674 -21.222 1.00 71.12 706 PHE A O 1
ATOM 5404 N N . CYS A 1 707 ? -47.714 21.639 -21.940 1.00 74.19 707 CYS A N 1
ATOM 5405 C CA . CYS A 1 707 ? -46.316 22.012 -22.124 1.00 74.19 707 CYS A CA 1
ATOM 5406 C C . CYS A 1 707 ? -46.183 22.901 -23.372 1.00 74.19 707 CYS A C 1
ATOM 5408 O O . CYS A 1 707 ? -46.514 22.467 -24.474 1.00 74.19 707 CYS A O 1
ATOM 5410 N N . ARG A 1 708 ? -45.655 24.127 -23.232 1.00 73.69 708 ARG A N 1
ATOM 5411 C CA . ARG A 1 708 ? -45.463 25.058 -24.369 1.00 73.69 708 ARG A CA 1
ATOM 5412 C C . ARG A 1 708 ? -44.586 24.494 -25.485 1.00 73.69 708 ARG A C 1
ATOM 5414 O O . ARG A 1 708 ? -44.739 24.906 -26.627 1.00 73.69 708 ARG A O 1
ATOM 5421 N N . MET A 1 709 ? -43.664 23.593 -25.151 1.00 77.19 709 MET A N 1
ATOM 5422 C CA . MET A 1 709 ? -42.686 23.077 -26.105 1.00 77.19 709 MET A CA 1
ATOM 5423 C C . MET A 1 709 ? -43.247 21.930 -26.951 1.00 77.19 709 MET A C 1
ATOM 5425 O O . MET A 1 709 ? -43.083 21.945 -28.163 1.00 77.19 709 MET A O 1
ATOM 5429 N N . CYS A 1 710 ? -43.943 20.959 -26.356 1.00 82.81 710 CYS A N 1
ATOM 5430 C CA . CYS A 1 710 ? -44.498 19.833 -27.121 1.00 82.81 710 CYS A CA 1
ATOM 5431 C C . CYS A 1 710 ? -46.003 19.945 -27.413 1.00 82.81 710 CYS A C 1
ATOM 5433 O O . CYS A 1 710 ? -46.536 19.128 -28.157 1.00 82.81 710 CYS A O 1
ATOM 5435 N N . GLY A 1 711 ? -46.706 20.924 -26.833 1.00 78.19 711 GLY A N 1
ATOM 5436 C CA . GLY A 1 711 ? -48.136 21.163 -27.061 1.00 78.19 711 GLY A CA 1
ATOM 5437 C C . GLY A 1 711 ? -49.071 20.093 -26.485 1.00 78.19 711 GLY A C 1
ATOM 5438 O O . GLY A 1 711 ? -50.275 20.145 -26.728 1.00 78.19 711 GLY A O 1
ATOM 5439 N N . GLN A 1 712 ? -48.552 19.121 -25.729 1.00 78.56 712 GLN A N 1
ATOM 5440 C CA . GLN A 1 712 ? -49.342 18.022 -25.172 1.00 78.56 712 GLN A CA 1
ATOM 5441 C C . GLN A 1 712 ? -49.840 18.319 -23.754 1.00 78.56 712 GLN A C 1
ATOM 5443 O O . GLN A 1 712 ? -49.207 19.050 -22.986 1.00 78.56 712 GLN A O 1
ATOM 5448 N N . ARG A 1 713 ? -51.005 17.745 -23.429 1.00 73.62 713 ARG A N 1
ATOM 5449 C CA . ARG A 1 713 ? -51.679 17.885 -22.137 1.00 73.62 713 ARG A CA 1
ATOM 5450 C C . ARG A 1 713 ? -51.057 16.912 -21.135 1.00 73.62 713 ARG A C 1
ATOM 5452 O O . ARG A 1 713 ? -51.157 15.704 -21.334 1.00 73.62 713 ARG A O 1
ATOM 5459 N N . CYS A 1 714 ? -50.428 17.412 -20.077 1.00 69.56 714 CYS A N 1
ATOM 5460 C CA . CYS A 1 714 ? -49.879 16.558 -19.022 1.00 69.56 714 CYS A CA 1
ATOM 5461 C C . CYS A 1 714 ? -51.033 16.109 -18.111 1.00 69.56 714 CYS A C 1
ATOM 5463 O O . CYS A 1 714 ? -51.722 16.949 -17.535 1.00 69.56 714 CYS A O 1
ATOM 5465 N N . GLN A 1 715 ? -51.312 14.803 -18.051 1.00 61.69 715 GLN A N 1
ATOM 5466 C CA . GLN A 1 715 ? -52.355 14.258 -17.176 1.00 61.69 715 GLN A CA 1
ATOM 5467 C C . GLN A 1 715 ? -51.857 14.229 -15.727 1.00 61.69 715 GLN A C 1
ATOM 5469 O O . GLN A 1 715 ? -50.818 13.642 -15.440 1.00 61.69 715 GLN A O 1
ATOM 5474 N N . GLU A 1 716 ? -52.614 14.853 -14.825 1.00 51.47 716 GLU A N 1
ATOM 5475 C CA . GLU A 1 716 ? -52.461 14.694 -13.379 1.00 51.47 716 GLU A CA 1
ATOM 5476 C C . GLU A 1 716 ? -52.838 13.254 -13.010 1.00 51.47 716 GLU A C 1
ATOM 5478 O O . GLU A 1 716 ? -54.019 12.906 -12.994 1.00 51.47 716 GLU A O 1
ATOM 5483 N N . GLN A 1 717 ? -51.851 12.402 -12.733 1.00 43.06 717 GLN A N 1
ATOM 5484 C CA . GLN A 1 717 ? -52.093 11.195 -11.949 1.00 43.06 717 GLN A CA 1
ATOM 5485 C C . GLN A 1 717 ? -51.726 11.482 -10.497 1.00 43.06 717 GLN A C 1
ATOM 5487 O O . GLN A 1 717 ? -50.591 11.807 -10.158 1.00 43.06 717 GLN A O 1
ATOM 5492 N N . THR A 1 718 ? -52.764 11.420 -9.672 1.00 35.28 718 THR A N 1
ATOM 5493 C CA . THR A 1 718 ? -52.777 11.530 -8.219 1.00 35.28 718 THR A CA 1
ATOM 5494 C C . THR A 1 718 ? -51.839 10.481 -7.618 1.00 35.28 718 THR A C 1
ATOM 5496 O O . THR A 1 718 ? -51.973 9.296 -7.912 1.00 35.28 718 THR A O 1
ATOM 5499 N N . ILE A 1 719 ? -50.880 10.926 -6.809 1.00 33.06 719 ILE A N 1
ATOM 5500 C CA . ILE A 1 719 ? -49.904 10.073 -6.121 1.00 33.06 719 ILE A CA 1
ATOM 5501 C C . ILE A 1 719 ? -50.579 9.481 -4.871 1.00 33.06 719 ILE A C 1
ATOM 5503 O O . ILE A 1 719 ? -51.073 10.245 -4.039 1.00 33.06 719 ILE A O 1
ATOM 5507 N N . CYS A 1 720 ? -50.597 8.149 -4.755 1.00 29.38 720 CYS A N 1
ATOM 5508 C CA . CYS A 1 720 ? -50.687 7.427 -3.481 1.00 29.38 720 CYS A CA 1
ATOM 5509 C C . CYS A 1 720 ? -49.303 6.886 -3.144 1.00 29.38 720 CYS A C 1
ATOM 5511 O O . CYS A 1 720 ? -48.682 6.307 -4.066 1.00 29.38 720 CYS A O 1
#